Protein 7BGM (pdb70)

B-factor: mean 38.58, std 16.05, range [17.21, 112.98]

Nearest PDB structures (foldseek):
  7bgm-assembly1_A  TM=1.005E+00  e=3.576E-43  Medicago truncatula
  7bgm-assembly1_B  TM=9.982E-01  e=1.957E-40  Medicago truncatula
  7bgn-assembly2_C  TM=9.958E-01  e=5.261E-37  Medicago truncatula
  7bgn-assembly1_A  TM=9.911E-01  e=5.593E-37  Medicago truncatula
  7bgn-assembly3_F  TM=9.614E-01  e=1.976E-37  Medicago truncatula

Solvent-accessible surface area: 19714 Å² total; per-residue (Å²): 145,86,56,37,54,70,4,5,101,46,9,122,54,53,150,167,31,10,4,5,0,0,0,5,7,11,0,12,0,33,5,2,16,19,14,24,0,35,93,108,0,2,30,40,0,17,93,51,123,70,0,1,1,55,21,110,112,203,78,51,54,88,27,16,4,112,134,58,106,30,39,0,49,5,74,18,1,3,1,6,32,67,68,29,0,0,1,0,7,0,34,26,85,22,57,2,6,149,76,49,26,90,7,11,1,30,18,8,1,46,46,81,72,135,168,131,162,90,136,43,104,100,51,17,58,10,10,10,28,39,8,32,36,38,2,64,108,68,96,85,82,127,191,89,126,4,27,120,0,11,134,65,58,122,54,0,0,63,37,4,80,86,12,2,51,49,1,0,52,0,25,67,97,126,44,93,78,72,79,0,9,33,14,4,0,29,6,13,15,12,0,7,0,0,4,19,45,29,107,7,96,10,35,67,2,1,59,34,10,56,107,114,198,147,76,46,37,56,65,4,3,102,46,8,110,54,56,153,171,30,8,4,6,0,0,0,4,7,11,0,10,0,33,7,2,11,18,12,24,0,34,92,106,0,2,31,40,0,14,84,54,150,70,0,2,1,51,18,114,111,199,82,47,53,81,29,15,4,116,134,55,108,32,38,0,50,8,75,26,0,5,1,6,34,67,69,23,0,0,2,0,7,0,40,31,85,21,61,1,5,146,76,49,27,97,8,11,1,30,19,8,1,19,53,79,45,124,185,128,181,96,147,54,109,94,54,16,65,10,12,9,28,40,18,30,34,58,2,63,100,89,90,115,145,56,126,19,56,120,0,13,128,58,66,143,47,0,1,64,56,2,81,84,19,2,49,55,0,0,46,0,16,57,94,128,56,92,77,70,95,0,8,30,13,5,0,25,6,14,38,13,0,6,0,0,4,19,45,26,101,7,92,9,33,66,2,2,57,35,4,60,98,107,89,129

Radius of gyration: 22.26 Å; Cα contacts (8 Å, |Δi|>4): 802; chains: 2; bounding box: 60×46×52 Å

InterPro domains:
  IPR002496 Phosphoribosyl-AMP cyclohydrolase domain [PF01502] (78-151)
  IPR008179 Phosphoribosyl-ATP pyrophosphohydrolase [TIGR03188] (173-260)
  IPR008179 Phosphoribosyl-ATP pyrophosphohydrolase [cd11534] (173-260)
  IPR021130 Phosphoribosyl-ATP pyrophosphohydrolase-like [PF01503] (174-263)
  IPR038019 Phosphoribosyl-AMP cyclohydrolase domain superfamily [G3DSA:3.10.20.810] (45-142)
  IPR038019 Phosphoribosyl-AMP cyclohydrolase domain superfamily [SSF141734] (53-155)

Organism: Medicago truncatula (NCBI:txid3880)

Structure (mmCIF, N/CA/C/O backbone):
data_7BGM
#
_entry.id   7BGM
#
_cell.length_a   172.422
_cell.length_b   69.477
_cell.length_c   52.130
_cell.angle_alpha   90.000
_cell.angle_beta   94.696
_cell.angle_gamma   90.000
#
_symmetry.space_group_name_H-M   'C 1 2 1'
#
loop_
_entity.id
_entity.type
_entity.pdbx_description
1 polymer 'Phosphoribosyl-AMP cyclohydrolase'
2 non-polymer 'ZINC ION'
3 water water
#
loop_
_atom_site.group_PDB
_atom_site.id
_atom_site.type_symbol
_atom_site.label_atom_id
_atom_site.label_alt_id
_atom_site.label_comp_id
_atom_site.label_asym_id
_atom_site.label_entity_id
_atom_site.label_seq_id
_atom_site.pdbx_PDB_ins_code
_atom_site.Cartn_x
_atom_site.Cartn_y
_atom_site.Cartn_z
_atom_site.occupancy
_atom_site.B_iso_or_equiv
_atom_site.auth_seq_id
_atom_site.auth_comp_id
_atom_site.auth_asym_id
_atom_site.auth_atom_id
_atom_site.pdbx_PDB_model_num
ATOM 1 N N . SER A 1 1 ? 53.85221 49.32307 -12.37367 1.000 71.47523 46 SER A N 1
ATOM 2 C CA . SER A 1 1 ? 53.41247 48.20710 -11.54106 1.000 68.57487 46 SER A CA 1
ATOM 3 C C . SER A 1 1 ? 51.89546 48.07160 -11.59248 1.000 65.09814 46 SER A C 1
ATOM 4 O O . SER A 1 1 ? 51.19510 49.01083 -11.97578 1.000 68.45862 46 SER A O 1
ATOM 7 N N . ASN A 1 2 ? 51.39050 46.90266 -11.20112 1.000 54.56437 47 ASN A N 1
ATOM 8 C CA . ASN A 1 2 ? 49.98030 46.58684 -11.32945 1.000 46.88349 47 ASN A CA 1
ATOM 9 C C . ASN A 1 2 ? 49.27118 46.73258 -9.98387 1.000 42.90849 47 ASN A C 1
ATOM 10 O O . ASN A 1 2 ? 49.87244 47.03875 -8.95196 1.000 38.79248 47 ASN A O 1
ATOM 15 N N . ALA A 1 3 ? 47.96341 46.48428 -9.99361 1.000 39.92232 48 ALA A N 1
ATOM 16 C CA . ALA A 1 3 ? 47.15687 46.80129 -8.82324 1.000 39.73186 48 ALA A CA 1
ATOM 17 C C . ALA A 1 3 ? 47.43593 45.83415 -7.67477 1.000 37.49108 48 ALA A C 1
ATOM 18 O O . ALA A 1 3 ? 47.47464 46.24013 -6.50250 1.000 34.24829 48 ALA A O 1
ATOM 20 N N . VAL A 1 4 ? 47.65154 44.55441 -7.97965 1.000 35.61470 49 VAL A N 1
ATOM 21 C CA . VAL A 1 4 ? 47.90435 43.59891 -6.90768 1.000 34.13608 49 VAL A CA 1
ATOM 22 C C . VAL A 1 4 ? 49.23693 43.90601 -6.22635 1.000 34.95634 49 VAL A C 1
ATOM 23 O O . VAL A 1 4 ? 49.31762 43.95819 -4.99260 1.000 33.19337 49 VAL A O 1
ATOM 27 N N . ASP A 1 5 ? 50.29567 44.12263 -7.02108 1.000 36.40280 50 ASP A N 1
ATOM 28 C CA . ASP A 1 5 ? 51.59129 44.49296 -6.45286 1.000 41.22573 50 ASP A CA 1
ATOM 29 C C . ASP A 1 5 ? 51.47330 45.72639 -5.55955 1.000 37.86400 50 ASP A C 1
ATOM 30 O O . ASP A 1 5 ? 52.03979 45.76574 -4.45580 1.000 37.32527 50 ASP A O 1
ATOM 35 N N . SER A 1 6 ? 50.71818 46.73276 -6.00665 1.000 34.63281 51 SER A N 1
ATOM 36 C CA . SER A 1 6 ? 50.56729 47.95083 -5.21890 1.000 34.41312 51 SER A CA 1
ATOM 37 C C . SER A 1 6 ? 49.84297 47.66011 -3.90427 1.000 36.97163 51 SER A C 1
ATOM 38 O O . SER A 1 6 ? 50.21080 48.18876 -2.84338 1.000 36.87806 51 SER A O 1
ATOM 41 N N . LEU A 1 7 ? 48.84026 46.78828 -3.94540 1.000 32.14893 52 LEU A N 1
ATOM 42 C CA . LEU A 1 7 ? 48.13954 46.41799 -2.72985 1.000 34.61759 52 LEU A CA 1
ATOM 43 C C . LEU A 1 7 ? 49.06695 45.66627 -1.78427 1.000 32.63007 52 LEU A C 1
ATOM 44 O O . LEU A 1 7 ? 49.08666 45.91658 -0.56821 1.000 33.56780 52 LEU A O 1
ATOM 49 N N . LEU A 1 8 ? 49.81807 44.70443 -2.31711 1.000 31.28694 53 LEU A N 1
ATOM 50 C CA . LEU A 1 8 ? 50.70157 43.92592 -1.45172 1.000 32.47278 53 LEU A CA 1
ATOM 51 C C . LEU A 1 8 ? 51.77160 44.79901 -0.80387 1.000 34.02971 53 LEU A C 1
ATOM 52 O O . LEU A 1 8 ? 52.18700 44.52867 0.32398 1.000 34.06802 53 LEU A O 1
ATOM 57 N N . ASP A 1 9 ? 52.20940 45.86319 -1.47898 1.000 33.17667 54 ASP A N 1
ATOM 58 C CA . ASP A 1 9 ? 53.19125 46.75805 -0.86521 1.000 33.26970 54 ASP A CA 1
ATOM 59 C C . ASP A 1 9 ? 52.63403 47.46908 0.36431 1.000 33.45626 54 ASP A C 1
ATOM 60 O O . ASP A 1 9 ? 53.41113 47.97199 1.19183 1.000 34.67696 54 ASP A O 1
ATOM 65 N N . SER A 1 10 ? 51.31750 47.54146 0.49778 1.000 30.60320 55 SER A N 1
ATOM 66 C CA . SER A 1 10 ? 50.69401 48.26523 1.60121 1.000 29.59445 55 SER A CA 1
ATOM 67 C C . SER A 1 10 ? 50.37412 47.37813 2.79070 1.000 26.52662 55 SER A C 1
ATOM 68 O O . SER A 1 10 ? 49.87049 47.89167 3.81092 1.000 27.32168 55 SER A O 1
ATOM 71 N N . VAL A 1 11 ? 50.63097 46.04888 2.68468 1.000 26.42868 56 VAL A N 1
ATOM 72 C CA . VAL A 1 11 ? 50.40166 45.13340 3.78980 1.000 24.92888 56 VAL A CA 1
ATOM 73 C C . VAL A 1 11 ? 51.57893 45.23756 4.74964 1.000 26.67082 56 VAL A C 1
ATOM 74 O O . VAL A 1 11 ? 52.72854 45.41851 4.31923 1.000 30.93363 56 VAL A O 1
ATOM 78 N N . LYS A 1 12 ? 51.29014 45.17810 6.05373 1.000 25.14981 57 LYS A N 1
ATOM 79 C CA . LYS A 1 12 ? 52.31007 45.27448 7.09763 1.000 26.54852 57 LYS A CA 1
ATOM 80 C C . LYS A 1 12 ? 52.81067 43.86865 7.41303 1.000 25.04178 57 LYS A C 1
ATOM 81 O O . LYS A 1 12 ? 52.40429 43.23017 8.39520 1.000 29.00656 57 LYS A O 1
ATOM 87 N N . TRP A 1 13 ? 53.70750 43.38851 6.54141 1.000 27.60239 58 TRP A N 1
ATOM 88 C CA . TRP A 1 13 ? 54.32187 42.07436 6.70897 1.000 29.72123 58 TRP A CA 1
ATOM 89 C C . TRP A 1 13 ? 55.22067 42.09341 7.94662 1.000 30.08999 58 TRP A C 1
ATOM 90 O O . TRP A 1 13 ? 55.82016 43.12317 8.27511 1.000 33.10381 58 TRP A O 1
ATOM 101 N N . ASP A 1 14 ? 55.30837 40.95128 8.63542 1.000 29.71526 59 ASP A N 1
ATOM 102 C CA . ASP A 1 14 ? 56.19347 40.83224 9.79193 1.000 31.46356 59 ASP A CA 1
ATOM 103 C C . ASP A 1 14 ? 57.62537 40.58428 9.30221 1.000 38.50757 59 ASP A C 1
ATOM 104 O O . ASP A 1 14 ? 57.91198 40.62674 8.10300 1.000 37.99648 59 ASP A O 1
ATOM 109 N N . ASN A 1 15 ? 58.55760 40.31652 10.21697 1.000 43.34814 60 ASN A N 1
ATOM 110 C CA . ASN A 1 15 ? 59.94847 40.23318 9.77109 1.000 47.18567 60 ASN A CA 1
ATOM 111 C C . ASN A 1 15 ? 60.30070 38.87894 9.15247 1.000 46.59641 60 ASN A C 1
ATOM 112 O O . ASN A 1 15 ? 61.47790 38.63986 8.86016 1.000 49.82777 60 ASN A O 1
ATOM 117 N N . LYS A 1 16 ? 59.31482 38.00319 8.95073 1.000 42.61481 61 LYS A N 1
ATOM 118 C CA . LYS A 1 16 ? 59.45383 36.81986 8.11246 1.000 42.54838 61 LYS A CA 1
ATOM 119 C C . LYS A 1 16 ? 58.66121 36.94655 6.81945 1.000 40.64220 61 LYS A C 1
ATOM 120 O O . LYS A 1 16 ? 58.52483 35.96058 6.08092 1.000 39.22262 61 LYS A O 1
ATOM 126 N N . GLY A 1 17 ? 58.13376 38.14067 6.53092 1.000 34.93284 62 GLY A N 1
ATOM 127 C CA . GLY A 1 17 ? 57.34150 38.35082 5.34018 1.000 32.49629 62 GLY A CA 1
ATOM 128 C C . GLY A 1 17 ? 55.92514 37.82420 5.41661 1.000 29.92427 62 GLY A C 1
ATOM 129 O O . GLY A 1 17 ? 55.31279 37.61448 4.36797 1.000 32.29169 62 GLY A O 1
ATOM 130 N N . LEU A 1 18 ? 55.36759 37.63155 6.62256 1.000 27.91926 63 LEU A N 1
ATOM 131 C CA . LEU A 1 18 ? 54.05588 36.99888 6.78979 1.000 24.74480 63 LEU A CA 1
ATOM 132 C C . LEU A 1 18 ? 53.03521 37.95846 7.39196 1.000 25.63737 63 LEU A C 1
ATOM 133 O O . LEU A 1 18 ? 53.37414 38.90925 8.11336 1.000 27.70812 63 LEU A O 1
ATOM 138 N N . ALA A 1 19 ? 51.77351 37.71398 7.04913 1.000 23.86988 64 ALA A N 1
ATOM 139 C CA . ALA A 1 19 ? 50.62564 38.27520 7.74696 1.000 24.96747 64 ALA A CA 1
ATOM 140 C C . ALA A 1 19 ? 49.72085 37.12708 8.20604 1.000 25.73459 64 ALA A C 1
ATOM 141 O O . ALA A 1 19 ? 49.76369 36.02647 7.66000 1.000 24.29064 64 ALA A O 1
ATOM 143 N N . VAL A 1 20 ? 48.88185 37.38420 9.20400 1.000 23.54546 65 VAL A N 1
ATOM 144 C CA . VAL A 1 20 ? 47.90697 36.38161 9.65369 1.000 24.39991 65 VAL A CA 1
ATOM 145 C C . VAL A 1 20 ? 46.77621 36.34427 8.63703 1.000 21.56669 65 VAL A C 1
ATOM 146 O O . VAL A 1 20 ? 46.30980 37.39893 8.19579 1.000 24.80996 65 VAL A O 1
ATOM 150 N N . ALA A 1 21 ? 46.36277 35.14569 8.23318 1.000 19.20049 66 ALA A N 1
ATOM 151 C CA . ALA A 1 21 ? 45.21786 34.99525 7.33543 1.000 18.81748 66 ALA A CA 1
ATOM 152 C C . ALA A 1 21 ? 44.16450 34.10668 7.97240 1.000 19.35133 66 ALA A C 1
ATOM 153 O O . ALA A 1 21 ? 44.43737 32.95165 8.32933 1.000 20.93458 66 ALA A O 1
ATOM 155 N N . ILE A 1 22 ? 42.93350 34.61840 8.01344 1.000 20.03376 67 ILE A N 1
ATOM 156 C CA . ILE A 1 22 ? 41.82598 33.94416 8.67811 1.000 20.21673 67 ILE A CA 1
ATOM 157 C C . ILE A 1 22 ? 40.78272 33.62565 7.63543 1.000 21.76148 67 ILE A C 1
ATOM 158 O O . ILE A 1 22 ? 40.34385 34.52946 6.90907 1.000 21.73514 67 ILE A O 1
ATOM 163 N N . ALA A 1 23 ? 40.42156 32.33587 7.50800 1.000 18.61477 68 ALA A N 1
ATOM 164 C CA . ALA A 1 23 ? 39.33411 31.97656 6.60570 1.000 18.80516 68 ALA A CA 1
ATOM 165 C C . ALA A 1 23 ? 38.01711 31.94385 7.36287 1.000 19.22540 68 ALA A C 1
ATOM 166 O O . ALA A 1 23 ? 37.91031 31.29209 8.42380 1.000 21.86987 68 ALA A O 1
ATOM 168 N N . GLN A 1 24 ? 36.99110 32.57964 6.77617 1.000 19.15136 69 GLN A N 1
ATOM 169 C CA . GLN A 1 24 ? 35.70587 32.75012 7.44823 1.000 20.52920 69 GLN A CA 1
ATOM 170 C C . GLN A 1 24 ? 34.58995 32.41167 6.46758 1.000 20.30489 69 GLN A C 1
ATOM 171 O O . GLN A 1 24 ? 34.63510 32.82713 5.30086 1.000 21.44552 69 GLN A O 1
ATOM 177 N N . ASN A 1 25 ? 33.59654 31.65252 6.93717 1.000 20.12008 70 ASN A N 1
ATOM 178 C CA . ASN A 1 25 ? 32.45147 31.25161 6.10699 1.000 20.38063 70 ASN A CA 1
ATOM 179 C C . ASN A 1 25 ? 31.62847 32.49158 5.73440 1.000 20.45847 70 ASN A C 1
ATOM 180 O O . ASN A 1 25 ? 31.12767 33.19809 6.61676 1.000 21.97970 70 ASN A O 1
ATOM 185 N N . VAL A 1 26 ? 31.52555 32.76896 4.42675 1.000 21.36194 71 VAL A N 1
ATOM 186 C CA . VAL A 1 26 ? 30.82393 33.95514 3.91084 1.000 20.46360 71 VAL A CA 1
ATOM 187 C C . VAL A 1 26 ? 29.33647 33.95240 4.26505 1.000 22.43801 71 VAL A C 1
ATOM 188 O O . VAL A 1 26 ? 28.71047 35.02596 4.39760 1.000 20.68523 71 VAL A O 1
ATOM 192 N N . ASP A 1 27 ? 28.73806 32.75967 4.40659 1.000 21.80762 72 ASP A N 1
ATOM 193 C CA . ASP A 1 27 ? 27.30163 32.69918 4.66906 1.000 20.97762 72 ASP A CA 1
ATOM 194 C C . ASP A 1 27 ? 26.98375 32.73443 6.15861 1.000 21.80676 72 ASP A C 1
ATOM 195 O O . ASP A 1 27 ? 25.94393 33.27426 6.54761 1.000 24.93318 72 ASP A O 1
ATOM 200 N N . THR A 1 28 ? 27.84962 32.18493 7.02590 1.000 22.17511 73 THR A N 1
ATOM 201 C CA . THR A 1 28 ? 27.47614 32.05086 8.43588 1.000 21.42801 73 THR A CA 1
ATOM 202 C C . THR A 1 28 ? 28.33543 32.84231 9.39160 1.000 21.06392 73 THR A C 1
ATOM 203 O O . THR A 1 28 ? 27.87495 33.11903 10.51837 1.000 22.41894 73 THR A O 1
ATOM 207 N N . GLY A 1 29 ? 29.58169 33.14495 9.01654 1.000 20.76720 74 GLY A N 1
ATOM 208 C CA . GLY A 1 29 ? 30.51591 33.80166 9.92721 1.000 21.70642 74 GLY A CA 1
ATOM 209 C C . GLY A 1 29 ? 31.39071 32.85968 10.74271 1.000 20.79348 74 GLY A C 1
ATOM 210 O O . GLY A 1 29 ? 32.28476 33.34041 11.41726 1.000 20.39522 74 GLY A O 1
ATOM 211 N N . ALA A 1 30 ? 31.21187 31.53903 10.65356 1.000 20.64953 75 ALA A N 1
ATOM 212 C CA . ALA A 1 30 ? 32.10751 30.62799 11.35483 1.000 21.38317 75 ALA A CA 1
ATOM 213 C C . ALA A 1 30 ? 33.53775 30.82270 10.88574 1.000 20.40424 75 ALA A C 1
ATOM 214 O O . ALA A 1 30 ? 33.80649 30.93491 9.67621 1.000 20.82271 75 ALA A O 1
ATOM 216 N N . ILE A 1 31 ? 34.46873 30.85826 11.84391 1.000 17.84088 76 ILE A N 1
ATOM 217 C CA . ILE A 1 31 ? 35.87891 30.87253 11.48509 1.000 19.46574 76 ILE A CA 1
ATOM 218 C C . ILE A 1 31 ? 36.28604 29.44553 11.12816 1.000 19.04787 76 ILE A C 1
ATOM 219 O O . ILE A 1 31 ? 36.13798 28.51994 11.94311 1.000 21.74042 76 ILE A O 1
ATOM 224 N N . LEU A 1 32 ? 36.76440 29.26178 9.89348 1.000 17.93696 77 LEU A N 1
ATOM 225 C CA . LEU A 1 32 ? 37.09885 27.94144 9.38540 1.000 19.85754 77 LEU A CA 1
ATOM 226 C C . LEU A 1 32 ? 38.47770 27.50460 9.84735 1.000 20.92931 77 LEU A C 1
ATOM 227 O O . LEU A 1 32 ? 38.66982 26.33313 10.23804 1.000 21.99709 77 LEU A O 1
ATOM 232 N N . MET A 1 33 ? 39.45766 28.40355 9.71560 1.000 18.88473 78 MET A N 1
ATOM 233 C CA . MET A 1 33 ? 40.85951 28.06648 10.03084 1.000 18.78390 78 MET A CA 1
ATOM 234 C C . MET A 1 33 ? 41.63501 29.37665 10.03457 1.000 20.51981 78 MET A C 1
ATOM 235 O O . MET A 1 33 ? 41.18413 30.38899 9.48201 1.000 21.19847 78 MET A O 1
ATOM 240 N N . GLN A 1 34 ? 42.83721 29.33294 10.61332 1.000 20.69998 79 GLN A N 1
ATOM 241 C CA . GLN A 1 34 ? 43.70429 30.49092 10.57907 1.000 19.64185 79 GLN A CA 1
ATOM 242 C C . GLN A 1 34 ? 45.11458 30.00039 10.30036 1.000 22.68209 79 GLN A C 1
ATOM 243 O O . GLN A 1 34 ? 45.53963 28.97635 10.86204 1.000 24.94682 79 GLN A O 1
ATOM 249 N N . GLY A 1 35 ? 45.77952 30.67942 9.34746 1.000 23.37344 80 GLY A N 1
ATOM 250 C CA . GLY A 1 35 ? 47.16761 30.42557 9.06339 1.000 23.60062 80 GLY A CA 1
ATOM 251 C C . GLY A 1 35 ? 47.94188 31.69458 8.81001 1.000 23.57646 80 GLY A C 1
ATOM 252 O O . GLY A 1 35 ? 47.61830 32.74458 9.36842 1.000 24.15205 80 GLY A O 1
ATOM 253 N N . PHE A 1 36 ? 48.96780 31.61157 7.97206 1.000 25.34099 81 PHE A N 1
ATOM 254 C CA . PHE A 1 36 ? 49.80409 32.74995 7.63232 1.000 20.76875 81 PHE A CA 1
ATOM 255 C C . PHE A 1 36 ? 49.86824 32.84589 6.11267 1.000 20.67477 81 PHE A C 1
ATOM 256 O O . PHE A 1 36 ? 49.63119 31.86253 5.39257 1.000 25.44549 81 PHE A O 1
ATOM 264 N N . ALA A 1 37 ? 50.13596 34.04330 5.61097 1.000 23.83125 82 ALA A N 1
ATOM 265 C CA . ALA A 1 37 ? 50.23990 34.24566 4.18359 1.000 24.31551 82 ALA A CA 1
ATOM 266 C C . ALA A 1 37 ? 51.42173 35.16351 3.91161 1.000 25.23750 82 ALA A C 1
ATOM 267 O O . ALA A 1 37 ? 51.65096 36.10739 4.67217 1.000 27.22606 82 ALA A O 1
ATOM 269 N N . ASN A 1 38 ? 52.18773 34.87598 2.85393 1.000 25.87068 83 ASN A N 1
ATOM 270 C CA . ASN A 1 38 ? 53.17134 35.81954 2.35612 1.000 28.94917 83 ASN A CA 1
ATOM 271 C C . ASN A 1 38 ? 52.61149 36.51358 1.10781 1.000 29.06402 83 ASN A C 1
ATOM 272 O O . ASN A 1 38 ? 51.43319 36.34579 0.74830 1.000 28.99650 83 ASN A O 1
ATOM 277 N N . ARG A 1 39 ? 53.45028 37.31035 0.43722 1.000 30.06185 84 ARG A N 1
ATOM 278 C CA . ARG A 1 39 ? 52.97424 38.04221 -0.73335 1.000 34.27119 84 ARG A CA 1
ATOM 279 C C . ARG A 1 39 ? 52.37026 37.08285 -1.74923 1.000 32.26319 84 ARG A C 1
ATOM 280 O O . ARG A 1 39 ? 51.23700 37.27187 -2.22405 1.000 31.03438 84 ARG A O 1
ATOM 288 N N . GLU A 1 40 ? 53.12253 36.03690 -2.08364 1.000 29.94882 85 GLU A N 1
ATOM 289 C CA . GLU A 1 40 ? 52.65932 35.08991 -3.08687 1.000 30.16059 85 GLU A CA 1
ATOM 290 C C . GLU A 1 40 ? 51.35355 34.41398 -2.67860 1.000 27.94691 85 GLU A C 1
ATOM 291 O O . GLU A 1 40 ? 50.47725 34.22223 -3.52428 1.000 30.21660 85 GLU A O 1
ATOM 297 N N . ALA A 1 41 ? 51.19114 34.05801 -1.40035 1.000 26.33324 86 ALA A N 1
ATOM 298 C CA . ALA A 1 41 ? 49.94659 33.40126 -0.98175 1.000 27.91074 86 ALA A CA 1
ATOM 299 C C . ALA A 1 41 ? 48.74322 34.31602 -1.17235 1.000 26.88750 86 ALA A C 1
ATOM 300 O O . ALA A 1 41 ? 47.66259 33.85095 -1.58088 1.000 26.14479 86 ALA A O 1
ATOM 302 N N . VAL A 1 42 ? 48.88507 35.61385 -0.85393 1.000 25.30382 87 VAL A N 1
ATOM 303 C CA . VAL A 1 42 ? 47.75167 36.51387 -1.01856 1.000 26.63741 87 VAL A CA 1
ATOM 304 C C . VAL A 1 42 ? 47.46786 36.72180 -2.49842 1.000 27.67510 87 VAL A C 1
ATOM 305 O O . VAL A 1 42 ? 46.30534 36.69219 -2.93901 1.000 27.43596 87 VAL A O 1
ATOM 309 N N . ALA A 1 43 ? 48.51323 36.92753 -3.29387 1.000 27.06967 88 ALA A N 1
ATOM 310 C CA . ALA A 1 43 ? 48.31108 37.10943 -4.73704 1.000 26.12097 88 ALA A CA 1
ATOM 311 C C . ALA A 1 43 ? 47.64662 35.87990 -5.36536 1.000 28.01386 88 ALA A C 1
ATOM 312 O O . ALA A 1 43 ? 46.76645 36.00393 -6.22862 1.000 29.34085 88 ALA A O 1
ATOM 314 N N . THR A 1 44 ? 48.02872 34.68428 -4.91376 1.000 27.72468 89 THR A N 1
ATOM 315 C CA . THR A 1 44 ? 47.45135 33.46046 -5.47000 1.000 28.37177 89 THR A CA 1
ATOM 316 C C . THR A 1 44 ? 46.00114 33.283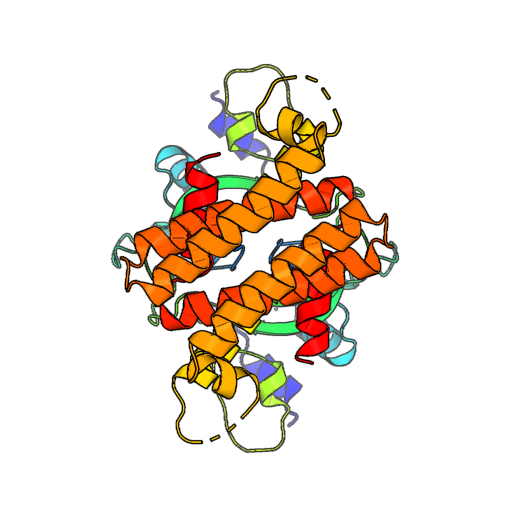79 -5.01475 1.000 27.53553 89 THR A C 1
ATOM 317 O O . THR A 1 44 ? 45.15951 32.81081 -5.79276 1.000 29.23904 89 THR A O 1
ATOM 321 N N . THR A 1 45 ? 45.67915 33.68466 -3.76698 1.000 27.02390 90 THR A N 1
ATOM 322 C CA . THR A 1 45 ? 44.28870 33.62790 -3.31547 1.000 25.18132 90 THR A CA 1
ATOM 323 C C . THR A 1 45 ? 43.42340 34.55803 -4.15103 1.000 25.29289 90 THR A C 1
ATOM 324 O O . THR A 1 45 ? 42.31139 34.20466 -4.54469 1.000 27.64995 90 THR A O 1
ATOM 328 N N . ILE A 1 46 ? 43.93977 35.73608 -4.46000 1.000 26.52617 91 ILE A N 1
ATOM 329 C CA . ILE A 1 46 ? 43.21107 36.70006 -5.27943 1.000 27.41305 91 ILE A CA 1
ATOM 330 C C . ILE A 1 46 ? 43.01342 36.17487 -6.70715 1.000 31.45683 91 ILE A C 1
ATOM 331 O O . ILE A 1 46 ? 41.89890 36.22471 -7.26099 1.000 33.40429 91 ILE A O 1
ATOM 336 N N . SER A 1 47 ? 44.08500 35.67114 -7.32919 1.000 31.54942 92 SER A N 1
ATOM 337 C CA . SER A 1 47 ? 43.99807 35.25180 -8.73014 1.000 33.45777 92 SER A CA 1
ATOM 338 C C . SER A 1 47 ? 43.20892 33.94878 -8.89577 1.000 33.59829 92 SER A C 1
ATOM 339 O O . SER A 1 47 ? 42.44728 33.80535 -9.86049 1.000 36.67815 92 SER A O 1
ATOM 342 N N . SER A 1 48 ? 43.36859 32.99009 -7.97901 1.000 31.47093 93 SER A N 1
ATOM 343 C CA . SER A 1 48 ? 42.70096 31.69386 -8.10612 1.000 30.74981 93 SER A CA 1
ATOM 344 C C . SER A 1 48 ? 41.34587 31.65326 -7.41646 1.000 29.91057 93 SER A C 1
ATOM 345 O O . SER A 1 48 ? 40.57076 30.71612 -7.66831 1.000 32.54245 93 SER A O 1
ATOM 348 N N . ARG A 1 49 ? 41.06953 32.62415 -6.54533 1.000 29.05820 94 ARG A N 1
ATOM 349 C CA . ARG A 1 49 ? 39.88021 32.63908 -5.68908 1.000 27.68760 94 ARG A CA 1
ATOM 350 C C . ARG A 1 49 ? 39.76763 31.37230 -4.84815 1.000 27.89832 94 ARG A C 1
ATOM 351 O O . ARG A 1 49 ? 38.66431 30.93293 -4.52293 1.000 31.06558 94 ARG A O 1
ATOM 359 N N . LYS A 1 50 ? 40.90698 30.77832 -4.47134 1.000 28.54953 95 LYS A N 1
ATOM 360 C CA . LYS A 1 50 ? 40.96398 29.66299 -3.53180 1.000 27.28838 95 LYS A CA 1
ATOM 361 C C . LYS A 1 50 ? 41.90507 30.04420 -2.39922 1.000 27.28855 95 LYS A C 1
ATOM 362 O O . LYS A 1 50 ? 43.01304 30.52968 -2.66364 1.000 29.30090 95 LYS A O 1
ATOM 368 N N . ALA A 1 51 ? 41.45944 29.85466 -1.14987 1.000 25.06990 96 ALA A N 1
ATOM 369 C CA . ALA A 1 51 ? 42.26105 30.26263 0.00973 1.000 23.16047 96 ALA A CA 1
ATOM 370 C C . ALA A 1 51 ? 43.62633 29.58229 -0.00967 1.000 22.67100 96 ALA A C 1
ATOM 371 O O . ALA A 1 51 ? 43.71543 28.34835 0.02818 1.000 23.48160 96 ALA A O 1
ATOM 373 N N . THR A 1 52 ? 44.69221 30.39101 -0.01092 1.000 22.64569 97 THR A N 1
ATOM 374 C CA . THR A 1 52 ? 46.06449 29.91868 -0.13856 1.000 25.45051 97 THR A CA 1
ATOM 375 C C . THR A 1 52 ? 46.90375 30.52395 0.97539 1.000 25.54234 97 THR A C 1
ATOM 376 O O . THR A 1 52 ? 46.74468 31.70698 1.31903 1.000 24.21271 97 THR A O 1
ATOM 380 N N . PHE A 1 53 ? 47.80963 29.70789 1.52317 1.000 24.53090 98 PHE A N 1
ATOM 381 C CA . PHE A 1 53 ? 48.55146 30.02303 2.73849 1.000 23.71750 98 PHE A CA 1
ATOM 382 C C . PHE A 1 53 ? 50.01800 29.71995 2.51069 1.000 25.97916 98 PHE A C 1
ATOM 383 O O . PHE A 1 53 ? 50.40223 29.08206 1.52312 1.000 29.00843 98 PHE A O 1
ATOM 391 N N . TYR A 1 54 ? 50.83954 30.16730 3.44914 1.000 26.33126 99 TYR A N 1
ATOM 392 C CA . TYR A 1 54 ? 52.24237 29.75419 3.52657 1.000 28.01908 99 TYR A CA 1
ATOM 393 C C . TYR A 1 54 ? 52.44646 28.92205 4.78375 1.000 32.02432 99 TYR A C 1
ATOM 394 O O . TYR A 1 54 ? 52.14578 29.38640 5.88619 1.000 33.34485 99 TYR A O 1
ATOM 403 N N . SER A 1 55 ? 52.98253 27.71647 4.63106 1.000 35.96129 100 SER A N 1
ATOM 404 C CA . SER A 1 55 ? 53.26209 26.85874 5.78481 1.000 40.50645 100 SER A CA 1
ATOM 405 C C . SER A 1 55 ? 54.62588 27.21502 6.37186 1.000 43.26255 100 SER A C 1
ATOM 406 O O . SER A 1 55 ? 55.64730 27.11320 5.68701 1.000 41.93023 100 SER A O 1
ATOM 409 N N . ARG A 1 56 ? 54.64062 27.63693 7.63993 1.000 43.81037 101 ARG A N 1
ATOM 410 C CA . ARG A 1 56 ? 55.91479 27.93038 8.29005 1.000 50.11238 101 ARG A CA 1
ATOM 411 C C . ARG A 1 56 ? 56.75982 26.67250 8.44441 1.000 54.73107 101 ARG A C 1
ATOM 412 O O . ARG A 1 56 ? 57.98010 26.71163 8.24225 1.000 57.43185 101 ARG A O 1
ATOM 420 N N . SER A 1 57 ? 56.13616 25.54199 8.78670 1.000 54.89780 102 SER A N 1
ATOM 421 C CA . SER A 1 57 ? 56.92220 24.32934 9.02956 1.000 59.93363 102 SER A CA 1
ATOM 422 C C . SER A 1 57 ? 57.48814 23.75890 7.73626 1.000 61.78300 102 SER A C 1
ATOM 423 O O . SER A 1 57 ? 58.60268 23.22353 7.72603 1.000 63.93016 102 SER A O 1
ATOM 426 N N . ARG A 1 58 ? 56.74153 23.84912 6.64140 1.000 61.45581 103 ARG A N 1
ATOM 427 C CA . ARG A 1 58 ? 57.18039 23.30103 5.36625 1.000 61.67218 103 ARG A CA 1
ATOM 428 C C . ARG A 1 58 ? 57.84801 24.33577 4.47191 1.000 58.81902 103 ARG A C 1
ATOM 429 O O . ARG A 1 58 ? 58.35622 23.97527 3.40533 1.000 59.30067 103 ARG A O 1
ATOM 437 N N . SER A 1 59 ? 57.88696 25.59696 4.89955 1.000 54.84195 104 SER A N 1
ATOM 438 C CA . SER A 1 59 ? 58.41348 26.70419 4.10239 1.000 54.09578 104 SER A CA 1
ATOM 439 C C . SER A 1 59 ? 57.88228 26.66766 2.67048 1.000 48.25219 104 SER A C 1
ATOM 440 O O . SER A 1 59 ? 58.63714 26.75512 1.70372 1.000 47.77527 104 SER A O 1
ATOM 443 N N . SER A 1 60 ? 56.56248 26.54167 2.53239 1.000 43.70026 105 SER A N 1
ATOM 444 C CA . SER A 1 60 ? 55.98921 26.33598 1.21014 1.000 42.35441 105 SER A CA 1
ATOM 445 C C . SER A 1 60 ? 54.55654 26.86070 1.14375 1.000 37.96842 105 SER A C 1
ATOM 446 O O . SER A 1 60 ? 53.84760 26.91347 2.14786 1.000 38.14936 105 SER A O 1
ATOM 449 N N . LEU A 1 61 ? 54.15447 27.27243 -0.05341 1.000 36.19827 106 LEU A N 1
ATOM 450 C CA . LEU A 1 61 ? 52.76590 27.63338 -0.30495 1.000 33.50184 106 LEU A CA 1
ATOM 451 C C . LEU A 1 61 ? 51.90244 26.38005 -0.30501 1.000 31.39743 106 LEU A C 1
ATOM 452 O O . LEU A 1 61 ? 52.34108 25.30605 -0.71724 1.000 35.28808 106 LEU A O 1
ATOM 457 N N . TRP A 1 62 ? 50.66068 26.52194 0.14775 1.000 28.66930 107 TRP A N 1
ATOM 458 C CA . TRP A 1 62 ? 49.69531 25.44043 -0.00136 1.000 26.23419 107 TRP A CA 1
ATOM 459 C C . TRP A 1 62 ? 48.29767 26.01672 -0.05908 1.000 27.16692 107 TRP A C 1
ATOM 460 O O . TRP A 1 62 ? 47.99467 27.03755 0.55871 1.000 28.93030 107 TRP A O 1
ATOM 471 N N . THR A 1 63 ? 47.46114 25.35167 -0.83001 1.000 27.15263 108 THR A N 1
ATOM 472 C CA . THR A 1 63 ? 46.08460 25.77192 -1.03462 1.000 28.33185 108 THR A CA 1
ATOM 473 C C . THR A 1 63 ? 45.20387 24.80146 -0.26934 1.000 28.43445 108 THR A C 1
ATOM 474 O O . THR A 1 63 ? 45.32352 23.57724 -0.44586 1.000 28.89911 108 THR A O 1
ATOM 478 N N . LYS A 1 64 ? 44.35628 25.33706 0.60046 1.000 25.83676 109 LYS A N 1
ATOM 479 C CA . LYS A 1 64 ? 43.44544 24.49341 1.34874 1.000 25.68777 109 LYS A CA 1
ATOM 480 C C . LYS A 1 64 ? 42.56679 23.71721 0.37703 1.000 24.86339 109 LYS A C 1
ATOM 481 O O . LYS A 1 64 ? 41.94916 24.30845 -0.51754 1.000 27.81160 109 LYS A O 1
ATOM 487 N N . GLY A 1 65 ? 42.56123 22.37918 0.50279 1.000 25.71848 110 GLY A N 1
ATOM 488 C CA . GLY A 1 65 ? 41.82325 21.52762 -0.41617 1.000 27.02723 110 GLY A CA 1
ATOM 489 C C . GLY A 1 65 ? 42.64436 20.93484 -1.54945 1.000 27.39305 110 GLY A C 1
ATOM 490 O O . GLY A 1 65 ? 42.11714 20.08613 -2.31953 1.000 26.56152 110 GLY A O 1
ATOM 491 N N . GLU A 1 66 ? 43.93204 21.30822 -1.68301 1.000 27.32523 111 GLU A N 1
ATOM 492 C CA . GLU A 1 66 ? 44.67644 20.75047 -2.80982 1.000 28.89152 111 GLU A CA 1
ATOM 493 C C . GLU A 1 66 ? 44.75454 19.22435 -2.75753 1.000 28.91961 111 GLU A C 1
ATOM 494 O O . GLU A 1 66 ? 44.83307 18.59445 -3.81189 1.000 31.37364 111 GLU A O 1
ATOM 500 N N . THR A 1 67 ? 44.71623 18.61796 -1.56760 1.000 29.05962 112 THR A N 1
ATOM 501 C CA . THR A 1 67 ? 44.60378 17.16358 -1.40923 1.000 32.20120 112 THR A CA 1
ATOM 502 C C . THR A 1 67 ? 43.21306 16.71209 -1.00268 1.000 29.29545 112 THR A C 1
ATOM 503 O O . THR A 1 67 ? 42.72694 15.68116 -1.48685 1.000 30.27415 112 THR A O 1
ATOM 507 N N . SER A 1 68 ? 42.58580 17.42262 -0.07433 1.000 29.63292 113 SER A N 1
ATOM 508 C CA . SER A 1 68 ? 41.31790 16.97041 0.47422 1.000 27.77507 113 SER A CA 1
ATOM 509 C C . SER A 1 68 ? 40.14465 17.27837 -0.42048 1.000 25.62187 113 SER A C 1
ATOM 510 O O . SER A 1 68 ? 39.06586 16.70315 -0.21123 1.000 28.65401 113 SER A O 1
ATOM 513 N N . ASN A 1 69 ? 40.31809 18.19591 -1.37641 1.000 26.49090 114 ASN A N 1
ATOM 514 C CA . ASN A 1 69 ? 39.26791 18.68584 -2.27823 1.000 27.92863 114 ASN A CA 1
ATOM 515 C C . ASN A 1 69 ? 38.30652 19.63563 -1.57854 1.000 25.72911 114 ASN A C 1
ATOM 516 O O . ASN A 1 69 ? 37.34727 20.11941 -2.22238 1.000 28.58442 114 ASN A O 1
ATOM 521 N N . ASN A 1 70 ? 38.54843 19.97714 -0.30419 1.000 26.93716 115 ASN A N 1
ATOM 522 C CA . ASN A 1 70 ? 37.67235 20.88948 0.43155 1.000 27.91722 115 ASN A CA 1
ATOM 523 C C . ASN A 1 70 ? 38.19721 22.32169 0.31606 1.000 28.09638 115 ASN A C 1
ATOM 524 O O . ASN A 1 70 ? 38.63851 22.94069 1.29031 1.000 27.84939 115 ASN A O 1
ATOM 529 N N . PHE A 1 71 ? 38.12412 22.84568 -0.91441 1.000 26.87642 116 PHE A N 1
ATOM 530 C CA . PHE A 1 71 ? 38.58598 24.20268 -1.17844 1.000 23.03009 116 PHE A CA 1
ATOM 531 C C . PHE A 1 71 ? 37.71903 25.23318 -0.46642 1.000 23.73323 116 PHE A C 1
ATOM 532 O O . PHE A 1 71 ? 36.52708 25.02372 -0.20339 1.000 25.39800 116 PHE A O 1
ATOM 540 N N . ILE A 1 72 ? 38.31291 26.37523 -0.17880 1.000 23.44288 117 ILE A N 1
ATOM 541 C CA . ILE A 1 72 ? 37.54367 27.53266 0.29907 1.000 24.60820 117 ILE A CA 1
ATOM 542 C C . ILE A 1 72 ? 37.50709 28.53774 -0.83301 1.000 25.83427 117 ILE A C 1
ATOM 543 O O . ILE A 1 72 ? 38.52606 29.16439 -1.16675 1.000 24.10831 117 ILE A O 1
ATOM 548 N N . ASN A 1 73 ? 36.31065 28.71895 -1.40972 1.000 24.54465 118 ASN A N 1
ATOM 549 C CA . ASN A 1 73 ? 36.11804 29.56368 -2.57281 1.000 24.77404 118 ASN A CA 1
ATOM 550 C C . ASN A 1 73 ? 35.92914 30.99655 -2.10674 1.000 23.58991 118 ASN A C 1
ATOM 551 O O . ASN A 1 73 ? 34.93787 31.30987 -1.43229 1.000 26.46181 118 ASN A O 1
ATOM 556 N N . VAL A 1 74 ? 36.87580 31.85591 -2.45055 1.000 24.13344 119 VAL A N 1
ATOM 557 C CA . VAL A 1 74 ? 36.97630 33.17103 -1.84124 1.000 24.97181 119 VAL A CA 1
ATOM 558 C C . VAL A 1 74 ? 36.05339 34.17479 -2.53879 1.000 25.40193 119 VAL A C 1
ATOM 559 O O . VAL A 1 74 ? 36.15211 34.39943 -3.75098 1.000 27.88239 119 VAL A O 1
ATOM 563 N N . HIS A 1 75 ? 35.18068 34.80824 -1.74327 1.000 24.36427 120 HIS A N 1
ATOM 564 C CA . HIS A 1 75 ? 34.25327 35.84422 -2.20276 1.000 25.47453 120 HIS A CA 1
ATOM 565 C C . HIS A 1 75 ? 34.78465 37.26348 -2.00267 1.000 25.69334 120 HIS A C 1
ATOM 566 O O . HIS A 1 75 ? 34.44079 38.17436 -2.77088 1.000 25.63420 120 HIS A O 1
ATOM 573 N N . ASP A 1 76 ? 35.59711 37.48429 -0.97393 1.000 25.17689 121 ASP A N 1
ATOM 574 C CA . ASP A 1 76 ? 36.17098 38.79841 -0.73061 1.000 25.49095 121 ASP A CA 1
ATOM 575 C C . ASP A 1 76 ? 37.36018 38.60207 0.18547 1.000 23.13911 121 ASP A C 1
ATOM 576 O O . ASP A 1 76 ? 37.47826 37.56312 0.84979 1.000 24.32552 121 ASP A O 1
ATOM 581 N N . VAL A 1 77 ? 38.21789 39.62697 0.23056 1.000 22.84093 122 VAL A N 1
ATOM 582 C CA . VAL A 1 77 ? 39.41819 39.66438 1.07266 1.000 24.37800 122 VAL A CA 1
ATOM 583 C C . VAL A 1 77 ? 39.43123 41.00699 1.78511 1.000 23.77381 122 VAL A C 1
ATOM 584 O O . VAL A 1 77 ? 39.24231 42.05851 1.13954 1.000 22.50210 122 VAL A O 1
ATOM 588 N N . PHE A 1 78 ? 39.61292 40.97593 3.10876 1.000 21.70260 123 PHE A N 1
ATOM 589 C CA . PHE A 1 78 ? 39.70062 42.18373 3.91881 1.000 20.88698 123 PHE A CA 1
ATOM 590 C C . PHE A 1 78 ? 41.01893 42.25371 4.69928 1.000 20.93654 123 PHE A C 1
ATOM 591 O O . PHE A 1 78 ? 41.48991 41.24206 5.24801 1.000 23.86610 123 PHE A O 1
ATOM 599 N N . LEU A 1 79 ? 41.57069 43.46787 4.81738 1.000 21.69783 124 LEU A N 1
ATOM 600 C CA . LEU A 1 79 ? 42.65831 43.77042 5.73992 1.000 22.10794 124 LEU A CA 1
ATOM 601 C C . LEU A 1 79 ? 42.08813 44.41915 7.00181 1.000 22.41837 124 LEU A C 1
ATOM 602 O O . LEU A 1 79 ? 41.06724 45.12207 6.93430 1.000 22.19601 124 LEU A O 1
ATOM 607 N N . ASP A 1 80 ? 42.77113 44.23094 8.14283 1.000 20.92158 125 ASP A N 1
ATOM 608 C CA . ASP A 1 80 ? 42.40352 44.96299 9.35858 1.000 20.18095 125 ASP A CA 1
ATOM 609 C C . ASP A 1 80 ? 42.99212 46.38238 9.33520 1.000 21.09114 125 ASP A C 1
ATOM 610 O O . ASP A 1 80 ? 43.68322 46.80602 8.39476 1.000 22.89185 125 ASP A O 1
ATOM 615 N N . CYS A 1 81 ? 42.67061 47.14059 10.37913 1.000 23.50892 126 CYS A N 1
ATOM 616 C CA . CYS A 1 81 ? 42.96644 48.57873 10.39609 1.000 23.41825 126 CYS A CA 1
ATOM 617 C C . CYS A 1 81 ? 44.46438 48.87960 10.23411 1.000 24.09265 126 CYS A C 1
ATOM 618 O O . CYS A 1 81 ? 44.84237 49.86701 9.58145 1.000 28.62461 126 CYS A O 1
ATOM 621 N N . ASP A 1 82 ? 45.32942 48.07026 10.82469 1.000 24.14357 127 ASP A N 1
ATOM 622 C CA . ASP A 1 82 ? 46.76703 48.30604 10.71617 1.000 25.71952 127 ASP A CA 1
ATOM 623 C C . ASP A 1 82 ? 47.43741 47.35391 9.71599 1.000 24.36982 127 ASP A C 1
ATOM 624 O O . ASP A 1 82 ? 48.68114 47.29721 9.64482 1.000 27.24411 127 ASP A O 1
ATOM 629 N N . ARG A 1 83 ? 46.62808 46.64185 8.92357 1.000 24.10593 128 ARG A N 1
ATOM 630 C CA . ARG A 1 83 ? 47.02351 45.94633 7.68660 1.000 22.07867 128 ARG A CA 1
ATOM 631 C C . ARG A 1 83 ? 47.97990 44.77678 7.93763 1.000 22.84654 128 ARG A C 1
ATOM 632 O O . ARG A 1 83 ? 48.75807 44.41630 7.05582 1.000 25.63393 128 ARG A O 1
ATOM 640 N N . ASP A 1 84 ? 47.94061 44.15666 9.11002 1.000 20.88701 129 ASP A N 1
ATOM 641 C CA . ASP A 1 84 ? 48.74446 42.94770 9.33988 1.000 24.81020 129 ASP A CA 1
ATOM 642 C C . ASP A 1 84 ? 47.91458 41.67542 9.50779 1.000 23.44084 129 ASP A C 1
ATOM 643 O O . ASP A 1 84 ? 48.46047 40.63093 9.88211 1.000 25.82515 129 ASP A O 1
ATOM 648 N N . SER A 1 85 ? 46.60861 41.73992 9.24611 1.000 22.99370 130 SER A N 1
ATOM 649 C CA . SER A 1 85 ? 45.67367 40.64375 9.43082 1.000 23.37297 130 SER A CA 1
ATOM 650 C C . SER A 1 85 ? 44.70153 40.64735 8.25668 1.000 20.06303 130 SER A C 1
ATOM 651 O O . SER A 1 85 ? 44.24581 41.71243 7.83135 1.000 21.27485 130 SER A O 1
ATOM 654 N N . ILE A 1 86 ? 44.44542 39.47414 7.69078 1.000 19.58541 131 ILE A N 1
ATOM 655 C CA . ILE A 1 86 ? 43.66049 39.31285 6.47353 1.000 20.73228 131 ILE A CA 1
ATOM 656 C C . ILE A 1 86 ? 42.52904 38.35794 6.75596 1.000 21.39969 131 ILE A C 1
ATOM 657 O O . ILE A 1 86 ? 42.76788 37.29693 7.34047 1.000 24.29553 131 ILE A O 1
ATOM 662 N N . ILE A 1 87 ? 41.30283 38.70040 6.30630 1.000 19.65481 132 ILE A N 1
ATOM 663 C CA . ILE A 1 87 ? 40.21543 37.73041 6.24117 1.000 22.87594 132 ILE A CA 1
ATOM 664 C C . ILE A 1 87 ? 40.04167 37.29262 4.80555 1.000 20.56014 132 ILE A C 1
ATOM 665 O O . ILE A 1 87 ? 39.87390 38.12393 3.88852 1.000 20.33554 132 ILE A O 1
ATOM 670 N N . TYR A 1 88 ? 40.06013 35.96181 4.60477 1.000 17.76803 133 TYR A N 1
ATOM 671 C CA . TYR A 1 88 ? 39.58826 35.33361 3.37737 1.000 21.19611 133 TYR A CA 1
ATOM 672 C C . TYR A 1 88 ? 38.13187 34.95360 3.60522 1.000 21.38810 133 TYR A C 1
ATOM 673 O O . TYR A 1 88 ? 37.84093 33.98554 4.32493 1.000 21.83425 133 TYR A O 1
ATOM 682 N N . LEU A 1 89 ? 37.21097 35.70380 3.01971 1.000 20.54733 134 LEU A N 1
ATOM 683 C CA . LEU A 1 89 ? 35.78456 35.45522 3.22911 1.000 21.14933 134 LEU A CA 1
ATOM 684 C C . LEU A 1 89 ? 35.28204 34.57120 2.09444 1.000 21.50894 134 LEU A C 1
ATOM 685 O O . LEU A 1 89 ? 35.32948 34.97322 0.93293 1.000 23.58717 134 LEU A O 1
ATOM 690 N N . GLY A 1 90 ? 34.84628 33.34628 2.42071 1.000 20.81761 135 GLY A N 1
ATOM 691 C CA . GLY A 1 90 ? 34.61044 32.38566 1.35890 1.000 23.02557 135 GLY A CA 1
ATOM 692 C C . GLY A 1 90 ? 33.68259 31.25236 1.73371 1.000 24.34841 135 GLY A C 1
ATOM 693 O O . GLY A 1 90 ? 33.23407 31.13480 2.87068 1.000 22.61840 135 GLY A O 1
ATOM 694 N N . LYS A 1 91 ? 33.40900 30.39803 0.74254 1.000 25.06157 136 LYS A N 1
ATOM 695 C CA . LYS A 1 91 ? 32.46465 29.30599 0.86951 1.000 22.74242 136 LYS A CA 1
ATOM 696 C C . LYS A 1 91 ? 33.22994 27.99153 0.82370 1.000 20.89214 136 LYS A C 1
ATOM 697 O O . LYS A 1 91 ? 33.83546 27.67957 -0.21593 1.000 24.05017 136 LYS A O 1
ATOM 703 N N . PRO A 1 92 ? 33.20882 27.17441 1.87713 1.000 22.85463 137 PRO A N 1
ATOM 704 C CA . PRO A 1 92 ? 33.95656 25.90754 1.83521 1.000 23.84754 137 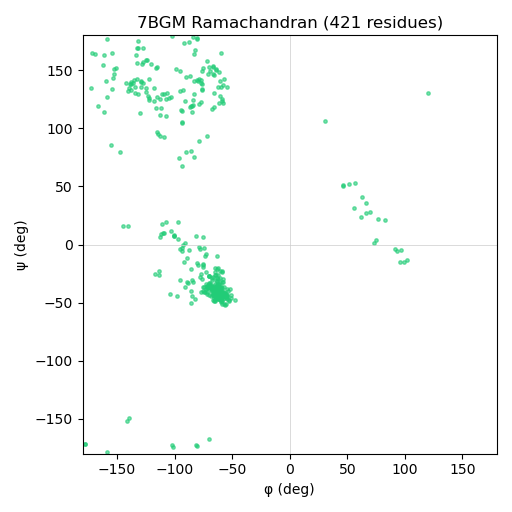PRO A CA 1
ATOM 705 C C . PRO A 1 92 ? 33.20178 24.85135 1.05404 1.000 24.88356 137 PRO A C 1
ATOM 706 O O . PRO A 1 92 ? 31.97171 24.78576 1.11012 1.000 28.36495 137 PRO A O 1
ATOM 710 N N . ASP A 1 93 ? 33.95608 24.03717 0.30766 1.000 28.02736 138 ASP A N 1
ATOM 711 C CA . ASP A 1 93 ? 33.40714 22.86976 -0.39348 1.000 27.24741 138 ASP A CA 1
ATOM 71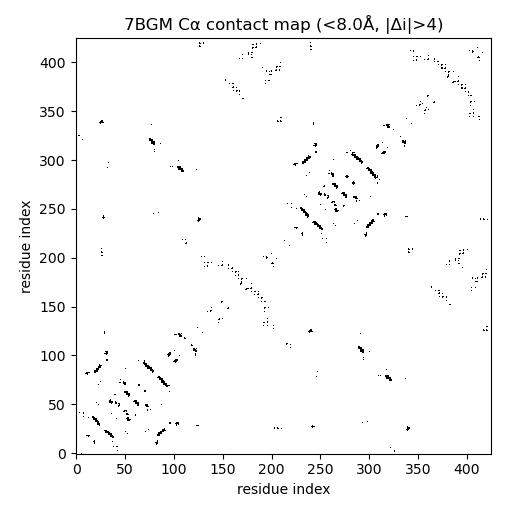2 C C . ASP A 1 93 ? 33.09645 21.69016 0.52956 1.000 26.13191 138 ASP A C 1
ATOM 713 O O . ASP A 1 93 ? 32.41432 20.73354 0.11205 1.000 28.80030 138 ASP A O 1
ATOM 718 N N . GLY A 1 94 ? 33.65632 21.67952 1.72811 1.000 25.87716 139 GLY A N 1
ATOM 719 C CA . GLY A 1 94 ? 33.48158 20.58977 2.66633 1.000 24.51706 139 GLY A CA 1
ATOM 720 C C . GLY A 1 94 ? 34.21150 20.93908 3.95214 1.000 26.82966 139 GLY A C 1
ATOM 721 O O . GLY A 1 94 ? 34.66457 22.07029 4.13591 1.000 29.65907 139 GLY A O 1
ATOM 722 N N . PRO A 1 95 ? 34.30794 19.98980 4.88066 1.000 28.37927 140 PRO A N 1
ATOM 723 C CA . PRO A 1 95 ? 34.92390 20.29248 6.17939 1.000 27.87952 140 PRO A CA 1
ATOM 724 C C . PRO A 1 95 ? 36.35462 20.79942 6.03696 1.000 27.36313 140 PRO A C 1
ATOM 725 O O . PRO A 1 95 ? 37.15480 20.28035 5.25481 1.000 29.51702 140 PRO A O 1
ATOM 729 N N . THR A 1 96 ? 36.68232 21.83529 6.81641 1.000 26.01121 141 THR A N 1
ATOM 730 C CA . THR A 1 96 ? 37.95690 22.48878 6.60072 1.000 26.97850 141 THR A CA 1
ATOM 731 C C . THR A 1 96 ? 39.09555 21.78536 7.32778 1.000 27.97542 141 THR A C 1
ATOM 732 O O . THR A 1 96 ? 40.24095 21.82164 6.86083 1.000 29.69939 141 THR A O 1
ATOM 736 N N . CYS A 1 97 ? 38.82128 21.15074 8.46537 1.000 25.52108 142 CYS A N 1
ATOM 737 C CA . CYS A 1 97 ? 39.91152 20.61059 9.28353 1.000 24.96724 142 CYS A CA 1
ATOM 738 C C . CYS A 1 97 ? 40.33559 19.23203 8.76559 1.000 30.58673 142 CYS A C 1
ATOM 739 O O . CYS A 1 97 ? 39.50906 18.41846 8.33711 1.000 30.52866 142 CYS A O 1
ATOM 742 N N . HIS A 1 98 ? 41.65244 18.99223 8.77387 1.000 32.97461 143 HIS A N 1
ATOM 743 C CA . HIS A 1 98 ? 42.18790 17.68886 8.39600 1.000 34.13722 143 HIS A CA 1
ATOM 744 C C . HIS A 1 98 ? 41.64635 16.56865 9.27411 1.000 34.07228 143 HIS A C 1
ATOM 745 O O . HIS A 1 98 ? 41.66996 15.40101 8.86067 1.000 35.03644 143 HIS A O 1
ATOM 752 N N . THR A 1 99 ? 41.19230 16.89155 10.48474 1.000 32.93038 144 THR A N 1
ATOM 753 C CA . THR A 1 99 ? 40.60580 15.88211 11.35918 1.000 33.42037 144 THR A CA 1
ATOM 754 C C . THR A 1 99 ? 39.21708 15.45763 10.90505 1.000 30.75885 144 THR A C 1
ATOM 755 O O . THR A 1 99 ? 38.66812 14.49760 11.45506 1.000 33.95792 144 THR A O 1
ATOM 759 N N . GLY A 1 100 ? 38.61918 16.16168 9.94259 1.000 32.72518 145 GLY A N 1
ATOM 760 C CA . GLY A 1 100 ? 37.24801 15.91839 9.53428 1.000 29.44469 145 GLY A CA 1
ATOM 761 C C . GLY A 1 100 ? 36.23060 16.86698 10.13579 1.000 28.96142 145 GLY A C 1
ATOM 762 O O . GLY A 1 100 ? 35.09189 16.93227 9.63571 1.000 27.47960 145 GLY A O 1
ATOM 763 N N . ALA A 1 101 ? 36.60934 17.61482 11.18123 1.000 26.30581 146 ALA A N 1
ATOM 764 C CA . ALA A 1 101 ? 35.72097 18.59647 11.78375 1.000 25.39341 146 ALA A CA 1
ATOM 765 C C . ALA A 1 101 ? 35.40121 19.70762 10.78708 1.000 25.13058 146 ALA A C 1
ATOM 766 O O . ALA A 1 101 ? 36.19890 20.04153 9.91739 1.000 25.25693 146 ALA A O 1
ATOM 768 N N . GLU A 1 102 ? 34.22237 20.30663 10.93796 1.000 24.18648 147 GLU A N 1
ATOM 769 C CA . GLU A 1 102 ? 33.76672 21.30252 9.97571 1.000 25.22391 147 GLU A CA 1
ATOM 770 C C . GLU A 1 102 ? 34.67817 22.52620 9.95459 1.000 23.93514 147 GLU A C 1
ATOM 771 O O . GLU A 1 102 ? 34.92115 23.12379 8.88744 1.000 22.98385 147 GLU A O 1
ATOM 777 N N . THR A 1 103 ? 35.19238 22.90211 11.12219 1.000 23.31043 148 THR A N 1
ATOM 778 C CA . THR A 1 103 ? 36.18520 23.95373 11.28073 1.000 21.81670 148 THR A CA 1
ATOM 779 C C . THR A 1 103 ? 37.28707 23.41898 12.15700 1.000 19.36143 148 THR A C 1
ATOM 780 O O . THR A 1 103 ? 37.14974 22.36851 12.82148 1.000 20.89165 148 THR A O 1
ATOM 784 N N . CYS A 1 104 ? 38.36147 24.18261 12.19891 1.000 21.63151 149 CYS A N 1
ATOM 785 C CA . CYS A 1 104 ? 39.47665 23.77353 13.04283 1.000 21.17408 149 CYS A CA 1
ATOM 786 C C . CYS A 1 104 ? 39.25829 24.08213 14.53595 1.000 20.38795 149 CYS A C 1
ATOM 787 O O . CYS A 1 104 ? 40.10625 23.71140 15.35855 1.000 21.42344 149 CYS A O 1
ATOM 790 N N . TYR A 1 105 ? 38.15351 24.69379 14.92275 1.000 21.83033 150 TYR A N 1
ATOM 791 C CA . TYR A 1 105 ? 37.95435 25.20734 16.28554 1.000 19.53746 150 TYR A CA 1
ATOM 792 C C . TYR A 1 105 ? 36.84724 24.43431 16.96712 1.000 21.96294 150 TYR A C 1
ATOM 793 O O . TYR A 1 105 ? 35.66394 24.71685 16.77891 1.000 21.90738 150 TYR A O 1
ATOM 802 N N . TYR A 1 106 ? 37.25103 23.40571 17.72355 1.000 22.91541 151 TYR A N 1
ATOM 803 C CA . TYR A 1 106 ? 36.34130 22.50963 18.42330 1.000 22.25177 151 TYR A CA 1
ATOM 804 C C . TYR A 1 106 ? 36.87076 22.13231 19.81214 1.000 21.88936 151 TYR A C 1
ATOM 805 O O . TYR A 1 106 ? 36.40199 21.14303 20.40605 1.000 25.36380 151 TYR A O 1
ATOM 814 N N . THR A 1 107 ? 37.85397 22.86788 20.34205 1.000 19.86381 152 THR A N 1
ATOM 815 C CA . THR A 1 107 ? 38.46311 22.53161 21.62489 1.000 22.22770 152 THR A CA 1
ATOM 816 C C . THR A 1 107 ? 38.10526 23.62232 22.63220 1.000 25.52027 152 THR A C 1
ATOM 817 O O . THR A 1 107 ? 38.76660 24.67221 22.69339 1.000 24.02567 152 THR A O 1
ATOM 821 N N . PRO A 1 108 ? 37.03237 23.45152 23.40687 1.000 26.97242 153 PRO A N 1
ATOM 822 C CA . PRO A 1 108 ? 36.59576 24.52488 24.32086 1.000 26.87111 153 PRO A CA 1
ATOM 823 C C . PRO A 1 108 ? 37.39752 24.45688 25.60504 1.000 29.56358 153 PRO A C 1
ATOM 824 O O . PRO A 1 108 ? 37.51228 23.40006 26.21798 1.000 33.55592 153 PRO A O 1
ATOM 828 N N . VAL A 1 109 ? 37.95538 25.59822 25.99652 1.000 29.64208 154 VAL A N 1
ATOM 829 C CA . VAL A 1 109 ? 38.84289 25.66039 27.14560 1.000 37.81349 154 VAL A CA 1
ATOM 830 C C . VAL A 1 109 ? 38.06209 25.62049 28.44991 1.000 46.27930 154 VAL A C 1
ATOM 831 O O . VAL A 1 109 ? 38.47421 24.96072 29.41407 1.000 48.48300 154 VAL A O 1
ATOM 835 N N . PHE A 1 110 ? 36.93023 26.32299 28.51185 1.000 48.07465 155 PHE A N 1
ATOM 836 C CA . PHE A 1 110 ? 36.20368 26.42625 29.77421 1.000 56.27802 155 PHE A CA 1
ATOM 837 C C . PHE A 1 110 ? 35.72356 25.06983 30.28254 1.000 63.12053 155 PHE A C 1
ATOM 838 O O . PHE A 1 110 ? 35.46145 24.92968 31.48231 1.000 62.04909 155 PHE A O 1
ATOM 846 N N . ASP A 1 111 ? 35.62686 24.06701 29.40044 1.000 69.73795 156 ASP A N 1
ATOM 847 C CA . ASP A 1 111 ? 35.17656 22.73887 29.81001 1.000 74.83688 156 ASP A CA 1
ATOM 848 C C . ASP A 1 111 ? 36.15355 22.08760 30.78121 1.000 71.28541 156 ASP A C 1
ATOM 849 O O . ASP A 1 111 ? 35.73638 21.43442 31.74659 1.000 66.85551 156 ASP A O 1
ATOM 854 N N . LEU A 1 112 ? 37.45841 22.25127 30.54240 1.000 70.98434 157 LEU A N 1
ATOM 855 C CA . LEU A 1 112 ? 38.46818 21.59242 31.36566 1.000 71.57637 157 LEU A CA 1
ATOM 856 C C . LEU A 1 112 ? 38.45016 22.04748 32.82736 1.000 73.02868 157 LEU A C 1
ATOM 857 O O . LEU A 1 112 ? 39.12392 21.42384 33.65894 1.000 70.55871 157 LEU A O 1
ATOM 862 N N . LEU A 1 113 ? 37.69393 23.09340 33.16953 1.000 74.35492 158 LEU A N 1
ATOM 863 C CA . LEU A 1 113 ? 37.60551 23.57872 34.54217 1.000 74.74985 158 LEU A CA 1
ATOM 864 C C . LEU A 1 113 ? 36.38255 23.04094 35.29847 1.000 76.54522 158 LEU A C 1
ATOM 865 O O . LEU A 1 113 ? 36.16640 23.42498 36.45378 1.000 73.28380 158 LEU A O 1
ATOM 870 N N . LYS A 1 114 ? 35.59931 22.14795 34.69139 1.000 80.41555 159 LYS A N 1
ATOM 871 C CA . LYS A 1 114 ? 34.42966 21.55854 35.34089 1.000 82.30183 159 LYS A CA 1
ATOM 872 C C . LYS A 1 114 ? 34.87369 20.60139 36.45115 1.000 77.90390 159 LYS A C 1
ATOM 873 O O . LYS A 1 114 ? 36.03609 20.56992 36.86341 1.000 75.37186 159 LYS A O 1
ATOM 879 N N . GLU A 1 115 ? 33.94269 19.79047 36.95102 1.000 74.32053 160 GLU A N 1
ATOM 880 C CA . GLU A 1 115 ? 34.26479 18.91983 38.06940 1.000 74.89788 160 GLU A CA 1
ATOM 881 C C . GLU A 1 115 ? 34.25535 17.43447 37.74167 1.000 64.63667 160 GLU A C 1
ATOM 882 O O . GLU A 1 115 ? 34.91086 16.67005 38.45551 1.000 65.09320 160 GLU A O 1
ATOM 888 N N . GLU A 1 116 ? 33.55064 17.00048 36.69640 1.000 53.91987 161 GLU A N 1
ATOM 889 C CA . GLU A 1 116 ? 33.61700 15.59932 36.28825 1.000 45.66467 161 GLU A CA 1
ATOM 890 C C . GLU A 1 116 ? 34.88369 15.34760 35.48015 1.000 38.47297 161 GLU A C 1
ATOM 891 O O . GLU A 1 116 ? 35.29948 16.18497 34.66647 1.000 37.50602 161 GLU A O 1
ATOM 897 N N . GLU A 1 117 ? 35.50275 14.18135 35.71339 1.000 33.78532 162 GLU A N 1
ATOM 898 C CA . GLU A 1 117 ? 36.57194 13.71294 34.84538 1.000 29.60169 162 GLU A CA 1
ATOM 899 C C . GLU A 1 117 ? 35.95279 13.27457 33.52636 1.000 32.03467 162 GLU A C 1
ATOM 900 O O . GLU A 1 117 ? 35.49406 12.13111 33.38805 1.000 31.14277 162 GLU A O 1
ATOM 906 N N . VAL A 1 118 ? 35.92247 14.19286 32.56299 1.000 27.84714 163 VAL A N 1
ATOM 907 C CA . VAL A 1 118 ? 35.37981 13.93022 31.23974 1.000 27.01160 163 VAL A CA 1
ATOM 908 C C . VAL A 1 118 ? 35.90730 15.02555 30.32896 1.000 27.95794 163 VAL A C 1
ATOM 909 O O . VAL A 1 118 ? 36.26351 16.11786 30.79094 1.000 31.24926 163 VAL A O 1
ATOM 913 N N . GLU A 1 119 ? 35.99040 14.73413 29.03627 1.000 27.74489 164 GLU A N 1
ATOM 914 C CA . GLU A 1 119 ? 36.28625 15.75780 28.03918 1.000 27.31574 164 GLU A CA 1
ATOM 915 C C . GLU A 1 119 ? 35.28837 15.60460 26.90197 1.000 30.24787 164 GLU A C 1
ATOM 916 O O . GLU A 1 119 ? 34.69868 14.53272 26.71120 1.000 32.93475 164 GLU A O 1
ATOM 922 N N . GLY A 1 120 ? 35.07287 16.69174 26.15870 1.000 31.45714 165 GLY A N 1
ATOM 923 C CA . GLY A 1 120 ? 34.17020 16.63266 25.03432 1.000 31.56373 165 GLY A CA 1
ATOM 924 C C . GLY A 1 120 ? 34.40378 17.77974 24.07703 1.000 31.71960 165 GLY A C 1
ATOM 925 O O . GLY A 1 120 ? 34.16806 18.95001 24.40992 1.000 35.65528 165 GLY A O 1
ATOM 926 N N . ASN A 1 121 ? 34.85632 17.46485 22.87017 1.000 28.24895 166 ASN A N 1
ATOM 927 C CA . ASN A 1 121 ? 35.04641 18.50384 21.87577 1.000 27.10300 166 ASN A CA 1
ATOM 928 C C . ASN A 1 121 ? 33.69725 18.94255 21.29991 1.000 26.90797 166 ASN A C 1
ATOM 929 O O . ASN A 1 121 ? 32.71734 18.19570 21.28481 1.000 29.75837 166 ASN A O 1
ATOM 934 N N . LYS A 1 122 ? 33.64235 20.18497 20.86616 1.000 25.07300 167 LYS A N 1
ATOM 935 C CA . LYS A 1 122 ? 32.42994 20.70174 20.23843 1.000 26.28460 167 LYS A CA 1
ATOM 936 C C . LYS A 1 122 ? 32.81782 21.91547 19.41736 1.000 24.47229 167 LYS A C 1
ATOM 937 O O . LYS A 1 122 ? 33.63915 22.72132 19.85677 1.000 23.89039 167 LYS A O 1
ATOM 943 N N . LEU A 1 123 ? 32.20612 22.06459 18.23895 1.000 24.25666 168 LEU A N 1
ATOM 944 C CA . LEU A 1 123 ? 32.50492 23.21923 17.39690 1.000 22.40752 168 LEU A CA 1
ATOM 945 C C . LEU A 1 123 ? 32.15795 24.51644 18.11758 1.000 23.92818 168 LEU A C 1
ATOM 946 O O . LEU A 1 123 ? 31.13183 24.62441 18.80930 1.000 25.35306 168 LEU A O 1
ATOM 951 N N . ALA A 1 124 ? 33.01567 25.51341 17.94354 1.000 21.95733 169 ALA A N 1
ATOM 952 C CA . ALA A 1 124 ? 32.62894 26.88497 18.27515 1.000 21.79762 169 ALA A CA 1
ATOM 953 C C . ALA A 1 124 ? 31.43598 27.31504 17.43235 1.000 20.22661 169 ALA A C 1
ATOM 954 O O . ALA A 1 124 ? 31.45959 27.18977 16.20307 1.000 23.32203 169 ALA A O 1
ATOM 956 N N . LEU A 1 125 ? 30.39013 27.80431 18.10623 1.000 20.44027 170 LEU A N 1
ATOM 957 C CA . LEU A 1 125 ? 29.15693 28.22367 17.44967 1.000 20.03961 170 LEU A CA 1
ATOM 958 C C . LEU A 1 125 ? 28.69064 29.55966 18.00594 1.000 21.96903 170 LEU A C 1
ATOM 959 O O . LEU A 1 125 ? 28.72886 29.77006 19.22380 1.000 23.95307 170 LEU A O 1
ATOM 964 N N . THR A 1 126 ? 28.17414 30.42322 17.13216 1.000 23.07419 171 THR A N 1
ATOM 965 C CA . THR A 1 126 ? 27.58634 31.68100 17.58970 1.000 22.64959 171 THR A CA 1
ATOM 966 C C . THR A 1 126 ? 26.08899 31.44559 17.81187 1.000 23.40377 171 THR A C 1
ATOM 967 O O . THR A 1 126 ? 25.57556 30.36349 17.53023 1.000 24.21401 171 THR A O 1
ATOM 971 N N . SER A 1 127 ? 25.39974 32.44908 18.36187 1.000 22.54652 172 SER A N 1
ATOM 972 C CA . SER A 1 127 ? 24.05625 32.22082 18.92442 1.000 24.91637 172 SER A CA 1
ATOM 973 C C . SER A 1 127 ? 23.08879 31.49398 17.98335 1.000 25.59777 172 SER A C 1
ATOM 974 O O . SER A 1 127 ? 22.34314 30.59794 18.41930 1.000 25.33032 172 SER A O 1
ATOM 977 N N . LEU A 1 128 ? 23.02054 31.90744 16.71250 1.000 24.31119 173 LEU A N 1
ATOM 978 C CA . LEU A 1 128 ? 22.03791 31.30506 15.81373 1.000 22.54413 173 LEU A CA 1
ATOM 979 C C . LEU A 1 128 ? 22.34243 29.83138 15.57433 1.000 24.39655 173 LEU A C 1
ATOM 980 O O . LEU A 1 128 ? 21.43338 28.99676 15.55845 1.000 25.96122 173 LEU A O 1
ATOM 985 N N . TYR A 1 129 ? 23.62155 29.49054 15.39226 1.000 23.71407 174 TYR A N 1
ATOM 986 C CA . TYR A 1 129 ? 24.04868 28.12344 15.09439 1.000 24.40110 174 TYR A CA 1
ATOM 987 C C . TYR A 1 129 ? 24.04703 27.25396 16.35301 1.000 23.79970 174 TYR A C 1
ATOM 988 O O . TYR A 1 129 ? 23.81479 26.02975 16.26167 1.000 24.87971 174 TYR A O 1
ATOM 997 N N . ALA A 1 130 ? 24.23993 27.88638 17.52294 1.000 24.53041 175 ALA A N 1
ATOM 998 C CA . ALA A 1 130 ? 24.10248 27.19377 18.79842 1.000 23.99902 175 ALA A CA 1
ATOM 999 C C . ALA A 1 130 ? 22.66406 26.73613 18.99802 1.000 27.00519 175 ALA A C 1
ATOM 1000 O O . ALA A 1 130 ? 22.40726 25.59451 19.40759 1.000 29.00408 175 ALA A O 1
ATOM 1002 N N . LEU A 1 131 ? 21.71529 27.60171 18.68204 1.000 25.56403 176 LEU A N 1
ATOM 1003 C CA . LEU A 1 131 ? 20.32192 27.19168 18.75233 1.000 26.93358 176 LEU A CA 1
ATOM 1004 C C . LEU A 1 131 ? 20.02970 26.06692 17.76223 1.000 28.50751 176 LEU A C 1
ATOM 1005 O O . LEU A 1 131 ? 19.31909 25.10794 18.08985 1.000 29.76278 176 LEU A O 1
ATOM 1010 N N . GLU A 1 132 ? 20.54756 26.18270 16.53641 1.000 28.00518 177 GLU A N 1
ATOM 1011 C CA . GLU A 1 132 ? 20.37664 25.10800 15.56729 1.000 26.54929 177 GLU A CA 1
ATOM 1012 C C . GLU A 1 132 ? 20.91214 23.79190 16.11821 1.000 28.08492 177 GLU A C 1
ATOM 1013 O O . GLU A 1 132 ? 20.26355 22.74292 15.99961 1.000 31.18345 177 GLU A O 1
ATOM 1019 N N . SER A 1 133 ? 22.08046 23.83401 16.75976 1.000 26.97649 178 SER A N 1
ATOM 1020 C CA . SER A 1 133 ? 22.66123 22.60779 17.29845 1.000 28.38298 178 SER A CA 1
ATOM 1021 C C . SER A 1 133 ? 21.80712 22.01935 18.41909 1.000 30.67320 178 SER A C 1
ATOM 1022 O O . SER A 1 133 ? 21.59403 20.79733 18.48116 1.000 32.71625 178 SER A O 1
ATOM 1025 N N . THR A 1 134 ? 21.30398 22.86923 19.31276 1.000 31.13097 179 THR A N 1
ATOM 1026 C CA . THR A 1 134 ? 20.44560 22.39764 20.39601 1.000 34.64691 179 THR A CA 1
ATOM 1027 C C . THR A 1 134 ? 19.21018 21.68845 19.85600 1.000 35.03108 179 THR A C 1
ATOM 1028 O O . THR A 1 134 ? 18.84568 20.60936 20.33139 1.000 37.48578 179 THR A O 1
ATOM 1032 N N . ILE A 1 135 ? 18.56458 22.27322 18.84621 1.000 34.29353 180 ILE A N 1
ATOM 1033 C CA . ILE A 1 135 ? 17.37072 21.65320 18.27392 1.000 35.96310 180 ILE A CA 1
ATOM 1034 C C . ILE A 1 135 ? 17.70118 20.29115 17.67061 1.000 37.38528 180 ILE A C 1
ATOM 1035 O O . ILE A 1 135 ? 16.95386 19.31860 17.84104 1.000 38.48579 180 ILE A O 1
ATOM 1040 N N . SER A 1 136 ? 18.81422 20.21219 16.93935 1.000 37.22604 181 SER A N 1
ATOM 1041 C CA . SER A 1 136 ? 19.24350 18.95783 16.33083 1.000 41.35017 181 SER A CA 1
ATOM 1042 C C . SER A 1 136 ? 19.47759 17.89027 17.39621 1.000 42.20159 181 SER A C 1
ATOM 1043 O O . SER A 1 136 ? 19.03298 16.73669 17.25118 1.000 44.56708 181 SER A O 1
ATOM 1046 N N . GLN A 1 137 ? 20.12336 18.27006 18.50160 1.000 41.20715 182 GLN A N 1
ATOM 1047 C CA . GLN A 1 137 ? 20.31413 17.32737 19.59733 1.000 43.52514 182 GLN A CA 1
ATOM 1048 C C . GLN A 1 137 ? 18.98537 16.84938 20.16776 1.000 46.55844 182 GLN A C 1
ATOM 1049 O O . GLN A 1 137 ? 18.84321 15.66860 20.49051 1.000 48.36694 182 GLN A O 1
ATOM 1055 N N . ARG A 1 138 ? 18.00421 17.74897 20.31027 1.000 46.26229 183 ARG A N 1
ATOM 1056 C CA . ARG A 1 138 ? 16.68441 17.32182 20.78087 1.000 48.85811 183 ARG A CA 1
ATOM 1057 C C . ARG A 1 138 ? 16.03552 16.35507 19.79636 1.000 51.41200 183 ARG A C 1
ATOM 1058 O O . ARG A 1 138 ? 15.38229 15.38188 20.20242 1.000 51.44993 183 ARG A O 1
ATOM 1066 N N . LYS A 1 139 ? 16.19051 16.61798 18.49572 1.000 50.50363 184 LYS A N 1
ATOM 1067 C CA . LYS A 1 139 ? 15.60548 15.74705 17.47893 1.000 52.30452 184 LYS A CA 1
ATOM 1068 C C . LYS A 1 139 ? 16.20418 14.34857 17.54946 1.000 53.98956 184 LYS A C 1
ATOM 1069 O O . LYS A 1 139 ? 15.50712 13.34586 17.34396 1.000 53.20797 184 LYS A O 1
ATOM 1075 N N . ALA A 1 140 ? 17.49256 14.26125 17.86557 1.000 55.42882 185 ALA A N 1
ATOM 1076 C CA . ALA A 1 140 ? 18.17792 12.97900 17.83909 1.000 60.33675 185 ALA A CA 1
ATOM 1077 C C . ALA A 1 140 ? 17.84217 12.12175 19.04921 1.000 66.31086 185 ALA A C 1
ATOM 1078 O O . ALA A 1 140 ? 17.93507 10.88983 18.97273 1.000 65.52332 185 ALA A O 1
ATOM 1080 N N . GLU A 1 141 ? 17.44966 12.72915 20.16519 1.000 71.38111 186 GLU A N 1
ATOM 1081 C CA . GLU A 1 141 ? 17.26661 11.93038 21.36751 1.000 78.17298 186 GLU A CA 1
ATOM 1082 C C . GLU A 1 141 ? 15.87744 11.28416 21.38446 1.000 82.09004 186 GLU A C 1
ATOM 1083 O O . GLU A 1 141 ? 15.05900 11.45869 20.47413 1.000 80.81942 186 GLU A O 1
ATOM 1089 N N . VAL A 1 142 ? 15.61761 10.50606 22.43351 1.000 86.18749 187 VAL A N 1
ATOM 1090 C CA . VAL A 1 142 ? 14.43049 9.66125 22.51880 1.000 89.79479 187 VAL A CA 1
ATOM 1091 C C . VAL A 1 142 ? 13.84527 9.75777 23.92392 1.000 91.48955 187 VAL A C 1
ATOM 1092 O O . VAL A 1 142 ? 14.58512 9.74390 24.91401 1.000 92.82893 187 VAL A O 1
ATOM 1096 N N . VAL A 1 143 ? 12.51230 9.84157 23.99877 1.000 91.05444 188 VAL A N 1
ATOM 1097 C CA . VAL A 1 143 ? 11.73290 10.04358 25.23657 1.000 90.39735 188 VAL A CA 1
ATOM 1098 C C . VAL A 1 143 ? 12.46649 10.85870 26.30451 1.000 91.77527 188 VAL A C 1
ATOM 1099 O O . VAL A 1 143 ? 12.65217 12.07156 26.16586 1.000 92.19974 188 VAL A O 1
ATOM 1103 N N . SER A 1 150 ? 10.15344 17.78538 27.29361 1.000 65.82362 195 SER A N 1
ATOM 1104 C CA . SER A 1 150 ? 10.97202 18.89333 26.76390 1.000 66.67705 195 SER A CA 1
ATOM 1105 C C . SER A 1 150 ? 10.19396 19.73391 25.75547 1.000 67.22632 195 SER A C 1
ATOM 1106 O O . SER A 1 150 ? 9.60675 19.18852 24.82800 1.000 68.42526 195 SER A O 1
ATOM 1109 N N . TRP A 1 151 ? 10.20753 21.06123 25.91414 1.000 66.29270 196 TRP A N 1
ATOM 1110 C CA . TRP A 1 151 ? 9.32567 21.89323 25.09931 1.000 68.32212 196 TRP A CA 1
ATOM 1111 C C . TRP A 1 151 ? 9.71201 21.86792 23.62324 1.000 65.45916 196 TRP A C 1
ATOM 1112 O O . TRP A 1 151 ? 8.83695 21.84948 22.74786 1.000 64.91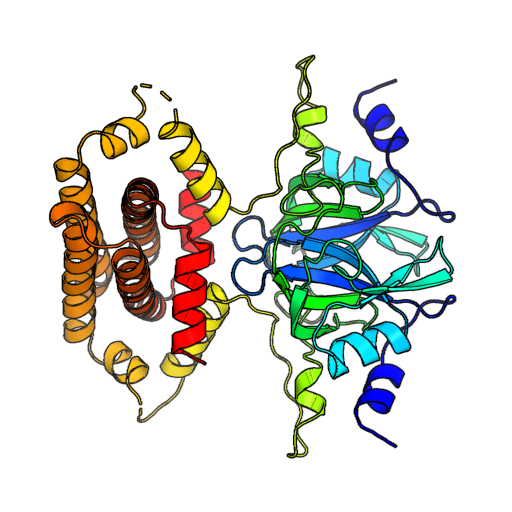070 196 TRP A O 1
ATOM 1123 N N . THR A 1 152 ? 11.00929 21.90681 23.31965 1.000 61.22158 197 THR A N 1
ATOM 1124 C CA . THR A 1 152 ? 11.42635 21.77867 21.92776 1.000 56.62813 197 THR A CA 1
ATOM 1125 C C . THR A 1 152 ? 11.08746 20.38889 21.39006 1.000 57.12470 197 THR A C 1
ATOM 1126 O O . THR A 1 152 ? 10.61113 20.24609 20.25619 1.000 55.73634 197 THR A O 1
ATOM 1130 N N . LYS A 1 153 ? 11.28679 19.35291 22.20594 1.000 57.90258 198 LYS A N 1
ATOM 1131 C CA . LYS A 1 153 ? 10.96221 18.00656 21.75911 1.000 58.23351 198 LYS A CA 1
ATOM 1132 C C . LYS A 1 153 ? 9.47017 17.86075 21.46825 1.000 61.04506 198 LYS A C 1
ATOM 1133 O O . LYS A 1 153 ? 9.09077 17.13571 20.54187 1.000 59.58845 198 LYS A O 1
ATOM 1139 N N . ARG A 1 154 ? 8.61490 18.55417 22.23370 1.000 64.65994 199 ARG A N 1
ATOM 1140 C CA . ARG A 1 154 ? 7.17321 18.50362 21.99036 1.000 67.15075 199 ARG A CA 1
ATOM 1141 C C . ARG A 1 154 ? 6.82804 18.99765 20.58872 1.000 62.53540 199 ARG A C 1
ATOM 1142 O O . ARG A 1 154 ? 5.96266 18.42391 19.91624 1.000 61.94653 199 ARG A O 1
ATOM 1150 N N . LEU A 1 155 ? 7.49518 20.06235 20.13215 1.000 58.59116 200 LEU A N 1
ATOM 1151 C CA . LEU A 1 155 ? 7.20560 20.61997 18.81239 1.000 53.64082 200 LEU A CA 1
ATOM 1152 C C . LEU A 1 155 ? 7.73328 19.72879 17.69740 1.000 51.91914 200 LEU A C 1
ATOM 1153 O O . LEU A 1 155 ? 7.11177 19.62888 16.63265 1.000 52.57093 200 LEU A O 1
ATOM 1158 N N . LEU A 1 156 ? 8.86485 19.06717 17.92785 1.000 48.59141 201 LEU A N 1
ATOM 1159 C CA . LEU A 1 156 ? 9.41103 18.15430 16.93516 1.000 47.62064 201 LEU A CA 1
ATOM 1160 C C . LEU A 1 156 ? 8.50697 16.96239 16.70154 1.000 48.69432 201 LEU A C 1
ATOM 1161 O O . LEU A 1 156 ? 8.58298 16.34751 15.63259 1.000 48.34293 201 LEU A O 1
ATOM 1166 N N . LEU A 1 157 ? 7.66173 16.62761 17.67859 1.000 50.02131 202 LEU A N 1
ATOM 1167 C CA . LEU A 1 157 ? 6.78307 15.46604 17.61334 1.000 53.66476 202 LEU A CA 1
ATOM 1168 C C . LEU A 1 157 ? 5.32216 15.83829 17.40199 1.000 56.26280 202 LEU A C 1
ATOM 1169 O O . LEU A 1 157 ? 4.43982 15.02061 17.67237 1.000 58.34992 202 LEU A O 1
ATOM 1174 N N . ASN A 1 158 ? 5.03683 17.04627 16.92517 1.000 53.30450 203 ASN A N 1
ATOM 1175 C CA . ASN A 1 158 ? 3.64100 17.41801 16.67640 1.000 51.68224 203 ASN A CA 1
ATOM 1176 C C . ASN A 1 158 ? 3.64543 18.52064 15.61481 1.000 50.64051 203 ASN A C 1
ATOM 1177 O O . ASN A 1 158 ? 3.61741 19.70808 15.93978 1.000 50.65188 203 ASN A O 1
ATOM 1182 N N . ASP A 1 159 ? 3.66706 18.09495 14.34513 1.000 52.04641 204 ASP A N 1
ATOM 1183 C CA . ASP A 1 159 ? 3.67975 19.00832 13.20090 1.000 56.71004 204 ASP A CA 1
ATOM 1184 C C . ASP A 1 159 ? 2.56813 20.05047 13.26913 1.000 55.62375 204 ASP A C 1
ATOM 1185 O O . ASP A 1 159 ? 2.75636 21.20591 12.85906 1.000 51.35996 204 ASP A O 1
ATOM 1190 N N . LYS A 1 160 ? 1.38496 19.65049 13.74091 1.000 57.52441 205 LYS A N 1
ATOM 1191 C CA . LYS A 1 160 ? 0.23776 20.55353 13.67408 1.000 57.87837 205 LYS A CA 1
ATOM 1192 C C . LYS A 1 160 ? 0.32471 21.64335 14.73289 1.000 54.23118 205 LYS A C 1
ATOM 1193 O O . LYS A 1 160 ? 0.00387 22.80452 14.45941 1.000 53.43906 205 LYS A O 1
ATOM 1199 N N . LEU A 1 161 ? 0.76291 21.29030 15.94234 1.000 52.21068 206 LEU A N 1
ATOM 1200 C CA . LEU A 1 161 ? 1.07810 22.31326 16.93026 1.000 50.79189 206 LEU A CA 1
ATOM 1201 C C . LEU A 1 161 ? 2.15135 23.25453 16.40271 1.000 48.00176 206 LEU A C 1
ATOM 1202 O O . LEU A 1 161 ? 2.03509 24.47698 16.54658 1.000 47.27721 206 LEU A O 1
ATOM 1207 N N . LEU A 1 162 ? 3.18753 22.70262 15.75408 1.000 43.19768 207 LEU A N 1
ATOM 1208 C CA . LEU A 1 162 ? 4.30728 23.52855 15.29990 1.000 41.06082 207 LEU A CA 1
ATOM 1209 C C . LEU A 1 162 ? 3.87315 24.52940 14.23694 1.000 42.71149 207 LEU A C 1
ATOM 1210 O O . LEU A 1 162 ? 4.22631 25.71399 14.30709 1.000 44.36052 207 LEU A O 1
ATOM 1215 N N . CYS A 1 163 ? 3.13574 24.06641 13.22439 1.000 42.72337 208 CYS A N 1
ATOM 1216 C CA . CYS A 1 163 ? 2.71149 24.97224 12.15724 1.000 41.14067 208 CYS A CA 1
ATOM 1217 C C . CYS A 1 163 ? 1.72731 25.99563 12.68380 1.000 39.23836 208 CYS A C 1
ATOM 1218 O O . CYS A 1 163 ? 1.75662 27.16168 12.27392 1.000 40.95920 208 CYS A O 1
ATOM 1221 N N . SER A 1 164 ? 0.85753 25.57242 13.60222 1.000 40.74602 209 SER A N 1
ATOM 1222 C CA . SER A 1 164 ? -0.00786 26.50612 14.30606 1.000 44.18322 209 SER A CA 1
ATOM 1223 C C . SER A 1 164 ? 0.79133 27.63924 14.94100 1.000 43.69360 209 SER A C 1
ATOM 1224 O O . SER A 1 164 ? 0.43954 28.81814 14.80150 1.000 41.88363 209 SER A O 1
ATOM 1227 N N . LYS A 1 165 ? 1.87597 27.29260 15.64558 1.000 43.84944 210 LYS A N 1
ATOM 1228 C CA . LYS A 1 165 ? 2.69529 28.30268 16.31130 1.000 44.15491 210 LYS A CA 1
ATOM 1229 C C . LYS A 1 165 ? 3.39613 29.21787 15.30942 1.000 42.18026 210 LYS A C 1
ATOM 1230 O O . LYS A 1 165 ? 3.50958 30.42291 15.54377 1.000 43.87876 210 LYS A O 1
ATOM 1236 N N . ILE A 1 166 ? 3.90165 28.66537 14.20201 1.000 38.12158 211 ILE A N 1
ATOM 1237 C CA . ILE A 1 166 ? 4.61768 29.49103 13.22765 1.000 35.62225 211 ILE A CA 1
ATOM 1238 C C . ILE A 1 166 ? 3.68007 30.53845 12.64612 1.000 36.66456 211 ILE A C 1
ATOM 1239 O O . ILE A 1 166 ? 4.01770 31.72328 12.56759 1.000 36.65303 211 ILE A O 1
ATOM 1244 N N . ARG A 1 167 ? 2.47657 30.11285 12.24179 1.000 37.51178 212 ARG A N 1
ATOM 1245 C CA . ARG A 1 167 ? 1.48946 31.06073 11.74531 1.000 37.73471 212 ARG A CA 1
ATOM 1246 C C . ARG A 1 167 ? 1.12166 32.08834 12.81771 1.000 43.42992 212 ARG A C 1
ATOM 1247 O O . ARG A 1 167 ? 1.04575 33.29556 12.53825 1.000 43.54841 212 ARG A O 1
ATOM 1255 N N . GLU A 1 168 ? 0.90037 31.62325 14.05401 1.000 43.62040 213 GLU A N 1
ATOM 1256 C CA . GLU A 1 168 ? 0.55983 32.51746 15.15687 1.000 46.09707 213 GLU A CA 1
ATOM 1257 C C . GLU A 1 168 ? 1.65593 33.54346 15.40865 1.000 46.54286 213 GLU A C 1
ATOM 1258 O O . GLU A 1 168 ? 1.37107 34.73192 15.61935 1.000 46.05043 213 GLU A O 1
ATOM 1264 N N . GLU A 1 169 ? 2.91653 33.09228 15.40815 1.000 42.92458 214 GLU A N 1
ATOM 1265 C CA . GLU A 1 169 ? 4.02973 33.98131 15.72708 1.000 41.68606 214 GLU A CA 1
ATOM 1266 C C . GLU A 1 169 ? 4.26972 34.99658 14.61601 1.000 39.23702 214 GLU A C 1
ATOM 1267 O O . GLU A 1 169 ? 4.65083 36.14663 14.88557 1.000 38.29365 214 GLU A O 1
ATOM 1273 N N . ALA A 1 170 ? 4.10724 34.57273 13.35887 1.000 37.31861 215 ALA A N 1
ATOM 1274 C CA . ALA A 1 170 ? 4.27085 35.49872 12.24662 1.000 37.55453 215 ALA A CA 1
ATOM 1275 C C . ALA A 1 170 ? 3.26163 36.63225 12.34854 1.000 39.02357 215 ALA A C 1
ATOM 1276 O O . ALA A 1 170 ? 3.58314 37.79865 12.08299 1.000 40.18422 215 ALA A O 1
ATOM 1278 N N . ASN A 1 171 ? 2.03106 36.30466 12.74220 1.000 40.17895 216 ASN A N 1
ATOM 1279 C CA . ASN A 1 171 ? 1.02610 37.33881 12.95291 1.000 43.87287 216 ASN A CA 1
ATOM 1280 C C . ASN A 1 171 ? 1.39416 38.25318 14.11983 1.000 43.47102 216 ASN A C 1
ATOM 1281 O O . ASN A 1 171 ? 1.15562 39.46733 14.05476 1.000 42.21991 216 ASN A O 1
ATOM 1286 N N . GLU A 1 172 ? 1.92923 37.68260 15.21201 1.000 45.09296 217 GLU A N 1
ATOM 1287 C CA . GLU A 1 172 ? 2.39868 38.49738 16.33859 1.000 47.79479 217 GLU A CA 1
ATOM 1288 C C . GLU A 1 172 ? 3.46268 39.49210 15.89442 1.000 43.42681 217 GLU A C 1
ATOM 1289 O O . GLU A 1 172 ? 3.45722 40.65576 16.31612 1.000 43.43216 217 GLU A O 1
ATOM 1295 N N . LEU A 1 173 ? 4.40930 39.03862 15.07378 1.000 39.64614 218 LEU A N 1
ATOM 1296 C CA . LEU A 1 173 ? 5.44638 39.93543 14.57868 1.000 39.00235 218 LEU A CA 1
ATOM 1297 C C . LEU A 1 173 ? 4.84297 41.06938 13.76430 1.000 37.83844 218 LEU A C 1
ATOM 1298 O O . LEU A 1 173 ? 5.22458 42.24052 13.92510 1.000 38.39047 218 LEU A O 1
ATOM 1303 N N . CYS A 1 174 ? 3.88216 40.74124 12.89567 1.000 35.32488 219 CYS A N 1
ATOM 1304 C CA . CYS A 1 174 ? 3.21469 41.78131 12.11489 1.000 34.29454 219 CYS A CA 1
ATOM 1305 C C . CYS A 1 174 ? 2.48977 42.77285 13.01936 1.000 39.67189 219 CYS A C 1
ATOM 1306 O O . CYS A 1 174 ? 2.49840 43.98319 12.74944 1.000 39.98410 219 CYS A O 1
ATOM 1309 N N . GLU A 1 175 ? 1.84308 42.27322 14.09226 1.000 42.94045 220 GLU A N 1
ATOM 1310 C CA . GLU A 1 175 ? 1.11509 43.15140 15.00983 1.000 45.20703 220 GLU A CA 1
ATOM 1311 C C . GLU A 1 175 ? 2.03083 44.20359 15.62215 1.000 43.07500 220 GLU A C 1
ATOM 1312 O O . GLU A 1 175 ? 1.57533 45.31584 15.90625 1.000 45.17313 220 GLU A O 1
ATOM 1318 N N . THR A 1 176 ? 3.31925 43.87898 15.84682 1.000 44.37187 221 THR A N 1
ATOM 1319 C CA . THR A 1 176 ? 4.20805 44.85821 16.48027 1.000 43.45981 221 THR A CA 1
ATOM 1320 C C . THR A 1 176 ? 4.41172 46.08187 15.59360 1.000 44.00652 221 THR A C 1
ATOM 1321 O O . THR A 1 176 ? 4.69892 47.17657 16.10074 1.000 44.28779 221 THR A O 1
ATOM 1325 N N . LEU A 1 177 ? 4.26235 45.91792 14.27796 1.000 42.54279 222 LEU A N 1
ATOM 1326 C CA . LEU A 1 177 ? 4.29469 47.01625 13.31979 1.000 42.58528 222 LEU A CA 1
ATOM 1327 C C . LEU A 1 177 ? 2.92116 47.65421 13.16945 1.000 42.87586 222 LEU A C 1
ATOM 1328 O O . LEU A 1 177 ? 2.78511 48.87513 13.26532 1.000 43.87620 222 LEU A O 1
ATOM 1333 N N . GLU A 1 178 ? 1.90131 46.82774 12.94165 1.000 41.66219 223 GLU A N 1
ATOM 1334 C CA . GLU A 1 178 ? 0.55731 47.35320 12.69656 1.000 44.27379 223 GLU A CA 1
ATOM 1335 C C . GLU A 1 178 ? 0.02246 48.12906 13.90159 1.000 48.14764 223 GLU A C 1
ATOM 1336 O O . GLU A 1 178 ? -0.68715 49.12719 13.73482 1.000 50.54470 223 GLU A O 1
ATOM 1342 N N . ASN A 1 179 ? 0.34659 47.69413 15.11964 1.000 49.97185 224 ASN A N 1
ATOM 1343 C CA . ASN A 1 179 ? -0.13969 48.32610 16.33835 1.000 54.07146 224 ASN A CA 1
ATOM 1344 C C . ASN A 1 179 ? 0.89862 49.23964 16.98014 1.000 51.93273 224 ASN A C 1
ATOM 1345 O O . ASN A 1 179 ? 0.67719 49.73301 18.09022 1.000 54.13745 224 ASN A O 1
ATOM 1350 N N . ASN A 1 180 ? 2.02457 49.46982 16.30954 1.000 50.03926 225 ASN A N 1
ATOM 1351 C CA . ASN A 1 180 ? 3.02882 50.43077 16.77315 1.000 54.29376 225 ASN A CA 1
ATOM 1352 C C . ASN A 1 180 ? 3.50994 50.09869 18.18960 1.000 53.63545 225 ASN A C 1
ATOM 1353 O O . ASN A 1 180 ? 3.49316 50.93732 19.09162 1.000 53.59136 225 ASN A O 1
ATOM 1358 N N . GLU A 1 181 ? 3.94407 48.85144 18.38112 1.000 52.23076 226 GLU A N 1
ATOM 1359 C CA . GLU A 1 181 ? 4.49593 48.41664 19.65793 1.000 53.65796 226 GLU A CA 1
ATOM 1360 C C . GLU A 1 181 ? 5.96745 48.82191 19.77141 1.000 51.53390 226 GLU A C 1
ATOM 1361 O O . GLU A 1 181 ? 6.60410 49.21522 18.79153 1.000 49.93633 226 GLU A O 1
ATOM 1367 N N . ASP A 1 182 ? 6.51465 48.70977 20.98464 1.000 50.12124 227 ASP A N 1
ATOM 1368 C CA . ASP A 1 182 ? 7.91719 49.05055 21.19871 1.000 52.38169 227 ASP A CA 1
ATOM 1369 C C . ASP A 1 182 ? 8.82884 48.07097 20.46172 1.000 49.17487 227 ASP A C 1
ATOM 1370 O O . ASP A 1 182 ? 8.47653 46.91277 20.21325 1.000 48.36407 227 ASP A O 1
ATOM 1375 N N . LYS A 1 183 ? 10.02266 48.54681 20.10596 1.000 49.34786 228 LYS A N 1
ATOM 1376 C CA . LYS A 1 183 ? 10.93986 47.69038 19.36458 1.000 46.34150 228 LYS A CA 1
ATOM 1377 C C . LYS A 1 183 ? 11.36535 46.47795 20.18677 1.000 46.11335 228 LYS A C 1
ATOM 1378 O O . LYS A 1 183 ? 11.69844 45.43553 19.61250 1.000 44.59420 228 LYS A O 1
ATOM 1384 N N . SER A 1 184 ? 11.33930 46.57984 21.52168 1.000 45.12716 229 SER A N 1
ATOM 1385 C CA . SER A 1 184 ? 11.61935 45.40825 22.34603 1.000 45.36007 229 SER A CA 1
ATOM 1386 C C . SER A 1 184 ? 10.61663 44.29730 22.05463 1.000 47.28663 229 SER A C 1
ATOM 1387 O O . SER A 1 184 ? 10.96717 43.10827 22.05046 1.000 48.46710 229 SER A O 1
ATOM 1390 N N . ARG A 1 185 ? 9.36424 44.67001 21.78354 1.000 45.73090 230 ARG A N 1
ATOM 1391 C CA . ARG A 1 185 ? 8.36204 43.68045 21.40612 1.000 46.03777 230 ARG A CA 1
ATOM 1392 C C . ARG A 1 185 ? 8.68312 43.06006 20.05497 1.000 42.23438 230 ARG A C 1
ATOM 1393 O O . ARG A 1 185 ? 8.58043 41.83801 19.88570 1.000 42.85999 230 ARG A O 1
ATOM 1401 N N . THR A 1 186 ? 9.07796 43.88851 19.08558 1.000 40.14743 231 THR A N 1
ATOM 1402 C CA . THR A 1 186 ? 9.43910 43.37753 17.76438 1.000 38.12547 231 THR A CA 1
ATOM 1403 C C . THR A 1 186 ? 10.58939 42.37399 17.85328 1.000 36.78640 231 THR A C 1
ATOM 1404 O O . THR A 1 186 ? 10.54804 41.30552 17.22972 1.000 37.87425 231 THR A O 1
ATOM 1408 N N . ALA A 1 187 ? 11.63044 42.69813 18.62535 1.000 36.56974 232 ALA A N 1
ATOM 1409 C CA . ALA A 1 187 ? 12.74922 41.76426 18.76099 1.000 35.82400 232 ALA A CA 1
ATOM 1410 C C . ALA A 1 187 ? 12.29490 40.46168 19.40625 1.000 36.98141 232 ALA A C 1
ATOM 1411 O O . ALA A 1 187 ? 12.70422 39.36652 18.99911 1.000 36.30759 232 ALA A O 1
ATOM 1413 N N . SER A 1 188 ? 11.46355 40.56732 20.43404 1.000 36.72573 233 SER A N 1
ATOM 1414 C CA . SER A 1 188 ? 10.99763 39.37972 21.12278 1.000 40.27925 233 SER A CA 1
ATOM 1415 C C . SER A 1 188 ? 10.14065 38.51060 20.20792 1.000 40.04365 233 SER A C 1
ATOM 1416 O O . SER A 1 188 ? 10.26212 37.27959 20.21747 1.000 40.78840 233 SER A O 1
ATOM 1419 N N . GLU A 1 189 ? 9.27556 39.13066 19.40406 1.000 37.74381 234 GLU A N 1
ATOM 1420 C CA . GLU A 1 189 ? 8.44330 38.34304 18.49233 1.000 37.87258 234 GLU A CA 1
ATOM 1421 C C . GLU A 1 189 ? 9.26448 37.74685 17.35259 1.000 34.58338 234 GLU A C 1
ATOM 1422 O O . GLU A 1 189 ? 8.98998 36.62284 16.90683 1.000 37.15741 234 GLU A O 1
ATOM 1428 N N . MET A 1 190 ? 10.26347 38.48066 16.85006 1.000 32.77639 235 MET A N 1
ATOM 1429 C CA . MET A 1 190 ? 11.15038 37.89580 15.84256 1.000 33.47272 235 MET A CA 1
ATOM 1430 C C . MET A 1 190 ? 11.88549 36.68560 16.39460 1.000 34.40707 235 MET A C 1
ATOM 1431 O O . MET A 1 190 ? 12.11451 35.70586 15.67083 1.000 34.90616 235 MET A O 1
ATOM 1436 N N . ALA A 1 191 ? 12.27150 36.72960 17.66991 1.000 33.81287 236 ALA A N 1
ATOM 1437 C CA . ALA A 1 191 ? 12.92516 35.56397 18.25224 1.000 33.15648 236 ALA A CA 1
ATOM 1438 C C . ALA A 1 191 ? 11.96758 34.37887 18.31989 1.000 34.09563 236 ALA A C 1
ATOM 1439 O O . ALA A 1 191 ? 12.38231 33.23393 18.09086 1.000 33.64953 236 ALA A O 1
ATOM 1441 N N . ASP A 1 192 ? 10.67633 34.64058 18.58137 1.000 34.16004 237 ASP A N 1
ATOM 1442 C CA . ASP A 1 192 ? 9.66460 33.57986 18.57214 1.000 36.94355 237 ASP A CA 1
ATOM 1443 C C . ASP A 1 192 ? 9.51461 32.98257 17.17972 1.000 35.63317 237 ASP A C 1
ATOM 1444 O O . ASP A 1 192 ? 9.41790 31.75707 17.01921 1.000 36.68404 237 ASP A O 1
ATOM 1449 N N . VAL A 1 193 ? 9.44999 33.84354 16.16073 1.000 35.03856 238 VAL A N 1
ATOM 1450 C CA . VAL A 1 193 ? 9.34705 33.36934 14.78238 1.000 33.84331 238 VAL A CA 1
ATOM 1451 C C . VAL A 1 193 ? 10.55102 32.50796 14.43973 1.000 34.17564 238 VAL A C 1
ATOM 1452 O O . VAL A 1 193 ? 10.41352 31.39835 13.91122 1.000 34.91452 238 VAL A O 1
ATOM 1456 N N . LEU A 1 194 ? 11.75125 33.01537 14.72707 1.000 33.87669 239 LEU A N 1
ATOM 1457 C CA . LEU A 1 194 ? 12.96675 32.28826 14.37655 1.000 32.96469 239 LEU A CA 1
ATOM 1458 C C . LEU A 1 194 ? 12.99508 30.92089 15.03738 1.000 32.35536 239 LEU A C 1
ATOM 1459 O O . LEU A 1 194 ? 13.28608 29.90974 14.38547 1.000 33.16897 239 LEU A O 1
ATOM 1464 N N . TYR A 1 195 ? 12.72698 30.87174 16.34339 1.000 30.20540 240 TYR A N 1
ATOM 1465 C CA . TYR A 1 195 ? 12.81248 29.60242 17.05526 1.000 34.17677 240 TYR A CA 1
ATOM 1466 C C . TYR A 1 195 ? 11.87297 28.56622 16.44034 1.000 35.93798 240 TYR A C 1
ATOM 1467 O O . TYR A 1 195 ? 12.29398 27.45401 16.10233 1.000 36.54559 240 TYR A O 1
ATOM 1476 N N . HIS A 1 196 ? 10.59826 28.92145 16.25927 1.000 33.77918 241 HIS A N 1
ATOM 1477 C CA . HIS A 1 196 ? 9.64833 27.94042 15.73739 1.000 34.60313 241 HIS A CA 1
ATOM 1478 C C . HIS A 1 196 ? 9.96692 27.57340 14.29022 1.000 32.64000 241 HIS A C 1
ATOM 1479 O O . HIS A 1 196 ? 9.88319 26.39578 13.90619 1.000 32.29205 241 HIS A O 1
ATOM 1486 N N . ALA A 1 197 ? 10.37576 28.55333 13.47935 1.000 32.56100 242 ALA A N 1
ATOM 1487 C CA . ALA A 1 197 ? 10.77158 28.22292 12.12070 1.000 32.10142 242 ALA A CA 1
ATOM 1488 C C . ALA A 1 197 ? 11.94860 27.25582 12.13124 1.000 33.70369 242 ALA A C 1
ATOM 1489 O O . ALA A 1 197 ? 11.98700 26.31145 11.33879 1.000 35.26563 242 ALA A O 1
ATOM 1491 N N . MET A 1 198 ? 12.92619 27.47741 13.02247 1.000 32.64789 243 MET A N 1
ATOM 1492 C CA . MET A 1 198 ? 14.08183 26.58998 13.03408 1.000 30.89362 243 MET A CA 1
ATOM 1493 C C . MET A 1 198 ? 13.72322 25.16958 13.46106 1.000 31.87107 243 MET A C 1
ATOM 1494 O O . MET A 1 198 ? 14.41588 24.22083 13.06704 1.000 32.59456 243 MET A O 1
ATOM 1499 N N . VAL A 1 199 ? 12.67339 24.99377 14.26896 1.000 32.43484 244 VAL A N 1
ATOM 1500 C CA . VAL A 1 199 ? 12.21697 23.63292 14.56296 1.000 34.59388 244 VAL A CA 1
ATOM 1501 C C . VAL A 1 199 ? 11.69719 22.96024 13.29643 1.000 33.88743 244 VAL A C 1
ATOM 1502 O O . VAL A 1 199 ? 11.98373 21.77837 13.04003 1.000 34.45728 244 VAL A O 1
ATOM 1506 N N . LEU A 1 200 ? 10.94415 23.70152 12.47502 1.000 35.58015 245 LEU A N 1
ATOM 1507 C CA . LEU A 1 200 ? 10.50597 23.16403 11.18573 1.000 34.66352 245 LEU A CA 1
ATOM 1508 C C . LEU A 1 200 ? 11.69431 22.85762 10.27788 1.000 34.18021 245 LEU A C 1
ATOM 1509 O O . LEU A 1 200 ? 11.71648 21.81637 9.60897 1.000 33.88204 245 LEU A O 1
ATOM 1514 N N . LEU A 1 201 ? 12.70096 23.74885 10.23436 1.000 33.45315 246 LEU A N 1
ATOM 1515 C CA . LEU A 1 201 ? 13.88697 23.44060 9.43267 1.000 33.31828 246 LEU A CA 1
ATOM 1516 C C . LEU A 1 201 ? 14.51766 22.12434 9.86559 1.000 34.26214 246 LEU A C 1
ATOM 1517 O O . LEU A 1 201 ? 14.94807 21.32232 9.01975 1.000 35.25313 246 LEU A O 1
ATOM 1522 N N . ALA A 1 202 ? 14.57988 21.87887 11.17969 1.000 30.74127 247 ALA A N 1
ATOM 1523 C CA . ALA A 1 202 ? 15.15199 20.62326 11.66201 1.000 30.78818 247 ALA A CA 1
ATOM 1524 C C . ALA A 1 202 ? 14.36254 19.41786 11.16028 1.000 33.85401 247 ALA A C 1
ATOM 1525 O O . ALA A 1 202 ? 14.94804 18.40262 10.74852 1.000 37.07691 247 ALA A O 1
ATOM 1527 N N . LEU A 1 203 ? 13.03176 19.50861 11.18860 1.000 34.14050 248 LEU A N 1
ATOM 1528 C CA . LEU A 1 203 ? 12.20797 18.40622 10.69202 1.000 36.73983 248 LEU A CA 1
ATOM 1529 C C . LEU A 1 203 ? 12.41345 18.16172 9.19393 1.000 38.58966 248 LEU A C 1
ATOM 1530 O O . LEU A 1 203 ? 12.31786 17.00808 8.73721 1.000 39.85960 248 LEU A O 1
ATOM 1535 N N . LYS A 1 204 ? 12.72712 19.20987 8.42332 1.000 36.56752 249 LYS A N 1
ATOM 1536 C CA . LYS A 1 204 ? 12.93464 19.10594 6.97845 1.000 37.36676 249 LYS A CA 1
ATOM 1537 C C . LYS A 1 204 ? 14.39229 18.87734 6.58379 1.000 38.43531 249 LYS A C 1
ATOM 1538 O O . LYS A 1 204 ? 14.68533 18.77651 5.38369 1.000 37.54967 249 LYS A O 1
ATOM 1544 N N . ASP A 1 205 ? 15.30403 18.80624 7.55485 1.000 38.77534 250 ASP A N 1
ATOM 1545 C CA . ASP A 1 205 ? 16.71908 18.54396 7.29351 1.000 41.24384 250 ASP A CA 1
ATOM 1546 C C . ASP A 1 205 ? 17.35202 19.70787 6.52499 1.000 38.11761 250 ASP A C 1
ATOM 1547 O O . ASP A 1 205 ? 18.19747 19.50744 5.64857 1.000 37.83264 250 ASP A O 1
ATOM 1552 N N . VAL A 1 206 ? 16.92025 20.93021 6.83848 1.000 32.85219 251 VAL A N 1
ATOM 1553 C CA . VAL A 1 206 ? 17.44882 22.15256 6.22458 1.000 31.65599 251 VAL A CA 1
ATOM 1554 C C . VAL A 1 206 ? 18.32621 22.87552 7.23483 1.000 31.08993 251 VAL A C 1
ATOM 1555 O O . VAL A 1 206 ? 17.91561 23.09756 8.37888 1.000 32.94276 251 VAL A O 1
ATOM 1559 N N . LYS A 1 207 ? 19.53274 23.24025 6.80376 1.000 30.16634 252 LYS A N 1
ATOM 1560 C CA . LYS A 1 207 ? 20.45417 24.03384 7.61040 1.000 29.16384 252 LYS A CA 1
ATOM 1561 C C . LYS A 1 207 ? 20.25635 25.53443 7.37256 1.000 30.04230 252 LYS A C 1
ATOM 1562 O O . LYS A 1 207 ? 19.99632 25.98022 6.25247 1.000 29.76993 252 LYS A O 1
ATOM 1568 N N . VAL A 1 208 ? 20.41577 26.32046 8.44200 1.000 29.63343 253 VAL A N 1
ATOM 1569 C CA . VAL A 1 208 ? 20.38785 27.78274 8.32448 1.000 27.81526 253 VAL A CA 1
ATOM 1570 C C . VAL A 1 208 ? 21.34594 28.26055 7.23150 1.000 26.76500 253 VAL A C 1
ATOM 1571 O O . VAL A 1 208 ? 21.02620 29.16596 6.45060 1.000 27.23677 253 VAL A O 1
ATOM 1575 N N . GLU A 1 209 ? 22.55393 27.68336 7.18845 1.000 25.21946 254 GLU A N 1
ATOM 1576 C CA . GLU A 1 209 ? 23.53461 28.04372 6.15385 1.000 24.71827 254 GLU A CA 1
ATOM 1577 C C . GLU A 1 209 ? 22.95848 27.90205 4.73826 1.000 25.92704 254 GLU A C 1
ATOM 1578 O O . GLU A 1 209 ? 23.25052 28.72698 3.85467 1.000 26.20725 254 GLU A O 1
ATOM 1584 N N . GLU A 1 210 ? 22.13712 26.86210 4.50262 1.000 28.11988 255 GLU A N 1
ATOM 1585 C CA . GLU A 1 210 ? 21.52256 26.67494 3.17903 1.000 29.25991 255 GLU A CA 1
ATOM 1586 C C . GLU A 1 210 ? 20.53157 27.78425 2.87633 1.000 25.60550 255 GLU A C 1
ATOM 1587 O O . GLU A 1 210 ? 20.42369 28.23671 1.72898 1.000 28.10815 255 GLU A O 1
ATOM 1593 N N . VAL A 1 211 ? 19.81163 28.24195 3.89862 1.000 26.88592 256 VAL A N 1
ATOM 1594 C CA . VAL A 1 211 ? 18.87583 29.34902 3.72283 1.000 26.90975 256 VAL A CA 1
ATOM 1595 C C . VAL A 1 211 ? 19.63858 30.62356 3.38101 1.000 27.15591 256 VAL A C 1
ATOM 1596 O O . VAL A 1 211 ? 19.27104 31.36536 2.46123 1.000 28.95166 256 VAL A O 1
ATOM 1600 N N . LEU A 1 212 ? 20.75054 30.87613 4.08573 1.000 26.93911 257 LEU A N 1
ATOM 1601 C CA . LEU A 1 212 ? 21.49922 32.10146 3.83120 1.000 27.25496 257 LEU A CA 1
ATOM 1602 C C . LEU A 1 212 ? 22.19223 32.06626 2.46761 1.000 27.07532 257 LEU A C 1
ATOM 1603 O O . LEU A 1 212 ? 22.34824 33.11031 1.82702 1.000 31.53497 257 LEU A O 1
ATOM 1608 N N . GLN A 1 213 ? 22.63539 30.89090 2.01640 1.000 25.67256 258 GLN A N 1
ATOM 1609 C CA . GLN A 1 213 ? 23.09926 30.77021 0.64627 1.000 25.08660 258 GLN A CA 1
ATOM 1610 C C . GLN A 1 213 ? 22.00026 31.18393 -0.33461 1.000 28.31919 258 GLN A C 1
ATOM 1611 O O . GLN A 1 213 ? 22.27167 31.90665 -1.30073 1.000 30.02781 258 GLN A O 1
ATOM 1617 N N . VAL A 1 214 ? 20.74870 30.74156 -0.10979 1.000 28.55119 259 VAL A N 1
ATOM 1618 C CA . VAL A 1 214 ? 19.66301 31.12874 -1.01422 1.000 29.64808 259 VAL A CA 1
ATOM 1619 C C . VAL A 1 214 ? 19.55833 32.64501 -1.08326 1.000 30.15152 259 VAL A C 1
ATOM 1620 O O . VAL A 1 214 ? 19.47553 33.22829 -2.17377 1.000 33.31196 259 VAL A O 1
ATOM 1624 N N . LEU A 1 215 ? 19.59297 33.30856 0.07814 1.000 32.91436 260 LEU A N 1
ATOM 1625 C CA . LEU A 1 215 ? 19.46576 34.77080 0.11074 1.000 33.95011 260 LEU A CA 1
ATOM 1626 C C . LEU A 1 215 ? 20.63583 35.46336 -0.58873 1.000 34.01166 260 LEU A C 1
ATOM 1627 O O . LEU A 1 215 ? 20.44397 36.42677 -1.34060 1.000 35.00579 260 LEU A O 1
ATOM 1632 N N . ARG A 1 216 ? 21.86589 35.03166 -0.30497 1.000 30.19471 261 ARG A N 1
ATOM 1633 C CA . ARG A 1 216 ? 23.01170 35.60041 -1.00822 1.000 32.56271 261 ARG A CA 1
ATOM 1634 C C . ARG A 1 216 ? 22.83734 35.50046 -2.51338 1.000 34.69238 261 ARG A C 1
ATOM 1635 O O . ARG A 1 216 ? 23.09052 36.46711 -3.24271 1.000 35.99428 261 ARG A O 1
ATOM 1643 N N . GLN A 1 217 ? 22.37775 34.34190 -2.99642 1.000 34.18987 262 GLN A N 1
ATOM 1644 C CA . GLN A 1 217 ? 22.31306 34.13718 -4.43246 1.000 36.56870 262 GLN A CA 1
ATOM 1645 C C . GLN A 1 217 ? 21.22845 34.99092 -5.06746 1.000 41.23546 262 GLN A C 1
ATOM 1646 O O . GLN A 1 217 ? 21.35809 35.37164 -6.23565 1.000 44.50853 262 GLN A O 1
ATOM 1652 N N . ARG A 1 218 ? 20.18070 35.33924 -4.31631 1.000 42.18574 263 ARG A N 1
ATOM 1653 C CA . ARG A 1 218 ? 19.19069 36.28233 -4.84428 1.000 46.87748 263 ARG A CA 1
ATOM 1654 C C . ARG A 1 218 ? 19.70296 37.72596 -4.90894 1.000 55.20143 263 ARG A C 1
ATOM 1655 O O . ARG A 1 218 ? 19.18599 38.51041 -5.71607 1.000 59.99692 263 ARG A O 1
ATOM 1663 N N . PHE A 1 219 ? 20.69807 38.07394 -4.08775 1.000 56.21964 264 PHE A N 1
ATOM 1664 C CA . PHE A 1 219 ? 21.18212 39.43976 -3.77217 1.000 56.69680 264 PHE A CA 1
ATOM 1665 C C . PHE A 1 219 ? 20.16158 40.22690 -2.94390 1.000 56.77222 264 PHE A C 1
ATOM 1666 O O . PHE A 1 219 ? 19.61685 39.73824 -1.94965 1.000 55.18419 264 PHE A O 1
ATOM 1674 N N . SER B 1 1 ? 48.85332 20.23520 39.41467 1.000 75.82259 46 SER B N 1
ATOM 1675 C CA . SER B 1 1 ? 49.02573 21.68868 39.43250 1.000 74.67516 46 SER B CA 1
ATOM 1676 C C . SER B 1 1 ? 47.68223 22.37286 39.60780 1.000 70.08019 46 SER B C 1
ATOM 1677 O O . SER B 1 1 ? 46.98212 22.15621 40.59710 1.000 73.93122 46 SER B O 1
ATOM 1680 N N . ASN B 1 2 ? 47.32937 23.20796 38.63742 1.000 58.82068 47 ASN B N 1
ATOM 1681 C CA . ASN B 1 2 ? 45.98596 23.73774 38.52219 1.000 50.90822 47 ASN B CA 1
ATOM 1682 C C . ASN B 1 2 ? 45.54340 23.60153 37.07434 1.000 43.89321 47 ASN B C 1
ATOM 1683 O O . ASN B 1 2 ? 46.35689 23.40438 36.16517 1.000 43.46571 47 ASN B O 1
ATOM 1688 N N . ALA B 1 3 ? 44.23392 23.70972 36.86967 1.000 40.45753 48 ALA B N 1
ATOM 1689 C CA . ALA B 1 3 ? 43.66800 23.37959 35.56945 1.000 39.37567 48 ALA B CA 1
ATOM 1690 C C . ALA B 1 3 ? 44.08988 24.38453 34.49875 1.000 37.44225 48 ALA B C 1
ATOM 1691 O O . ALA B 1 3 ? 44.36817 23.99679 33.35139 1.000 36.65583 48 ALA B O 1
ATOM 1693 N N . VAL B 1 4 ? 44.15744 25.67984 34.84212 1.000 34.64308 49 VAL B N 1
ATOM 1694 C CA . VAL B 1 4 ? 44.49595 26.66850 33.82509 1.000 34.33930 49 VAL B CA 1
ATOM 1695 C C . VAL B 1 4 ? 45.94452 26.49525 33.38977 1.000 34.86828 49 VAL B C 1
ATOM 1696 O O . VAL B 1 4 ? 46.24428 26.47602 32.19320 1.000 37.18074 49 VAL B O 1
ATOM 1700 N N . ASP B 1 5 ? 46.85764 26.29664 34.35266 1.000 35.83171 50 ASP B N 1
ATOM 1701 C CA . ASP B 1 5 ? 48.25889 26.10648 33.99256 1.000 37.58929 50 ASP B CA 1
ATOM 1702 C C . ASP B 1 5 ? 48.44075 24.84361 33.15971 1.000 36.87227 50 ASP B C 1
ATOM 1703 O O . ASP B 1 5 ? 49.24076 24.82079 32.21479 1.000 36.21613 50 ASP B O 1
ATOM 1708 N N . SER B 1 6 ? 47.67887 23.79401 33.47561 1.000 33.31751 51 SER B N 1
ATOM 1709 C CA . SER B 1 6 ? 47.76579 22.55366 32.71109 1.000 32.08164 51 SER B CA 1
ATOM 1710 C C . SER B 1 6 ? 47.29238 22.75638 31.27825 1.000 30.86671 51 SER B C 1
ATOM 1711 O O . SER B 1 6 ? 47.89573 22.23300 30.33166 1.000 32.56005 51 SER B O 1
ATOM 1714 N N . LEU B 1 7 ? 46.19737 23.48536 31.09379 1.000 29.57759 52 LEU B N 1
ATOM 1715 C CA . LEU B 1 7 ? 45.76294 23.78417 29.74030 1.000 31.57857 52 LEU B CA 1
ATOM 1716 C C . LEU B 1 7 ? 46.78977 24.64593 29.02034 1.000 29.97556 52 LEU B C 1
ATOM 1717 O O . LEU B 1 7 ? 47.16414 24.36347 27.87117 1.000 29.54853 52 LEU B O 1
ATOM 1722 N N . LEU B 1 8 ? 47.27982 25.69570 29.69294 1.000 30.44470 53 LEU B N 1
ATOM 1723 C CA . LEU B 1 8 ? 48.25647 26.56772 29.05316 1.000 29.72200 53 LEU B CA 1
ATOM 1724 C C . LEU B 1 8 ? 49.52283 25.81390 28.65535 1.000 30.25574 53 LEU B C 1
ATOM 1725 O O . LEU B 1 8 ? 50.13968 26.15101 27.62972 1.000 33.28556 53 LEU B O 1
ATOM 1730 N N . ASP B 1 9 ? 49.91009 24.78804 29.42781 1.000 30.21659 54 ASP B N 1
ATOM 1731 C CA . ASP B 1 9 ? 51.04387 23.93492 29.06546 1.000 31.75968 54 ASP B CA 1
ATOM 1732 C C . ASP B 1 9 ? 50.82245 23.22405 27.72948 1.000 33.13783 54 ASP B C 1
ATOM 1733 O O . ASP B 1 9 ? 51.79634 22.77519 27.10900 1.000 33.70587 54 ASP B O 1
ATOM 1738 N N . SER B 1 10 ? 49.55924 23.06042 27.30055 1.000 30.32285 55 SER B N 1
ATOM 1739 C CA . SER B 1 10 ? 49.24380 22.30019 26.09511 1.000 27.43790 55 SER B CA 1
ATOM 1740 C C . SER B 1 10 ? 49.13145 23.18264 24.86100 1.000 25.54851 55 SER B C 1
ATOM 1741 O O . SER B 1 10 ? 48.92638 22.66316 23.75360 1.000 28.78213 55 SER B O 1
ATOM 1744 N N . VAL B 1 11 ? 49.22042 24.50199 25.02413 1.000 27.58405 56 VAL B N 1
ATOM 1745 C CA . VAL B 1 11 ? 49.18293 25.41374 23.88446 1.000 27.73476 56 VAL B CA 1
ATOM 1746 C C . VAL B 1 11 ? 50.53144 25.38693 23.17820 1.000 29.75028 56 VAL B C 1
ATOM 1747 O O . VAL B 1 11 ? 51.60929 25.37346 23.81965 1.000 32.21977 56 VAL B O 1
ATOM 1751 N N . LYS B 1 12 ? 50.47815 25.37861 21.84458 1.000 29.61432 57 LYS B N 1
ATOM 1752 C CA . LYS B 1 12 ? 51.67571 25.41020 21.00892 1.000 30.83734 57 LYS B CA 1
ATOM 1753 C C . LYS B 1 12 ? 52.10023 26.86779 20.81673 1.000 31.70492 57 LYS B C 1
ATOM 1754 O O . LYS B 1 12 ? 51.81905 27.50776 19.80440 1.000 34.38998 57 LYS B O 1
ATOM 1760 N N . TRP B 1 13 ? 52.78821 27.39672 21.82421 1.000 30.26118 58 TRP B N 1
ATOM 1761 C CA . TRP B 1 13 ? 53.32824 28.74424 21.73114 1.000 27.56410 58 TRP B CA 1
ATOM 1762 C C . TRP B 1 13 ? 54.46089 28.80308 20.70886 1.000 32.32382 58 TRP B C 1
ATOM 1763 O O . TRP B 1 13 ? 55.20790 27.83888 20.52139 1.000 32.11888 58 TRP B O 1
ATOM 1774 N N . ASP B 1 14 ? 54.61376 29.96989 20.06520 1.000 32.12034 59 ASP B N 1
ATOM 1775 C CA . ASP B 1 14 ? 55.70019 30.12432 19.11081 1.000 32.66076 59 ASP B CA 1
ATOM 1776 C C . ASP B 1 14 ? 56.98166 30.45040 19.88554 1.000 32.84909 59 ASP B C 1
ATOM 1777 O O . ASP B 1 14 ? 57.00664 30.43556 21.12051 1.000 33.74982 59 ASP B O 1
ATOM 1782 N N . ASN B 1 15 ? 58.06436 30.77259 19.17286 1.000 38.08361 60 ASN B N 1
ATOM 1783 C CA . ASN B 1 15 ? 59.35197 30.90685 19.85177 1.000 41.00404 60 ASN B CA 1
ATOM 1784 C C . ASN B 1 15 ? 59.49768 32.22385 20.60418 1.000 40.27276 60 ASN B C 1
ATOM 1785 O O . ASN B 1 15 ? 60.52595 32.41713 21.27726 1.000 41.10310 60 ASN B O 1
ATOM 1790 N N . LYS B 1 16 ? 58.50561 33.11804 20.50141 1.000 40.77682 61 LYS B N 1
ATOM 1791 C CA . LYS B 1 16 ? 58.36279 34.28532 21.36416 1.000 42.32879 61 LYS B CA 1
ATOM 1792 C C . LYS B 1 16 ? 57.32091 34.06892 22.45721 1.000 40.06087 61 LYS B C 1
ATOM 1793 O O . LYS B 1 16 ? 56.98755 35.01609 23.18363 1.000 42.81886 61 LYS B O 1
ATOM 1799 N N . GLY B 1 17 ? 56.79180 32.84827 22.59416 1.000 32.57696 62 GLY B N 1
ATOM 1800 C CA . GLY B 1 17 ? 55.83086 32.61480 23.63889 1.000 30.16915 62 GLY B CA 1
ATOM 1801 C C . GLY B 1 17 ? 54.41801 33.03353 23.28192 1.000 27.89997 62 GLY B C 1
ATOM 1802 O O . GLY B 1 17 ? 53.61010 33.25778 24.18180 1.000 28.38284 62 GLY B O 1
ATOM 1803 N N . LEU B 1 18 ? 54.08966 33.14959 22.00234 1.000 24.98736 63 LEU B N 1
ATOM 1804 C CA . LEU B 1 18 ? 52.80592 33.72946 21.60119 1.000 23.90001 63 LEU B CA 1
ATOM 1805 C C . LEU B 1 18 ? 51.97113 32.75136 20.79179 1.000 23.78198 63 LEU B C 1
ATOM 1806 O O . LEU B 1 18 ? 52.49267 31.88133 20.09031 1.000 27.95129 63 LEU B O 1
ATOM 1811 N N . ALA B 1 19 ? 50.65423 32.97640 20.84208 1.000 23.02967 64 ALA B N 1
ATOM 1812 C CA . ALA B 1 19 ? 49.65956 32.34738 19.98072 1.000 24.03524 64 ALA B CA 1
ATOM 1813 C C . ALA B 1 19 ? 48.81060 33.45923 19.36005 1.000 22.93307 64 ALA B C 1
ATOM 1814 O O . ALA B 1 19 ? 48.73448 34.57089 19.90785 1.000 24.07556 64 ALA B O 1
ATOM 1816 N N . VAL B 1 20 ? 48.17034 33.17054 18.21358 1.000 21.89331 65 VAL B N 1
ATOM 1817 C CA . VAL B 1 20 ? 47.24265 34.12481 17.58833 1.000 22.69916 65 VAL B CA 1
ATOM 1818 C C . VAL B 1 20 ? 45.94269 34.08787 18.38217 1.000 21.16908 65 VAL B C 1
ATOM 1819 O O . VAL B 1 20 ? 45.47418 32.99952 18.75471 1.000 22.20171 65 VAL B O 1
ATOM 1823 N N . ALA B 1 21 ? 45.39694 35.26377 18.71967 1.000 20.38032 66 ALA B N 1
ATOM 1824 C CA . ALA B 1 21 ? 44.09292 35.34316 19.38620 1.000 19.50778 66 ALA B CA 1
ATOM 1825 C C . ALA B 1 21 ? 43.13624 36.19118 18.56687 1.000 20.12840 66 ALA B C 1
ATOM 1826 O O . ALA B 1 21 ? 43.39516 37.37448 18.29438 1.000 23.00417 66 ALA B O 1
ATOM 1828 N N . ILE B 1 22 ? 41.98565 35.62626 18.27131 1.000 20.10383 67 ILE B N 1
ATOM 1829 C CA . ILE B 1 22 ? 40.95200 36.27245 17.45902 1.000 20.65922 67 ILE B CA 1
ATOM 1830 C C . ILE B 1 22 ? 39.71770 36.49407 18.32462 1.000 20.90709 67 ILE B C 1
ATOM 1831 O O . ILE B 1 22 ? 39.19165 35.54232 18.92242 1.000 21.35860 67 ILE B O 1
ATOM 1836 N N . ALA B 1 23 ? 39.21967 37.72528 18.36196 1.000 18.14967 68 ALA B N 1
ATOM 1837 C CA . ALA B 1 23 ? 37.98450 38.00874 19.06879 1.000 18.01043 68 ALA B CA 1
ATOM 1838 C C . ALA B 1 23 ? 36.82918 37.96058 18.08327 1.000 18.34032 68 ALA B C 1
ATOM 1839 O O . ALA B 1 23 ? 36.90370 38.55768 17.00289 1.000 20.89659 68 ALA B O 1
ATOM 1841 N N . GLN B 1 24 ? 35.76309 37.25061 18.44501 1.000 20.53361 69 GLN B N 1
ATOM 1842 C CA . GLN B 1 24 ? 34.61857 37.10788 17.54954 1.000 19.19181 69 GLN B CA 1
ATOM 1843 C C . GLN B 1 24 ? 33.33666 37.37247 18.31316 1.000 20.37559 69 GLN B C 1
ATOM 1844 O O . GLN B 1 24 ? 33.20926 36.98142 19.47498 1.000 21.60578 69 GLN B O 1
ATOM 1850 N N . ASN B 1 25 ? 32.37880 38.02859 17.64675 1.000 21.91173 70 ASN B N 1
ATOM 1851 C CA . ASN B 1 25 ? 31.08434 38.36095 18.23987 1.000 20.79696 70 ASN B CA 1
ATOM 1852 C C . ASN B 1 25 ? 30.26268 37.08297 18.49494 1.000 21.96616 70 ASN B C 1
ATOM 1853 O O . ASN B 1 25 ? 29.93078 36.32769 17.56264 1.000 23.52921 70 ASN B O 1
ATOM 1858 N N . VAL B 1 26 ? 29.97532 36.82268 19.76852 1.000 19.94032 71 VAL B N 1
ATOM 1859 C CA . VAL B 1 26 ? 29.29753 35.57838 20.15144 1.000 21.39981 71 VAL B CA 1
ATOM 1860 C C . VAL B 1 26 ? 27.90896 35.49079 19.54393 1.000 21.23327 71 VAL B C 1
ATOM 1861 O O . VAL B 1 26 ? 27.40483 34.38795 19.29842 1.000 21.66647 71 VAL B O 1
ATOM 1865 N N . ASP B 1 27 ? 27.27004 36.63536 19.30452 1.000 22.82002 72 ASP B N 1
ATOM 1866 C CA . ASP B 1 27 ? 25.90413 36.60680 18.77578 1.000 23.09047 72 ASP B CA 1
ATOM 1867 C C . ASP B 1 27 ? 25.84466 36.56031 17.26344 1.000 21.21509 72 ASP B C 1
ATOM 1868 O O . ASP B 1 27 ? 24.89807 35.96377 16.71216 1.000 24.98524 72 ASP B O 1
ATOM 1873 N N . THR B 1 28 ? 26.78999 37.19098 16.55943 1.000 22.93828 73 THR B N 1
ATOM 1874 C CA . THR B 1 28 ? 26.69042 37.29870 15.09824 1.000 22.48096 73 THR B CA 1
ATOM 1875 C C . THR B 1 28 ? 27.74197 36.53815 14.31481 1.000 21.86626 73 THR B C 1
ATOM 1876 O O . THR B 1 28 ? 27.51910 36.25728 13.13569 1.000 23.49122 73 THR B O 1
ATOM 1880 N N . GLY B 1 29 ? 28.93930 36.29530 14.89028 1.000 18.63272 74 GLY B N 1
ATOM 1881 C CA . GLY B 1 29 ? 30.02842 35.74120 14.12766 1.000 20.07762 74 GLY B CA 1
ATOM 1882 C C . GLY B 1 29 ? 30.98386 36.76629 13.52507 1.000 20.50575 74 GLY B C 1
ATOM 1883 O O . GLY B 1 29 ? 32.00568 36.36165 12.95857 1.000 20.72802 74 GLY B O 1
ATOM 1884 N N . ALA B 1 30 ? 30.71107 38.07600 13.63402 1.000 20.66634 75 ALA B N 1
ATOM 1885 C CA . ALA B 1 30 ? 31.64201 39.04406 13.06529 1.000 20.10453 75 ALA B CA 1
ATOM 1886 C C . ALA B 1 30 ? 32.98450 38.92174 13.76896 1.000 18.82851 75 ALA B C 1
ATOM 1887 O O . ALA B 1 30 ? 33.04984 38.85459 15.00885 1.000 21.23875 75 ALA B O 1
ATOM 1889 N N . ILE B 1 31 ? 34.06745 38.92417 12.98555 1.000 17.77710 76 ILE B N 1
ATOM 1890 C CA . ILE B 1 31 ? 35.40775 38.96861 13.57390 1.000 18.07094 76 ILE B CA 1
ATOM 1891 C C . ILE B 1 31 ? 35.66555 40.41432 14.01366 1.000 19.93030 76 ILE B C 1
ATOM 1892 O O . ILE B 1 31 ? 35.59262 41.34840 13.18931 1.000 19.45631 76 ILE B O 1
ATOM 1897 N N . LEU B 1 32 ? 35.96194 40.60547 15.30088 1.000 18.39848 77 LEU B N 1
ATOM 1898 C CA . LEU B 1 32 ? 36.09620 41.94595 15.87209 1.000 17.21162 77 LEU B CA 1
ATOM 1899 C C . LEU B 1 32 ? 37.48994 42.51304 15.66730 1.000 19.55636 77 LEU B C 1
ATOM 1900 O O . LEU B 1 32 ? 37.64665 43.71244 15.33485 1.000 21.55195 77 LEU B O 1
ATOM 1905 N N . MET B 1 33 ? 38.48477 41.67706 15.91106 1.000 20.21644 78 MET B N 1
ATOM 1906 C CA . MET B 1 33 ? 39.89154 42.06895 15.92537 1.000 19.54070 78 MET B CA 1
ATOM 1907 C C . MET B 1 33 ? 40.72089 40.79996 16.03390 1.000 23.04993 78 MET B C 1
ATOM 1908 O O . MET B 1 33 ? 40.21505 39.72973 16.40322 1.000 21.97331 78 MET B O 1
ATOM 1913 N N . GLN B 1 34 ? 42.02161 40.93510 15.73688 1.000 20.88737 79 GLN B N 1
ATOM 1914 C CA . GLN B 1 34 ? 42.94899 39.81988 15.90721 1.000 18.94783 79 GLN B CA 1
ATOM 1915 C C . GLN B 1 34 ? 44.25339 40.36630 16.46608 1.000 20.87525 79 GLN B C 1
ATOM 1916 O O . GLN B 1 34 ? 44.75932 41.39940 15.98909 1.000 25.72988 79 GLN B O 1
ATOM 1922 N N . GLY B 1 35 ? 44.75899 39.70885 17.50929 1.000 21.21994 80 GLY B N 1
ATOM 1923 C CA . GLY B 1 35 ? 46.04732 40.07428 18.03797 1.000 23.45327 80 GLY B CA 1
ATOM 1924 C C . GLY B 1 35 ? 46.82096 38.85922 18.44780 1.000 22.02129 80 GLY B C 1
ATOM 1925 O O . GLY B 1 35 ? 46.65951 37.79207 17.82812 1.000 21.28501 80 GLY B O 1
ATOM 1926 N N . PHE B 1 36 ? 47.70660 39.00835 19.43438 1.000 23.11927 81 PHE B N 1
ATOM 1927 C CA . PHE B 1 36 ? 48.50347 37.89762 19.92309 1.000 23.72163 81 PHE B CA 1
ATOM 1928 C C . PHE B 1 36 ? 48.28878 37.76186 21.42340 1.000 20.58870 81 PHE B C 1
ATOM 1929 O O . PHE B 1 36 ? 47.79330 38.69046 22.07929 1.000 25.75936 81 PHE B O 1
ATOM 1937 N N . ALA B 1 37 ? 48.57894 36.56971 21.96704 1.000 21.34183 82 ALA B N 1
ATOM 1938 C CA . ALA B 1 37 ? 48.41459 36.33411 23.39107 1.000 23.17135 82 ALA B CA 1
ATOM 1939 C C . ALA B 1 37 ? 49.56094 35.43835 23.86754 1.000 26.89890 82 ALA B C 1
ATOM 1940 O O . ALA B 1 37 ? 49.97780 34.52537 23.14013 1.000 27.36660 82 ALA B O 1
ATOM 1942 N N . ASN B 1 38 ? 50.11412 35.75215 25.05762 1.000 26.14258 83 ASN B N 1
ATOM 1943 C CA . ASN B 1 38 ? 51.02522 34.85626 25.76438 1.000 28.26558 83 ASN B CA 1
ATOM 1944 C C . ASN B 1 38 ? 50.26812 34.14655 26.88927 1.000 30.01923 83 ASN B C 1
ATOM 1945 O O . ASN B 1 38 ? 49.04247 34.29750 27.01986 1.000 26.43325 83 ASN B O 1
ATOM 1950 N N . ARG B 1 39 ? 50.99706 33.36689 27.70995 1.000 28.70951 84 ARG B N 1
ATOM 1951 C CA . ARG B 1 39 ? 50.35383 32.61620 28.79725 1.000 29.81411 84 ARG B CA 1
ATOM 1952 C C . ARG B 1 39 ? 49.51665 33.54682 29.65878 1.000 29.93869 84 ARG B C 1
ATOM 1953 O O . ARG B 1 39 ? 48.33389 33.27470 29.93624 1.000 27.33474 84 ARG B O 1
ATOM 1961 N N . GLU B 1 40 ? 50.11127 34.67767 30.05447 1.000 29.58012 85 GLU B N 1
ATOM 1962 C CA . GLU B 1 40 ? 49.43292 35.57562 30.98161 1.000 27.70037 85 GLU B CA 1
ATOM 1963 C C . GLU B 1 40 ? 48.19286 36.18515 30.35031 1.000 27.38789 85 GLU B C 1
ATOM 1964 O O . GLU B 1 40 ? 47.16302 36.32774 31.01395 1.000 29.82485 85 GLU B O 1
ATOM 1970 N N . ALA B 1 41 ? 48.27564 36.56254 29.07845 1.000 23.94177 86 ALA B N 1
ATOM 1971 C CA . ALA B 1 41 ? 47.10845 37.13952 28.40306 1.000 25.34557 86 ALA B CA 1
ATOM 1972 C C . ALA B 1 41 ? 45.95988 36.14313 28.36160 1.000 24.58635 86 ALA B C 1
ATOM 1973 O O . ALA B 1 41 ? 44.79219 36.53235 28.49900 1.000 25.58563 86 ALA B O 1
ATOM 1975 N N . VAL B 1 42 ? 46.25637 34.85869 28.09096 1.000 24.57329 87 VAL B N 1
ATOM 1976 C CA . VAL B 1 42 ? 45.15665 33.90626 27.99569 1.000 22.81219 87 VAL B CA 1
ATOM 1977 C C . VAL B 1 42 ? 44.60816 33.65309 29.39560 1.000 24.26083 87 VAL B C 1
ATOM 1978 O O . VAL B 1 42 ? 43.39079 33.64265 29.60313 1.000 25.40881 87 VAL B O 1
ATOM 1982 N N . ALA B 1 43 ? 45.50107 33.50227 30.38899 1.000 24.62778 88 ALA B N 1
ATOM 1983 C CA . ALA B 1 43 ? 45.05012 33.29254 31.77036 1.000 26.38695 88 ALA B CA 1
ATOM 1984 C C . ALA B 1 43 ? 44.20323 34.46140 32.25997 1.000 29.00613 88 ALA B C 1
ATOM 1985 O O . ALA B 1 43 ? 43.18847 34.27090 32.95553 1.000 32.08371 88 ALA B O 1
ATOM 1987 N N . THR B 1 44 ? 44.56714 35.68023 31.85614 1.000 25.34594 89 THR B N 1
ATOM 1988 C CA . THR B 1 44 ? 43.83500 36.86111 32.30605 1.000 26.81768 89 THR B CA 1
ATOM 1989 C C . THR B 1 44 ? 42.49702 36.98210 31.59237 1.000 26.00632 89 THR B C 1
ATOM 1990 O O . THR B 1 44 ? 41.50838 37.40922 32.19986 1.000 28.98444 89 THR B O 1
ATOM 1994 N N . THR B 1 45 ? 42.45024 36.61915 30.30155 1.000 23.93767 90 THR B N 1
ATOM 1995 C CA . THR B 1 45 ? 41.15875 36.54972 29.60568 1.000 22.07217 90 THR B CA 1
ATOM 1996 C C . THR B 1 45 ? 40.22816 35.57074 30.31949 1.000 24.84838 90 THR B C 1
ATOM 1997 O O . THR B 1 45 ? 39.04572 35.86354 30.54314 1.000 28.73609 90 THR B O 1
ATOM 2001 N N . ILE B 1 46 ? 40.74515 34.40837 30.70150 1.000 26.19291 91 ILE B N 1
ATOM 2002 C CA . ILE B 1 46 ? 39.92171 33.41578 31.39045 1.000 27.29908 91 ILE B CA 1
ATOM 2003 C C . ILE B 1 46 ? 39.45843 33.93548 32.74828 1.000 28.11104 91 ILE B C 1
ATOM 2004 O O . ILE B 1 46 ? 38.27412 33.83162 33.09902 1.000 32.58109 91 ILE B O 1
ATOM 2009 N N . SER B 1 47 ? 40.38016 34.47616 33.55203 1.000 28.44927 92 SER B N 1
ATOM 2010 C CA . SER B 1 47 ? 39.99203 34.86209 34.90862 1.000 30.80222 92 SER B CA 1
ATOM 2011 C C . SER B 1 47 ? 39.12605 36.12543 34.91189 1.000 35.02690 92 SER B C 1
ATOM 2012 O O . SER B 1 47 ? 38.13652 36.19023 35.65269 1.000 36.39403 92 SER B O 1
ATOM 2015 N N . SER B 1 48 ? 39.46561 37.12857 34.07809 1.000 29.81721 93 SER B N 1
ATOM 2016 C CA . SER B 1 48 ? 38.74504 38.40490 34.06151 1.000 31.59087 93 SER B CA 1
ATOM 2017 C C . SER B 1 48 ? 37.52615 38.39967 33.16628 1.000 31.03657 93 SER B C 1
ATOM 2018 O O . SER B 1 48 ? 36.65533 39.27773 33.32452 1.000 30.43003 93 SER B O 1
ATOM 2021 N N . ARG B 1 49 ? 37.48117 37.48261 32.21114 1.000 27.58564 94 ARG B N 1
ATOM 2022 C CA . ARG B 1 49 ? 36.43189 37.43693 31.19045 1.000 28.52153 94 ARG B CA 1
ATOM 2023 C C . ARG B 1 49 ? 36.41867 38.68906 30.31674 1.000 27.04234 94 ARG B C 1
ATOM 2024 O O . ARG B 1 49 ? 35.39974 39.02083 29.68556 1.000 28.94587 94 ARG B O 1
ATOM 2032 N N . LYS B 1 50 ? 37.53962 39.39248 30.22745 1.000 25.94931 95 LYS B N 1
ATOM 2033 C CA . LYS B 1 50 ? 37.71602 40.47208 29.26222 1.000 25.72789 95 LYS B CA 1
ATOM 2034 C C . LYS B 1 50 ? 38.85576 40.08287 28.33069 1.000 24.54646 95 LYS B C 1
ATOM 2035 O O . LYS B 1 50 ? 39.92084 39.66200 28.80431 1.000 27.62597 95 LYS B O 1
ATOM 2041 N N . ALA B 1 51 ? 38.65865 40.28241 27.02791 1.000 23.47689 96 ALA B N 1
ATOM 2042 C CA . ALA B 1 51 ? 39.64619 39.88601 26.02090 1.000 21.10299 96 ALA B CA 1
ATOM 2043 C C . ALA B 1 51 ? 40.96356 40.63790 26.23177 1.000 23.24066 96 ALA B C 1
ATOM 2044 O O . ALA B 1 51 ? 41.00944 41.88086 26.21626 1.000 22.40603 96 ALA B O 1
ATOM 2046 N N . THR B 1 52 ? 42.02944 39.88224 26.43084 1.000 22.15556 97 THR B N 1
ATOM 2047 C CA . THR B 1 52 ? 43.31942 40.41230 26.83881 1.000 21.36396 97 THR B CA 1
ATOM 2048 C C . THR B 1 52 ? 44.37316 39.85768 25.89122 1.000 20.87481 97 THR B C 1
ATOM 2049 O O . THR B 1 52 ? 44.34450 38.66673 25.51354 1.000 22.02954 97 THR B O 1
ATOM 2053 N N . PHE B 1 53 ? 45.31822 40.72121 25.51826 1.000 24.92613 98 PHE B N 1
ATOM 2054 C CA . PHE B 1 53 ? 46.26648 40.43432 24.44925 1.000 22.08667 98 PHE B CA 1
ATOM 2055 C C . PHE B 1 53 ? 47.66564 40.75883 24.92711 1.000 23.67334 98 PHE B C 1
ATOM 2056 O O . PHE B 1 53 ? 47.85472 41.33445 26.00609 1.000 25.02749 98 PHE B O 1
ATOM 2064 N N . TYR B 1 54 ? 48.64077 40.44923 24.07076 1.000 25.25776 99 TYR B N 1
ATOM 2065 C CA . TYR B 1 54 ? 50.03061 40.87730 24.25013 1.000 27.06018 99 TYR B CA 1
ATOM 2066 C C . TYR B 1 54 ? 50.48064 41.68123 23.03372 1.000 28.86253 99 TYR B C 1
ATOM 2067 O O . TYR B 1 54 ? 50.40762 41.18195 21.90336 1.000 30.39533 99 TYR B O 1
ATOM 2076 N N . SER B 1 55 ? 50.96276 42.90958 23.26202 1.000 30.38478 100 SER B N 1
ATOM 2077 C CA . SER B 1 55 ? 51.45360 43.76839 22.18159 1.000 31.38521 100 SER B CA 1
ATOM 2078 C C . SER B 1 55 ? 52.92604 43.48840 21.89617 1.000 34.61910 100 SER B C 1
ATOM 2079 O O . SER B 1 55 ? 53.78867 43.71760 22.75863 1.000 35.14161 100 SER B O 1
ATOM 2082 N N . ARG B 1 56 ? 53.22499 43.04195 20.67171 1.000 35.74071 101 ARG B N 1
ATOM 2083 C CA . ARG B 1 56 ? 54.62253 42.79255 20.32986 1.000 41.06545 101 ARG B CA 1
ATOM 2084 C C . ARG B 1 56 ? 55.42172 44.09330 20.30526 1.000 43.83764 101 ARG B C 1
ATOM 2085 O O . ARG B 1 56 ? 56.57978 44.12292 20.73961 1.000 43.95452 101 ARG B O 1
ATOM 2093 N N . SER B 1 57 ? 54.82151 45.18480 19.81649 1.000 44.08573 102 SER B N 1
ATOM 2094 C CA . SER B 1 57 ? 55.55418 46.44920 19.73131 1.000 49.22982 102 SER B CA 1
ATOM 2095 C C . SER B 1 57 ? 55.77026 47.07040 21.10646 1.000 50.53064 102 SER B C 1
ATOM 2096 O O . SER B 1 57 ? 56.84786 47.61360 21.37862 1.000 52.62642 102 SER B O 1
ATOM 2099 N N . ARG B 1 58 ? 54.76526 47.01947 21.98195 1.000 47.77142 103 ARG B N 1
ATOM 2100 C CA . ARG B 1 58 ? 54.90415 47.58790 23.31734 1.000 48.53871 103 ARG B CA 1
ATOM 2101 C C . ARG B 1 58 ? 55.49436 46.61014 24.32271 1.000 45.99054 103 ARG B C 1
ATOM 2102 O O . ARG B 1 58 ? 55.75528 47.00677 25.46450 1.000 47.40544 103 ARG B O 1
ATOM 2110 N N . SER B 1 59 ? 55.71748 45.35695 23.92561 1.000 44.62509 104 SER B N 1
ATOM 2111 C CA . SER B 1 59 ? 56.15178 44.29713 24.84042 1.000 43.86336 104 SER B CA 1
ATOM 2112 C C . SER B 1 59 ? 55.32347 44.29806 26.11977 1.000 39.74879 104 SER B C 1
ATOM 2113 O O . SER B 1 59 ? 55.85085 44.29428 27.22942 1.000 43.14637 104 SER B O 1
ATOM 2116 N N . SER B 1 60 ? 54.00330 44.29285 25.96849 1.000 38.70311 105 SER B N 1
ATOM 2117 C CA . SER B 1 60 ? 53.16878 44.57192 27.12452 1.000 39.38619 105 SER B CA 1
ATOM 2118 C C . SER B 1 60 ? 51.81020 43.91138 26.96460 1.000 35.06911 105 SER B C 1
ATOM 2119 O O . SER B 1 60 ? 51.26444 43.86995 25.86155 1.000 35.40797 105 SER B O 1
ATOM 2122 N N . LEU B 1 61 ? 51.26536 43.41789 28.07400 1.000 32.03437 106 LEU B N 1
ATOM 2123 C CA . LEU B 1 61 ? 49.87121 42.99605 28.09454 1.000 30.82065 106 LEU B CA 1
ATOM 2124 C C . LEU B 1 61 ? 48.94995 44.18995 27.89873 1.000 27.74625 106 LEU B C 1
ATOM 2125 O O . LEU B 1 61 ? 49.18832 45.27664 28.44811 1.000 32.46196 106 LEU B O 1
ATOM 2130 N N . TRP B 1 62 ? 47.82406 43.95793 27.21729 1.000 24.32067 107 TRP B N 1
ATOM 2131 C CA . TRP B 1 62 ? 46.82666 45.01591 27.17077 1.000 28.73295 107 TRP B CA 1
ATOM 2132 C C . TRP B 1 62 ? 45.44859 44.40320 27.02187 1.000 26.68073 107 TRP B C 1
ATOM 2133 O O . TRP B 1 62 ? 45.28848 43.33527 26.44792 1.000 24.72167 107 TRP B O 1
ATOM 2144 N N . THR B 1 63 ? 44.45530 45.11041 27.52579 1.000 28.26248 108 THR B N 1
ATOM 2145 C CA . THR B 1 63 ? 43.07434 44.65005 27.47652 1.000 25.64903 108 THR B CA 1
ATOM 2146 C C . THR B 1 63 ? 42.32097 45.54603 26.51742 1.000 25.53590 108 THR B C 1
ATOM 2147 O O . THR B 1 63 ? 42.36884 46.77787 26.65216 1.000 23.91796 108 THR B O 1
ATOM 2151 N N . LYS B 1 64 ? 41.60652 44.94076 25.56453 1.000 25.18373 109 LYS B N 1
ATOM 2152 C CA . LYS B 1 64 ? 40.76957 45.74509 24.67082 1.000 23.29712 109 LYS B CA 1
ATOM 2153 C C . LYS B 1 64 ? 39.75747 46.51018 25.50135 1.000 22.96062 109 LYS B C 1
ATOM 2154 O O . LYS B 1 64 ? 39.02101 45.91704 26.29373 1.000 25.72639 109 LYS B O 1
ATOM 2160 N N . GLY B 1 65 ? 39.74604 47.85573 25.36450 1.000 25.12970 110 GLY B N 1
ATOM 2161 C CA . GLY B 1 65 ? 38.84691 48.63852 26.16703 1.000 26.35105 110 GLY B CA 1
ATOM 2162 C C . GLY B 1 65 ? 39.50099 49.32653 27.35595 1.000 27.23523 110 GLY B C 1
ATOM 2163 O O . GLY B 1 65 ? 38.86473 50.19797 27.98863 1.000 28.44486 110 GLY B O 1
ATOM 2164 N N . GLU B 1 66 ? 40.74381 48.95718 27.71451 1.000 24.81932 111 GLU B N 1
ATOM 2165 C CA . GLU B 1 66 ? 41.31466 49.59818 28.89487 1.000 23.98209 111 GLU B CA 1
ATOM 2166 C C . GLU B 1 66 ? 41.37844 51.12288 28.76227 1.000 27.54016 111 GLU B C 1
ATOM 2167 O O . GLU B 1 66 ? 41.20518 51.82944 29.76601 1.000 30.52582 111 GLU B O 1
ATOM 2173 N N . THR B 1 67 ? 41.57623 51.64852 27.55433 1.000 24.78079 112 THR B N 1
ATOM 2174 C CA . THR B 1 67 ? 41.48659 53.08716 27.26773 1.000 25.19851 112 THR B CA 1
ATOM 2175 C C . THR B 1 67 ? 40.14424 53.50712 26.69082 1.000 25.05538 112 THR B C 1
ATOM 2176 O O . THR B 1 67 ? 39.59350 54.55181 27.10142 1.000 26.92744 112 THR B O 1
ATOM 2180 N N . SER B 1 68 ? 39.60964 52.73870 25.72798 1.000 24.44232 113 SER B N 1
ATOM 2181 C CA . SER B 1 68 ? 38.42676 53.15767 24.99184 1.000 25.91630 113 SER B CA 1
ATOM 2182 C C . SER B 1 68 ? 37.13374 52.90242 25.73969 1.000 26.69527 113 SER B C 1
ATOM 2183 O O . SER B 1 68 ? 36.08388 53.40728 25.31023 1.000 29.08064 113 SER B O 1
ATOM 2186 N N . ASN B 1 69 ? 37.15731 52.06943 26.78145 1.000 25.89263 114 ASN B N 1
ATOM 2187 C CA . ASN B 1 69 ? 35.95799 51.58944 27.47411 1.000 27.79956 114 ASN B CA 1
ATOM 2188 C C . ASN B 1 69 ? 35.16114 50.55902 26.66220 1.000 27.39671 114 ASN B C 1
ATOM 2189 O O . ASN B 1 69 ? 34.12489 50.06885 27.15721 1.000 30.08986 114 ASN B O 1
ATOM 2194 N N . ASN B 1 70 ? 35.60850 50.17949 25.46391 1.000 25.16030 115 ASN B N 1
ATOM 2195 C CA . ASN B 1 70 ? 34.87418 49.19335 24.64817 1.000 23.94200 115 ASN B CA 1
ATOM 2196 C C . ASN B 1 70 ? 35.44569 47.78504 24.83571 1.000 25.84323 115 ASN B C 1
ATOM 2197 O O . ASN B 1 70 ? 36.07514 47.21511 23.95641 1.000 27.86964 115 ASN B O 1
ATOM 2202 N N . PHE B 1 71 ? 35.14583 47.20463 25.99797 1.000 25.88271 116 PHE B N 1
ATOM 2203 C CA . PHE B 1 71 ? 35.61414 45.86528 26.35301 1.000 23.61698 116 PHE B CA 1
ATOM 2204 C C . PHE B 1 71 ? 34.89393 44.79665 25.53598 1.000 25.31636 116 PHE B C 1
ATOM 2205 O O . PHE B 1 71 ? 33.78715 45.00907 25.03100 1.000 27.36422 116 PHE B O 1
ATOM 2213 N N . ILE B 1 72 ? 35.51796 43.62849 25.43441 1.000 23.32322 117 ILE B N 1
ATOM 2214 C CA . ILE B 1 72 ? 34.88318 42.44251 24.85620 1.000 24.51750 117 ILE B CA 1
ATOM 2215 C C . ILE B 1 72 ? 34.72196 41.44747 25.99116 1.000 24.02536 117 ILE B C 1
ATOM 2216 O O . ILE B 1 72 ? 35.71440 40.92928 26.52318 1.000 23.83513 117 ILE B O 1
ATOM 2221 N N . ASN B 1 73 ? 33.46609 41.20315 26.38245 1.000 23.36574 118 ASN B N 1
ATOM 2222 C CA . ASN B 1 73 ? 33.14709 40.31286 27.49624 1.000 24.09743 118 ASN B CA 1
ATOM 2223 C C . ASN B 1 73 ? 33.08662 38.89271 26.96695 1.000 24.26429 118 ASN B C 1
ATOM 2224 O O . ASN B 1 73 ? 32.27588 38.58737 26.08069 1.000 25.28547 118 ASN B O 1
ATOM 2229 N N . VAL B 1 74 ? 33.96094 38.03623 27.49058 1.000 23.84849 119 VAL B N 1
ATOM 2230 C CA . VAL B 1 74 ? 34.26357 36.76056 26.85254 1.000 24.76229 119 VAL B CA 1
ATOM 2231 C C . VAL B 1 74 ? 33.32265 35.68046 27.38351 1.000 25.24449 119 VAL B C 1
ATOM 2232 O O . VAL B 1 74 ? 33.23403 35.46005 28.59565 1.000 28.47219 119 VAL B O 1
ATOM 2236 N N . HIS B 1 75 ? 32.59362 35.02209 26.47478 1.000 25.58020 120 HIS B N 1
ATOM 2237 C CA . HIS B 1 75 ? 31.69496 33.92300 26.80451 1.000 26.64596 120 HIS B CA 1
ATOM 2238 C C . HIS B 1 75 ? 32.37559 32.57289 26.73445 1.000 25.77011 120 HIS B C 1
ATOM 2239 O O . HIS B 1 75 ? 32.05826 31.67762 27.52674 1.000 29.34101 120 HIS B O 1
ATOM 2246 N N . ASP B 1 76 ? 33.27827 32.38852 25.77642 1.000 26.11080 121 ASP B N 1
ATOM 2247 C CA . ASP B 1 76 ? 33.96557 31.11019 25.66527 1.000 26.93230 121 ASP B CA 1
ATOM 2248 C C . ASP B 1 76 ? 35.31113 31.30725 24.98181 1.000 24.39276 121 ASP B C 1
ATOM 2249 O O . ASP B 1 76 ? 35.54718 32.33688 24.34527 1.000 25.09111 121 ASP B O 1
ATOM 2254 N N . VAL B 1 77 ? 36.18423 30.29164 25.09718 1.000 24.89864 122 VAL B N 1
ATOM 2255 C CA . VAL B 1 77 ? 37.52191 30.31124 24.49972 1.000 22.55794 122 VAL B CA 1
ATOM 2256 C C . VAL B 1 77 ? 37.75554 28.96866 23.82591 1.000 23.34388 122 VAL B C 1
ATOM 2257 O O . VAL B 1 77 ? 37.53717 27.92252 24.44520 1.000 26.50734 122 VAL B O 1
ATOM 2261 N N . PHE B 1 78 ? 38.20889 28.99045 22.56676 1.000 19.35605 123 PHE B N 1
ATOM 2262 C CA . PHE B 1 78 ? 38.45346 27.76862 21.80057 1.000 19.24172 123 PHE B CA 1
ATOM 2263 C C . PHE B 1 78 ? 39.86402 27.79297 21.23065 1.000 22.26031 123 PHE B C 1
ATOM 2264 O O . PHE B 1 78 ? 40.31422 28.83921 20.71799 1.000 23.50235 123 PHE B O 1
ATOM 2272 N N . LEU B 1 79 ? 40.53731 26.63519 21.28177 1.000 22.97607 124 LEU B N 1
ATOM 2273 C CA . LEU B 1 79 ? 41.78941 26.40292 20.56626 1.000 21.10362 124 LEU B CA 1
ATOM 2274 C C . LEU B 1 79 ? 41.52005 25.73275 19.23152 1.000 20.64183 124 LEU B C 1
ATOM 2275 O O . LEU B 1 79 ? 40.55243 24.96668 19.08394 1.000 20.95064 124 LEU B O 1
ATOM 2280 N N . ASP B 1 80 ? 42.37885 26.00965 18.25440 1.000 20.61760 125 ASP B N 1
ATOM 2281 C CA . ASP B 1 80 ? 42.28825 25.27460 16.99191 1.000 21.75230 125 ASP B CA 1
ATOM 2282 C C . ASP B 1 80 ? 42.96621 23.90773 17.11374 1.000 22.38443 125 ASP B C 1
ATOM 2283 O O . ASP B 1 80 ? 43.53933 23.55447 18.15098 1.000 23.45519 125 ASP B O 1
ATOM 2288 N N . CYS B 1 81 ? 42.88407 23.11842 16.03050 1.000 23.81159 126 CYS B N 1
ATOM 2289 C CA . CYS B 1 81 ? 43.25484 21.69461 16.08684 1.000 22.18435 126 CYS B CA 1
ATOM 2290 C C . CYS B 1 81 ? 44.71466 21.47414 16.48589 1.000 23.44213 126 CYS B C 1
ATOM 2291 O O . CYS B 1 81 ? 45.02690 20.48455 17.16591 1.000 27.53710 126 CYS B O 1
ATOM 2294 N N . ASP B 1 82 ? 45.62930 22.34221 16.03745 1.000 23.70003 127 ASP B N 1
ATOM 2295 C CA . ASP B 1 82 ? 47.04115 22.19811 16.42718 1.000 27.00708 127 ASP B CA 1
ATOM 2296 C C . ASP B 1 82 ? 47.45012 23.14141 17.55280 1.000 25.70461 127 ASP B C 1
ATOM 2297 O O . ASP B 1 82 ? 48.64814 23.18808 17.91642 1.000 31.65557 127 ASP B O 1
ATOM 2302 N N . ARG B 1 83 ? 46.47411 23.83806 18.15321 1.000 25.33513 128 ARG B N 1
ATOM 2303 C CA . ARG B 1 83 ? 46.61088 24.52828 19.44578 1.000 24.21216 128 ARG B CA 1
ATOM 2304 C C . ARG B 1 83 ? 47.52570 25.75483 19.38566 1.000 26.03176 128 ARG B C 1
ATOM 2305 O O . ARG B 1 83 ? 48.11533 26.14182 20.40951 1.000 28.41049 128 ARG B O 1
ATOM 2313 N N . ASP B 1 84 ? 47.64304 26.40904 18.22761 1.000 22.92613 129 ASP B N 1
ATOM 2314 C CA . ASP B 1 84 ? 48.40404 27.66740 18.14344 1.000 23.59095 129 ASP B CA 1
ATOM 2315 C C . ASP B 1 84 ? 47.51913 28.87012 17.84146 1.000 24.09354 129 ASP B C 1
ATOM 2316 O O . ASP B 1 84 ? 48.03973 29.96825 17.60013 1.000 25.69228 129 ASP B O 1
ATOM 2321 N N . SER B 1 85 ? 46.18978 28.69032 17.82410 1.000 22.40897 130 SER B N 1
ATOM 2322 C CA . SER B 1 85 ? 45.25909 29.74962 17.45870 1.000 23.31597 130 SER B CA 1
ATOM 2323 C C . SER B 1 85 ? 44.08395 29.66966 18.42014 1.000 21.82346 130 SER B C 1
ATOM 2324 O O . SER B 1 85 ? 43.64314 28.56811 18.77025 1.000 23.28194 130 SER B O 1
ATO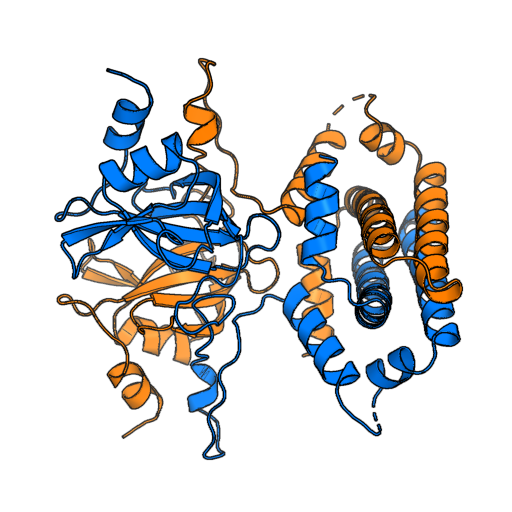M 2327 N N . ILE B 1 86 ? 43.62310 30.82034 18.88812 1.000 19.50707 131 ILE B N 1
ATOM 2328 C CA . ILE B 1 86 ? 42.62832 30.91797 19.95061 1.000 21.50874 131 ILE B CA 1
ATOM 2329 C C . ILE B 1 86 ? 41.52510 31.84349 19.47759 1.000 21.11935 131 ILE B C 1
ATOM 2330 O O . ILE B 1 86 ? 41.81090 32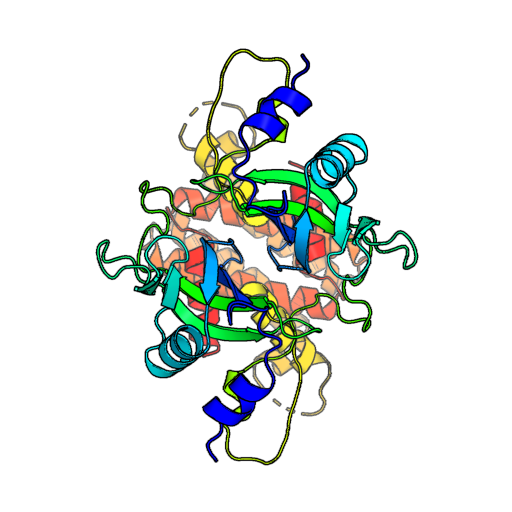.92203 18.93571 1.000 22.83883 131 ILE B O 1
ATOM 2335 N N . ILE B 1 87 ? 40.26544 31.44891 19.70595 1.000 20.72884 132 ILE B N 1
ATOM 2336 C CA . ILE B 1 87 ? 39.13676 32.36085 19.55237 1.000 18.90868 132 ILE B CA 1
ATOM 2337 C C . ILE B 1 87 ? 38.63791 32.78402 20.91597 1.000 18.57697 132 ILE B C 1
ATOM 2338 O O . ILE B 1 87 ? 38.36597 31.92950 21.77511 1.000 21.93315 132 ILE B O 1
ATOM 2343 N N . TYR B 1 88 ? 38.55371 34.09830 21.13084 1.000 17.98249 133 TYR B N 1
ATOM 2344 C CA . TYR B 1 88 ? 37.81624 34.68184 22.25234 1.000 19.81700 133 TYR B CA 1
ATOM 2345 C C . TYR B 1 88 ? 36.42156 34.99719 21.73170 1.000 21.36963 133 TYR B C 1
ATOM 2346 O O . TYR B 1 88 ? 36.24824 35.96141 20.98180 1.000 22.28032 133 TYR B O 1
ATOM 2355 N N . LEU B 1 89 ? 35.43552 34.20550 22.11202 1.000 19.94168 134 LEU B N 1
ATOM 2356 C CA . LEU B 1 89 ? 34.06174 34.40771 21.64762 1.000 20.02047 134 LEU B CA 1
ATOM 2357 C C . LEU B 1 89 ? 33.33807 35.26125 22.69204 1.000 18.63798 134 LEU B C 1
ATOM 2358 O O . LEU B 1 89 ? 33.19211 34.82931 23.85248 1.000 23.86919 134 LEU B O 1
ATOM 2363 N N . GLY B 1 90 ? 32.93748 36.49132 22.32459 1.000 19.75505 135 GLY B N 1
ATOM 2364 C CA . GLY B 1 90 ? 32.41706 37.38566 23.34503 1.000 24.89640 135 GLY B CA 1
ATOM 2365 C C . GLY B 1 90 ? 31.55208 38.50231 22.78950 1.000 23.08274 135 GLY B C 1
ATOM 2366 O O . GLY B 1 90 ? 31.30741 38.59310 21.58116 1.000 23.45732 135 GLY B O 1
ATOM 2367 N N . LYS B 1 91 ? 31.08695 39.36226 23.69212 1.000 23.36569 136 LYS B N 1
ATOM 2368 C CA . LYS B 1 91 ? 30.12874 40.40268 23.35235 1.000 23.42543 136 LYS B CA 1
ATOM 2369 C C . LYS B 1 91 ? 30.76775 41.77590 23.56236 1.000 26.90001 136 LYS B C 1
ATOM 2370 O O . LYS B 1 91 ? 31.15175 42.10159 24.70035 1.000 27.61938 136 LYS B O 1
ATOM 2376 N N . PRO B 1 92 ? 30.91937 42.59077 22.51145 1.000 25.38750 137 PRO B N 1
ATOM 2377 C CA . PRO B 1 92 ? 31.57482 43.90635 22.66153 1.000 26.03681 137 PRO B CA 1
ATOM 2378 C C . PRO B 1 92 ? 30.66419 44.94626 23.30381 1.000 27.89189 137 PRO B C 1
ATOM 2379 O O . PRO B 1 92 ? 29.45629 44.99945 23.01552 1.000 30.93322 137 PRO B O 1
ATOM 2383 N N . ASP B 1 93 ? 31.26587 45.78993 24.16730 1.000 27.69411 138 ASP B N 1
ATOM 2384 C CA . ASP B 1 93 ? 30.57174 46.92528 24.79922 1.000 30.01134 138 ASP B CA 1
ATOM 2385 C C . ASP B 1 93 ? 30.35386 48.09191 23.85725 1.000 32.25033 138 ASP B C 1
ATOM 2386 O O . ASP B 1 93 ? 29.53317 48.97186 24.15887 1.000 35.34870 138 ASP B O 1
ATOM 2391 N N . GLY B 1 94 ? 31.10364 48.15604 22.77685 1.000 29.67298 139 GLY B N 1
ATOM 2392 C CA . GLY B 1 94 ? 31.05039 49.26399 21.85002 1.000 28.90676 139 GLY B CA 1
ATOM 2393 C C . GLY B 1 94 ? 32.00939 48.94786 20.73275 1.000 28.95876 139 GLY B C 1
ATOM 2394 O O . GLY B 1 94 ? 32.51913 47.81707 20.66569 1.000 30.94847 139 GLY B O 1
ATOM 2395 N N . PRO B 1 95 ? 32.26203 49.90914 19.82997 1.000 28.61375 140 PRO B N 1
ATOM 2396 C CA . PRO B 1 95 ? 33.09740 49.63397 18.65097 1.000 26.34107 140 PRO B CA 1
ATOM 2397 C C . PRO B 1 95 ? 34.44584 49.07000 19.05891 1.000 26.70881 140 PRO B C 1
ATOM 2398 O O . PRO B 1 95 ? 35.09412 49.55943 20.00206 1.000 29.44979 140 PRO B O 1
ATOM 2402 N N . THR B 1 96 ? 34.87033 48.02187 18.35314 1.000 23.40866 141 THR B N 1
ATOM 2403 C CA . THR B 1 96 ? 36.09894 47.38268 18.79057 1.000 25.01648 141 THR B CA 1
ATOM 2404 C C . THR B 1 96 ? 37.32772 48.09212 18.24105 1.000 24.13823 141 THR B C 1
ATOM 2405 O O . THR B 1 96 ? 38.39597 48.07552 18.88139 1.000 25.98036 141 THR B O 1
ATOM 2409 N N . CYS B 1 97 ? 37.24591 48.67179 17.05080 1.000 24.66812 142 CYS B N 1
ATOM 2410 C CA . CYS B 1 97 ? 38.45185 49.25562 16.47787 1.000 25.94021 142 CYS B CA 1
ATOM 2411 C C . CYS B 1 97 ? 38.78171 50.60284 17.13276 1.000 28.73741 142 CYS B C 1
ATOM 2412 O O . CYS B 1 97 ? 37.89265 51.42698 17.38980 1.000 29.91605 142 CYS B O 1
ATOM 2415 N N . HIS B 1 98 ? 40.08251 50.82664 17.38991 1.000 30.85644 143 HIS B N 1
ATOM 2416 C CA . HIS B 1 98 ? 40.53824 52.10801 17.92321 1.000 33.56629 143 HIS B CA 1
ATOM 2417 C C . HIS B 1 98 ? 40.17282 53.27049 17.01141 1.000 32.69076 143 HIS B C 1
ATOM 2418 O O . HIS B 1 98 ? 40.11521 54.41897 17.48041 1.000 35.18164 143 HIS B O 1
ATOM 2425 N N . THR B 1 99 ? 39.96043 53.00277 15.71683 1.000 33.74277 144 THR B N 1
ATOM 2426 C CA . THR B 1 99 ? 39.53768 54.02789 14.76617 1.000 31.75746 144 THR B CA 1
ATOM 2427 C C . THR B 1 99 ? 38.08727 54.44068 14.94809 1.000 32.75003 144 THR B C 1
ATOM 2428 O O . THR B 1 99 ? 37.64656 55.38970 14.28757 1.000 34.49289 144 THR B O 1
ATOM 2432 N N . GLY B 1 100 ? 37.33271 53.74182 15.79235 1.000 31.65216 145 GLY B N 1
ATOM 2433 C CA . GLY B 1 100 ? 35.91100 53.95477 15.90356 1.000 29.64566 145 GLY B CA 1
ATOM 2434 C C . GLY B 1 100 ? 35.06032 53.01983 15.07533 1.000 28.02238 145 GLY B C 1
ATOM 2435 O O . GLY B 1 100 ? 33.84411 52.94466 15.31089 1.000 28.42031 145 GLY B O 1
ATOM 2436 N N . ALA B 1 101 ? 35.64994 52.31794 14.10940 1.000 25.48026 146 ALA B N 1
ATOM 2437 C CA . ALA B 1 101 ? 34.88748 51.36559 13.30268 1.000 24.54667 146 ALA B CA 1
ATOM 2438 C C . ALA B 1 101 ? 34.34782 50.21734 14.17209 1.000 24.67140 146 ALA B C 1
ATOM 2439 O O . ALA B 1 101 ? 34.95827 49.82190 15.16547 1.000 24.94275 146 ALA B O 1
ATOM 2441 N N . GLU B 1 102 ? 33.20210 49.64888 13.77098 1.000 24.45879 147 GLU B N 1
ATOM 2442 C CA . GLU B 1 102 ? 32.58729 48.59943 14.58980 1.000 22.44944 147 GLU B CA 1
ATOM 2443 C C . GLU B 1 102 ? 33.51987 47.40850 14.79383 1.000 22.00406 147 GLU B C 1
ATOM 2444 O O . GLU B 1 102 ? 33.56953 46.84786 15.89623 1.000 23.51363 147 GLU B O 1
ATOM 2450 N N . THR B 1 103 ? 34.21887 46.97527 13.73499 1.000 21.67262 148 THR B N 1
ATOM 2451 C CA . THR B 1 103 ? 35.26402 45.97076 13.81460 1.000 21.63828 148 THR B CA 1
ATOM 2452 C C . THR B 1 103 ? 36.49627 46.55381 13.15469 1.000 20.93906 148 THR B C 1
ATOM 2453 O O . THR B 1 103 ? 36.42620 47.59045 12.47472 1.000 22.50324 148 THR B O 1
ATOM 2457 N N . CYS B 1 104 ? 37.62056 45.85385 13.33473 1.000 21.62943 149 CYS B N 1
ATOM 2458 C CA . CYS B 1 104 ? 38.85623 46.26222 12.67243 1.000 22.90560 149 CYS B CA 1
ATOM 2459 C C . CYS B 1 104 ? 38.88789 45.95770 11.17815 1.000 20.37372 149 CYS B C 1
ATOM 2460 O O . CYS B 1 104 ? 39.86241 46.37484 10.52591 1.000 20.62013 149 CYS B O 1
ATOM 2463 N N . TYR B 1 105 ? 37.86490 45.31469 10.58530 1.000 21.00400 150 TYR B N 1
ATOM 2464 C CA . TYR B 1 105 ? 37.97199 44.79522 9.21101 1.000 20.26836 150 TYR B CA 1
ATOM 2465 C C . TYR B 1 105 ? 36.99831 45.53934 8.30853 1.000 20.88215 150 TYR B C 1
ATOM 2466 O O . TYR B 1 105 ? 35.81521 45.18825 8.21929 1.000 22.70947 150 TYR B O 1
ATOM 2475 N N . TYR B 1 106 ? 37.51232 46.55487 7.60795 1.000 23.47939 151 TYR B N 1
ATOM 2476 C CA . TYR B 1 106 ? 36.68039 47.40415 6.76673 1.000 20.35496 151 TYR B CA 1
ATOM 2477 C C . TYR B 1 106 ? 37.44963 47.83890 5.51884 1.000 22.03256 151 TYR B C 1
ATOM 2478 O O . TYR B 1 106 ? 37.06172 48.80787 4.85990 1.000 23.81258 151 TYR B O 1
ATOM 2487 N N . THR B 1 107 ? 38.55628 47.16687 5.20753 1.000 23.19202 152 THR B N 1
ATOM 2488 C CA . THR B 1 107 ? 39.38461 47.50072 4.05170 1.000 23.31889 152 THR B CA 1
ATOM 2489 C C . THR B 1 107 ? 39.24209 46.40943 2.98616 1.000 23.78161 152 THR B C 1
ATOM 2490 O O . THR B 1 107 ? 39.90000 45.36317 3.06729 1.000 25.41780 152 THR B O 1
ATOM 2494 N N . PRO B 1 108 ? 38.32105 46.55593 2.02593 1.000 25.58814 153 PRO B N 1
ATOM 2495 C CA . PRO B 1 108 ? 38.02888 45.47424 1.06560 1.000 26.33485 153 PRO B CA 1
ATOM 2496 C C . PRO B 1 108 ? 39.00550 45.49375 -0.09598 1.000 27.92524 153 PRO B C 1
ATOM 2497 O O . PRO B 1 108 ? 39.04814 46.44904 -0.87787 1.000 32.92605 153 PRO B O 1
ATOM 2501 N N . VAL B 1 109 ? 39.73844 44.39642 -0.25389 1.000 29.54706 154 VAL B N 1
ATOM 2502 C CA . VAL B 1 109 ? 40.77444 44.33455 -1.27263 1.000 35.23395 154 VAL B CA 1
ATOM 2503 C C . VAL B 1 109 ? 40.16630 44.18288 -2.66826 1.000 41.71860 154 VAL B C 1
ATOM 2504 O O . VAL B 1 109 ? 40.64427 44.79524 -3.62998 1.000 46.42320 154 VAL B O 1
ATOM 2508 N N . PHE B 1 110 ? 39.12408 43.34985 -2.81942 1.000 44.12352 155 PHE B N 1
ATOM 2509 C CA . PHE B 1 110 ? 38.53972 43.16821 -4.15420 1.000 49.79230 155 PHE B CA 1
ATOM 2510 C C . PHE B 1 110 ? 37.99596 44.48767 -4.70110 1.000 56.14199 155 PHE B C 1
ATOM 2511 O O . PHE B 1 110 ? 38.12917 44.77610 -5.89961 1.000 54.01625 155 PHE B O 1
ATOM 2519 N N . ASP B 1 111 ? 37.38247 45.30378 -3.83471 1.000 60.40270 156 ASP B N 1
ATOM 2520 C CA . ASP B 1 111 ? 36.90261 46.61745 -4.26368 1.000 67.82550 156 ASP B CA 1
ATOM 2521 C C . ASP B 1 111 ? 38.05325 47.50229 -4.72114 1.000 65.24959 156 ASP B C 1
ATOM 2522 O O . ASP B 1 111 ? 37.92956 48.23858 -5.70701 1.000 61.44030 156 ASP B O 1
ATOM 2527 N N . LEU B 1 112 ? 39.17974 47.44617 -4.00777 1.000 64.86136 157 LEU B N 1
ATOM 2528 C CA . LEU B 1 112 ? 40.36389 48.20651 -4.39448 1.000 62.62404 157 LEU B CA 1
ATOM 2529 C C . LEU B 1 112 ? 40.84126 47.85295 -5.80488 1.000 63.83571 157 LEU B C 1
ATOM 2530 O O . LEU B 1 112 ? 41.40980 48.70571 -6.49870 1.000 64.39077 157 LEU B O 1
ATOM 2535 N N . LEU B 1 113 ? 40.60478 46.61539 -6.25468 1.000 62.90114 158 LEU B N 1
ATOM 2536 C CA . LEU B 1 113 ? 41.11030 46.14236 -7.53846 1.000 59.77310 158 LEU B CA 1
ATOM 2537 C C . LEU B 1 113 ? 40.16498 46.40190 -8.70499 1.000 66.94456 158 LEU B C 1
ATOM 2538 O O . LEU B 1 113 ? 40.57377 46.22481 -9.85718 1.000 70.84509 158 LEU B O 1
ATOM 2543 N N . LYS B 1 114 ? 38.92332 46.80110 -8.44450 1.000 69.61941 159 LYS B N 1
ATOM 2544 C CA . LYS B 1 114 ? 38.00635 47.13242 -9.52690 1.000 73.75282 159 LYS B CA 1
ATOM 2545 C C . LYS B 1 114 ? 38.44003 48.43089 -10.19801 1.000 75.58620 159 LYS B C 1
ATOM 2546 O O . LYS B 1 114 ? 39.08364 49.28592 -9.58308 1.000 74.61930 159 LYS B O 1
ATOM 2552 N N . GLU B 1 115 ? 38.08764 48.57037 -11.47540 1.000 79.84411 160 GLU B N 1
ATOM 2553 C CA . GLU B 1 115 ? 38.50437 49.72382 -12.27752 1.000 85.50065 160 GLU B CA 1
ATOM 2554 C C . GLU B 1 115 ? 37.61706 50.91453 -11.94447 1.000 84.34971 160 GLU B C 1
ATOM 2555 O O . GLU B 1 115 ? 36.59289 51.15218 -12.58209 1.000 82.42811 160 GLU B O 1
ATOM 2561 N N . GLU B 1 116 ? 38.02770 51.68759 -10.94047 1.000 86.40226 161 GLU B N 1
ATOM 2562 C CA . GLU B 1 116 ? 37.27753 52.87179 -10.54113 1.000 86.93530 161 GLU B CA 1
ATOM 2563 C C . GLU B 1 116 ? 38.11319 53.73845 -9.61085 1.000 78.60839 161 GLU B C 1
ATOM 2564 O O . GLU B 1 116 ? 38.49041 53.28222 -8.52764 1.000 76.79374 161 GLU B O 1
ATOM 2570 N N . GLU B 1 117 ? 38.39594 54.98463 -10.00990 1.000 72.37292 162 GLU B N 1
ATOM 2571 C CA . GLU B 1 117 ? 39.32563 55.85252 -9.26791 1.000 65.78101 162 GLU B CA 1
ATOM 2572 C C . GLU B 1 117 ? 38.60083 56.54138 -8.10928 1.000 57.14441 162 GLU B C 1
ATOM 2573 O O . GLU B 1 117 ? 38.31855 57.74461 -8.12210 1.000 55.60486 162 GLU B O 1
ATOM 2579 N N . VAL B 1 118 ? 38.35454 55.74374 -7.07005 1.000 49.15157 163 VAL B N 1
ATOM 2580 C CA . VAL B 1 118 ? 37.59165 56.11549 -5.88163 1.000 49.62771 163 VAL B CA 1
ATOM 2581 C C . VAL B 1 118 ? 37.68694 54.98411 -4.85361 1.000 51.07741 163 VAL B C 1
ATOM 2582 O O . VAL B 1 118 ? 37.53302 53.80256 -5.19008 1.000 54.91064 163 VAL B O 1
ATOM 2586 N N . GLU B 1 119 ? 37.93459 55.32827 -3.59259 1.000 44.88969 164 GLU B N 1
ATOM 2587 C CA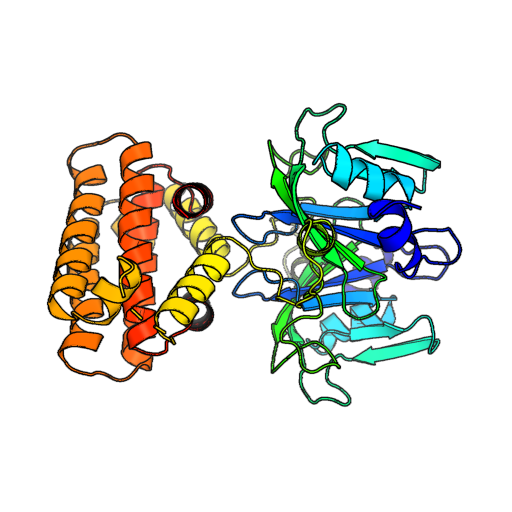 . GLU B 1 119 ? 38.08186 54.34379 -2.53311 1.000 43.11582 164 GLU B CA 1
ATOM 2588 C C . GLU B 1 119 ? 36.95398 54.52133 -1.53733 1.000 44.29045 164 GLU B C 1
ATOM 2589 O O . GLU B 1 119 ? 36.42284 55.62903 -1.37724 1.000 47.28661 164 GLU B O 1
ATOM 2595 N N . GLY B 1 120 ? 36.59890 53.42940 -0.86878 1.000 40.98749 165 GLY B N 1
ATOM 2596 C CA . GLY B 1 120 ? 35.62353 53.50268 0.18512 1.000 40.04116 165 GLY B CA 1
ATOM 2597 C C . GLY B 1 120 ? 35.72132 52.32804 1.12923 1.000 40.57352 165 GLY B C 1
ATOM 2598 O O . GLY B 1 120 ? 35.70189 51.17442 0.69748 1.000 43.65409 165 GLY B O 1
ATOM 2599 N N . ASN B 1 121 ? 35.82725 52.59854 2.41818 1.000 40.90863 166 ASN B N 1
ATOM 2600 C CA . ASN B 1 121 ? 35.84641 51.50973 3.38529 1.000 38.54162 166 ASN B CA 1
ATOM 2601 C C . ASN B 1 121 ? 34.45017 50.95125 3.58013 1.000 32.12500 166 ASN B C 1
ATOM 2602 O O . ASN B 1 121 ? 33.44671 51.66191 3.40712 1.000 35.26085 166 ASN B O 1
ATOM 2607 N N . LYS B 1 122 ? 34.38370 49.65058 3.89077 1.000 27.39712 167 LYS B N 1
ATOM 2608 C CA . LYS B 1 122 ? 33.11317 49.03619 4.25188 1.000 31.93259 167 LYS B CA 1
ATOM 2609 C C . LYS B 1 122 ? 33.38130 47.83360 5.13033 1.000 26.67717 167 LYS B C 1
ATOM 2610 O O . LYS B 1 122 ? 34.29277 47.05990 4.84899 1.000 24.22668 167 LYS B O 1
ATOM 2616 N N . LEU B 1 123 ? 32.63150 47.71553 6.22205 1.000 25.86986 168 LEU B N 1
ATOM 2617 C CA . LEU B 1 123 ? 32.82672 46.59689 7.12405 1.000 23.70439 168 LEU B CA 1
ATOM 2618 C C . LEU B 1 123 ? 32.65802 45.27500 6.38873 1.000 21.96896 168 LEU B C 1
ATOM 2619 O O . LEU B 1 123 ? 31.78125 45.12012 5.53350 1.000 24.38414 168 LEU B O 1
ATOM 2624 N N . ALA B 1 124 ? 33.47892 44.29871 6.76481 1.000 21.61112 169 ALA B N 1
ATOM 2625 C CA . ALA B 1 124 ? 33.24682 42.92517 6.31551 1.000 22.50729 169 ALA B CA 1
ATOM 2626 C C . ALA B 1 124 ? 31.93679 42.39522 6.90672 1.000 22.24820 169 ALA B C 1
ATOM 2627 O O . ALA B 1 124 ? 31.67663 42.55549 8.10666 1.000 21.94239 169 ALA B O 1
ATOM 2629 N N . LEU B 1 125 ? 31.07529 41.82746 6.05721 1.000 20.67494 170 LEU B N 1
ATOM 2630 C CA . LEU B 1 125 ? 29.77250 41.31249 6.49288 1.000 21.13654 170 LEU B CA 1
ATOM 2631 C C . LEU B 1 125 ? 29.49186 39.94280 5.86521 1.000 22.03367 170 LEU B C 1
ATOM 2632 O O . LEU B 1 125 ? 29.77723 39.71149 4.67717 1.000 22.46556 170 LEU B O 1
ATOM 2637 N N . THR B 1 126 ? 28.93615 39.03399 6.65604 1.000 20.34961 171 THR B N 1
ATOM 2638 C CA . THR B 1 126 ? 28.46287 37.77001 6.09623 1.000 19.30217 171 THR B CA 1
ATOM 2639 C C . THR B 1 126 ? 27.01436 37.93124 5.61122 1.000 22.26756 171 THR B C 1
ATOM 2640 O O . THR B 1 126 ? 26.37848 38.95820 5.81411 1.000 24.80361 171 THR B O 1
ATOM 2644 N N . SER B 1 127 ? 26.49487 36.88751 4.96670 1.000 22.61083 172 SER B N 1
ATOM 2645 C CA . SER B 1 127 ? 25.27766 37.02046 4.13382 1.000 21.53024 172 SER B CA 1
ATOM 2646 C C . SER B 1 127 ? 24.09624 37.61893 4.88895 1.000 24.99547 172 SER B C 1
ATOM 2647 O O . SER B 1 127 ? 23.37070 38.45489 4.33764 1.000 23.52372 172 SER B O 1
ATOM 2650 N N . LEU B 1 128 ? 23.82641 37.16026 6.11554 1.000 24.94218 173 LEU B N 1
ATOM 2651 C CA . LEU B 1 128 ? 22.66568 37.67759 6.83528 1.000 22.69360 173 LEU B CA 1
ATOM 2652 C C . LEU B 1 128 ? 22.81348 39.16871 7.12702 1.000 21.82115 173 LEU B C 1
ATOM 2653 O O . LEU B 1 128 ? 21.87775 39.94809 6.93530 1.000 24.33573 173 LEU B O 1
ATOM 2658 N N . TYR B 1 129 ? 24.01639 39.58673 7.53642 1.000 21.80729 174 TYR B N 1
ATOM 2659 C CA . TYR B 1 129 ? 24.31083 40.97978 7.88674 1.000 23.06980 174 TYR B CA 1
ATOM 2660 C C . TYR B 1 129 ? 24.46248 41.86485 6.64850 1.000 22.93358 174 TYR B C 1
ATOM 2661 O O . TYR B 1 129 ? 24.17168 43.07167 6.70965 1.000 23.85128 174 TYR B O 1
ATOM 2670 N N . ALA B 1 130 ? 24.92015 41.29142 5.53353 1.000 23.62097 175 ALA B N 1
ATOM 2671 C CA . ALA B 1 130 ? 24.94702 42.01681 4.26808 1.000 22.99661 175 ALA B CA 1
ATOM 2672 C C . ALA B 1 130 ? 23.53146 42.36945 3.81026 1.000 24.46531 175 ALA B C 1
ATOM 2673 O O . ALA B 1 130 ? 23.28956 43.48637 3.32783 1.000 27.16675 175 ALA B O 1
ATOM 2675 N N . LEU B 1 131 ? 22.60038 41.43060 3.94120 1.000 24.68446 176 LEU B N 1
ATOM 2676 C CA . LEU B 1 131 ? 21.20217 41.72047 3.61597 1.000 25.39692 176 LEU B CA 1
ATOM 2677 C C . LEU B 1 131 ? 20.66322 42.82458 4.51798 1.000 25.63359 176 LEU B C 1
ATOM 2678 O O . LEU B 1 131 ? 20.02757 43.78963 4.05325 1.000 27.29538 176 LEU B O 1
ATOM 2683 N N . GLU B 1 132 ? 20.91816 42.70828 5.82322 1.000 24.81070 177 GLU B N 1
ATOM 2684 C CA . GLU B 1 132 ? 20.50795 43.76380 6.74119 1.000 25.57504 177 GLU B CA 1
ATOM 2685 C C . GLU B 1 132 ? 21.07125 45.11465 6.30294 1.000 26.91464 177 GLU B C 1
ATOM 2686 O O . GLU B 1 132 ? 20.34589 46.11612 6.26248 1.000 28.99366 177 GLU B O 1
ATOM 2692 N N . SER B 1 133 ? 22.35714 45.15390 5.92048 1.000 27.29883 178 SER B N 1
ATOM 2693 C CA . SER B 1 133 ? 22.95416 46.40035 5.45753 1.000 27.03322 178 SER B CA 1
ATOM 2694 C C . SER B 1 133 ? 22.29946 46.92224 4.17930 1.000 28.86302 178 SER B C 1
ATOM 2695 O O . SER B 1 133 ? 21.99210 48.12073 4.07328 1.000 31.00410 178 SER B O 1
ATOM 2698 N N . THR B 1 134 ? 22.01395 46.03472 3.22064 1.000 28.00151 179 THR B N 1
ATOM 2699 C CA . THR B 1 134 ? 21.36286 46.47392 1.99098 1.000 27.90154 179 THR B CA 1
ATOM 2700 C C . THR B 1 134 ? 19.97213 47.03278 2.25993 1.000 30.37297 179 THR B C 1
ATOM 2701 O O . THR B 1 134 ? 19.59264 48.06646 1.68129 1.000 31.66276 179 THR B O 1
ATOM 2705 N N . ILE B 1 135 ? 19.21868 46.40188 3.17233 1.000 27.60720 180 ILE B N 1
ATOM 2706 C CA . ILE B 1 135 ? 17.87080 46.90120 3.47509 1.000 29.97055 180 ILE B CA 1
ATOM 2707 C C . ILE B 1 135 ? 17.96477 48.26348 4.13473 1.000 30.71033 180 ILE B C 1
ATOM 2708 O O . ILE B 1 135 ? 17.20533 49.18500 3.80866 1.000 33.82566 180 ILE B O 1
ATOM 2713 N N . SER B 1 136 ? 18.90921 48.41340 5.06465 1.000 31.49447 181 SER B N 1
ATOM 2714 C CA . SER B 1 136 ? 19.10993 49.68916 5.73340 1.000 31.63171 181 SER B CA 1
ATOM 2715 C C . SER B 1 136 ? 19.48108 50.77377 4.73549 1.000 32.65334 181 SER B C 1
ATOM 2716 O O . SER B 1 136 ? 19.03619 51.93270 4.85670 1.000 36.02229 181 SER B O 1
ATOM 2719 N N . GLN B 1 137 ? 20.29471 50.42540 3.73483 1.000 32.31991 182 GLN B N 1
ATOM 2720 C CA . GLN B 1 137 ? 20.63874 51.40422 2.70902 1.000 37.23369 182 GLN B CA 1
ATOM 2721 C C . GLN B 1 137 ? 19.41809 51.78767 1.89149 1.000 38.37650 182 GLN B C 1
ATOM 2722 O O . GLN B 1 137 ? 19.23481 52.96436 1.55899 1.000 40.75345 182 GLN B O 1
ATOM 2728 N N . ARG B 1 138 ? 18.58322 50.81146 1.52760 1.000 37.06723 183 ARG B N 1
ATOM 2729 C CA . ARG B 1 138 ? 17.37607 51.16214 0.77953 1.000 37.05218 183 ARG B CA 1
ATOM 2730 C C . ARG B 1 138 ? 16.48944 52.09854 1.59378 1.000 39.29296 183 ARG B C 1
ATOM 2731 O O . ARG B 1 138 ? 15.86417 53.02550 1.04715 1.000 41.33298 183 ARG B O 1
ATOM 2739 N N . LYS B 1 139 ? 16.42409 51.87489 2.90630 1.000 38.49821 184 LYS B N 1
ATOM 2740 C CA . LYS B 1 139 ? 15.56410 52.68233 3.75743 1.000 40.03046 184 LYS B CA 1
ATOM 2741 C C . LYS B 1 139 ? 16.01013 54.14049 3.76336 1.000 43.26175 184 LYS B C 1
ATOM 2742 O O . LYS B 1 139 ? 15.17181 55.05358 3.74630 1.000 46.90243 184 LYS B O 1
ATOM 2748 N N . ALA B 1 140 ? 17.32205 54.37837 3.76600 1.000 44.11636 185 ALA B N 1
ATOM 2749 C CA . ALA B 1 140 ? 17.86534 55.73297 3.84108 1.000 44.82300 185 ALA B CA 1
ATOM 2750 C C . ALA B 1 140 ? 17.76762 56.52630 2.52764 1.000 48.91777 185 ALA B C 1
ATOM 2751 O O . ALA B 1 140 ? 17.63518 55.96205 1.43710 1.000 49.73631 185 ALA B O 1
ATOM 2753 N N . PRO B 1 149 ? 11.95823 53.00206 -7.78208 1.000 73.18474 194 PRO B N 1
ATOM 2754 C CA . PRO B 1 149 ? 11.86161 52.39164 -6.44933 1.000 70.65643 194 PRO B CA 1
ATOM 2755 C C . PRO B 1 149 ? 12.06347 50.87949 -6.46884 1.000 65.74890 194 PRO B C 1
ATOM 2756 O O . PRO B 1 149 ? 11.22561 50.15333 -7.02006 1.000 65.56548 194 PRO B O 1
ATOM 2760 N N . SER B 1 150 ? 13.15709 50.41911 -5.86153 1.000 60.91894 195 SER B N 1
ATOM 2761 C CA . SER B 1 150 ? 13.42699 48.99118 -5.76801 1.000 55.72206 195 SER B CA 1
ATOM 2762 C C . SER B 1 150 ? 12.29946 48.28385 -5.02205 1.000 52.43152 195 SER B C 1
ATOM 2763 O O . SER B 1 150 ? 11.48299 48.90603 -4.33906 1.000 52.02513 195 SER B O 1
ATOM 2766 N N . TRP B 1 151 ? 12.26771 46.95359 -5.14159 1.000 50.33403 196 TRP B N 1
ATOM 2767 C CA . TRP B 1 151 ? 11.18360 46.22031 -4.49839 1.000 51.73889 196 TRP B CA 1
ATOM 2768 C C . TRP B 1 151 ? 11.31325 46.26314 -2.98729 1.000 47.99487 196 TRP B C 1
ATOM 2769 O O . TRP B 1 151 ? 10.30575 46.32866 -2.27755 1.000 46.41067 196 TRP B O 1
ATOM 2780 N N . THR B 1 152 ? 12.54351 46.22195 -2.47295 1.000 45.55442 197 THR B N 1
ATOM 2781 C CA . THR B 1 152 ? 12.73099 46.43851 -1.04353 1.000 42.76876 197 THR B CA 1
ATOM 2782 C C . THR B 1 152 ? 12.19926 47.80469 -0.62093 1.000 42.31710 197 THR B C 1
ATOM 2783 O O . THR B 1 152 ? 11.51914 47.92263 0.40358 1.000 41.04259 197 THR B O 1
ATOM 2787 N N . LYS B 1 153 ? 12.51205 48.85442 -1.38802 1.000 42.92702 198 LYS B N 1
ATOM 2788 C CA . LYS B 1 153 ? 11.99505 50.17202 -1.04340 1.000 44.57593 198 LYS B CA 1
ATOM 2789 C C . LYS B 1 153 ? 10.47120 50.18634 -1.10536 1.000 46.07295 198 LYS B C 1
ATOM 2790 O O . LYS B 1 153 ? 9.81382 50.78507 -0.24639 1.000 46.05548 198 LYS B O 1
ATOM 2796 N N . ARG B 1 154 ? 9.89294 49.50380 -2.10014 1.000 44.46277 199 ARG B N 1
ATOM 2797 C CA . ARG B 1 154 ? 8.43738 49.40282 -2.17909 1.000 47.10739 199 ARG B CA 1
ATOM 2798 C C . ARG B 1 154 ? 7.85397 48.79680 -0.90505 1.000 43.71782 199 ARG B C 1
ATOM 2799 O O . ARG B 1 154 ? 6.83221 49.27621 -0.38739 1.000 44.44772 199 ARG B O 1
ATOM 2807 N N . LEU B 1 155 ? 8.49244 47.74176 -0.38838 1.000 39.43911 200 LEU B N 1
ATOM 2808 C CA . LEU B 1 155 ? 8.04424 47.09665 0.84175 1.000 37.74753 200 LEU B CA 1
ATOM 2809 C C . LEU B 1 155 ? 8.28715 47.97256 2.05843 1.000 39.87231 200 LEU B C 1
ATOM 2810 O O . LEU B 1 155 ? 7.58998 47.82771 3.06663 1.000 45.31613 200 LEU B O 1
ATOM 2815 N N . LEU B 1 156 ? 9.28335 48.85530 2.00692 1.000 38.09820 201 LEU B N 1
ATOM 2816 C CA . LEU B 1 156 ? 9.50327 49.75462 3.13060 1.000 39.93693 201 LEU B CA 1
ATOM 2817 C C . LEU B 1 156 ? 8.47475 50.87808 3.19243 1.000 39.73926 201 LEU B C 1
ATOM 2818 O O . LEU B 1 156 ? 8.33504 51.51150 4.24573 1.000 42.24376 201 LEU B O 1
ATOM 2823 N N . LEU B 1 157 ? 7.74267 51.12766 2.10383 1.000 41.48447 202 LEU B N 1
ATOM 2824 C CA . LEU B 1 157 ? 6.79228 52.23344 2.02796 1.000 41.96335 202 LEU B CA 1
ATOM 2825 C C . LEU B 1 157 ? 5.33732 51.76838 2.01028 1.000 43.50644 202 LEU B C 1
ATOM 2826 O O . LEU B 1 157 ? 4.44133 52.57524 1.75744 1.000 46.77195 202 LEU B O 1
ATOM 2831 N N . ASN B 1 158 ? 5.07636 50.48974 2.26847 1.000 43.19681 203 ASN B N 1
ATOM 2832 C CA . ASN B 1 158 ? 3.72606 49.93252 2.15714 1.000 41.47237 203 ASN B CA 1
ATOM 2833 C C . ASN B 1 158 ? 3.64305 48.84530 3.23780 1.000 43.39661 203 ASN B C 1
ATOM 2834 O O . ASN B 1 158 ? 3.82360 47.65027 2.96999 1.000 41.12829 203 ASN B O 1
ATOM 2839 N N . ASP B 1 159 ? 3.41194 49.30624 4.47087 1.000 45.64379 204 ASP B N 1
ATOM 2840 C CA . ASP B 1 159 ? 3.24506 48.43978 5.63473 1.000 47.61810 204 ASP B CA 1
ATOM 2841 C C . ASP B 1 159 ? 2.28227 47.29416 5.35837 1.000 44.87204 204 ASP B C 1
ATOM 2842 O O . ASP B 1 159 ? 2.56078 46.14236 5.69774 1.000 44.81349 204 ASP B O 1
ATOM 2847 N N . LYS B 1 160 ? 1.11399 47.59706 4.78186 1.000 42.21816 205 LYS B N 1
ATOM 2848 C CA . LYS B 1 160 ? 0.11908 46.54691 4.59767 1.000 40.16770 205 LYS B CA 1
ATOM 2849 C C . LYS B 1 160 ? 0.58812 45.49473 3.61189 1.000 39.92296 205 LYS B C 1
ATOM 2850 O O . LYS B 1 160 ? 0.36792 44.29777 3.82690 1.000 41.56483 205 LYS B O 1
ATOM 2856 N N . LEU B 1 161 ? 1.17457 45.91514 2.49600 1.000 36.84724 206 LEU B N 1
ATOM 2857 C CA . LEU B 1 161 ? 1.75866 44.94026 1.58964 1.000 36.91200 206 LEU B CA 1
ATOM 2858 C C . LEU B 1 161 ? 2.77447 44.05735 2.33281 1.000 37.35814 206 LEU B C 1
ATOM 2859 O O . LEU B 1 161 ? 2.74067 42.82845 2.22017 1.000 37.55001 206 LEU B O 1
ATOM 2864 N N . LEU B 1 162 ? 3.65947 44.67416 3.12994 1.000 36.64492 207 LEU B N 1
ATOM 2865 C CA . LEU B 1 162 ? 4.69925 43.90831 3.82661 1.000 33.61625 207 LEU B CA 1
ATOM 2866 C C . LEU B 1 162 ? 4.11454 42.85631 4.76665 1.000 35.33280 207 LEU B C 1
ATOM 2867 O O . LEU B 1 162 ? 4.56742 41.70256 4.79154 1.000 38.02456 207 LEU B O 1
ATOM 2872 N N . CYS B 1 163 ? 3.15078 43.25293 5.59983 1.000 36.06320 208 CYS B N 1
ATOM 2873 C CA . CYS B 1 163 ? 2.59167 42.30701 6.55864 1.000 36.38269 208 CYS B CA 1
ATOM 2874 C C . CYS B 1 163 ? 1.83732 41.19044 5.84771 1.000 37.76218 208 CYS B C 1
ATOM 2875 O O . CYS B 1 163 ? 1.86477 40.03369 6.29391 1.000 40.91940 208 CYS B O 1
ATOM 2878 N N . SER B 1 164 ? 1.12693 41.52142 4.75620 1.000 35.53745 209 SER B N 1
ATOM 2879 C CA . SER B 1 164 ? 0.49772 40.47033 3.95350 1.000 33.97091 209 SER B CA 1
ATOM 2880 C C . SER B 1 164 ? 1.53841 39.47418 3.43193 1.000 34.93642 209 SER B C 1
ATOM 2881 O O . SER B 1 164 ? 1.31622 38.25473 3.46092 1.000 36.15678 209 SER B O 1
ATOM 2884 N N . LYS B 1 165 ? 2.69638 39.97161 2.98505 1.000 34.91458 210 LYS B N 1
ATOM 2885 C CA . LYS B 1 165 ? 3.76653 39.07395 2.53874 1.000 34.35941 210 LYS B CA 1
ATOM 2886 C C . LYS B 1 165 ? 4.30572 38.21308 3.67685 1.000 33.86544 210 LYS B C 1
ATOM 2887 O O . LYS B 1 165 ? 4.56342 37.01755 3.47656 1.000 34.06479 210 LYS B O 1
ATOM 2893 N N . ILE B 1 166 ? 4.49025 38.79644 4.87020 1.000 32.16385 211 ILE B N 1
ATOM 2894 C CA . ILE B 1 166 ? 5.04178 38.02339 5.99230 1.000 31.25464 211 ILE B CA 1
ATOM 2895 C C . ILE B 1 166 ? 4.09121 36.88392 6.36333 1.000 34.34865 211 ILE B C 1
ATOM 2896 O O . ILE B 1 166 ? 4.50430 35.72411 6.50961 1.000 35.52222 211 ILE B O 1
ATOM 2901 N N . ARG B 1 167 ? 2.77780 37.17347 6.40623 1.000 35.40897 212 ARG B N 1
ATOM 2902 C CA . ARG B 1 167 ? 1.82480 36.11212 6.71061 1.000 34.59979 212 ARG B CA 1
ATOM 2903 C C . ARG B 1 167 ? 1.76139 35.09160 5.58108 1.000 34.04152 212 ARG B C 1
ATOM 2904 O O . ARG B 1 167 ? 1.67703 33.87290 5.82783 1.000 36.13467 212 ARG B O 1
ATOM 2912 N N . GLU B 1 168 ? 1.80655 35.56850 4.33654 1.000 32.70651 213 GLU B N 1
ATOM 2913 C CA . GLU B 1 168 ? 1.72627 34.66503 3.19242 1.000 33.92312 213 GLU B CA 1
ATOM 2914 C C . GLU B 1 168 ? 2.91183 33.71639 3.17763 1.000 34.90838 213 GLU B C 1
ATOM 2915 O O . GLU B 1 168 ? 2.75430 32.51408 2.94528 1.000 35.31916 213 GLU B O 1
ATOM 2921 N N . GLU B 1 169 ? 4.12153 34.24556 3.42904 1.000 36.02633 214 GLU B N 1
ATOM 2922 C CA . GLU B 1 169 ? 5.30879 33.40399 3.32358 1.000 34.53583 214 GLU B CA 1
ATOM 2923 C C . GLU B 1 169 ? 5.42458 32.44996 4.50033 1.000 33.44336 214 GLU B C 1
ATOM 2924 O O . GLU B 1 169 ? 5.87166 31.30731 4.33448 1.000 33.35518 214 GLU B O 1
ATOM 2930 N N . ALA B 1 170 ? 5.03912 32.89304 5.69719 1.000 33.17121 215 ALA B N 1
ATOM 2931 C CA . ALA B 1 170 ? 4.96547 31.96099 6.81824 1.000 34.54296 215 ALA B CA 1
ATOM 2932 C C . ALA B 1 170 ? 4.06354 30.77778 6.48065 1.000 35.36820 215 ALA B C 1
ATOM 2933 O O . ALA B 1 170 ? 4.38993 29.62631 6.78027 1.000 36.09663 215 ALA B O 1
ATOM 2935 N N . ASN B 1 171 ? 2.91554 31.04912 5.84260 1.000 34.79991 216 ASN B N 1
ATOM 2936 C CA . ASN B 1 171 ? 2.02280 29.95770 5.49234 1.000 33.95498 216 ASN B CA 1
ATOM 2937 C C . ASN B 1 171 ? 2.66542 29.01981 4.46987 1.000 35.11939 216 ASN B C 1
ATOM 2938 O O . ASN B 1 171 ? 2.57627 27.79243 4.59567 1.000 37.09450 216 ASN B O 1
ATOM 2943 N N . GLU B 1 172 ? 3.32585 29.58441 3.45283 1.000 34.95288 217 GLU B N 1
ATOM 2944 C CA . GLU B 1 172 ? 4.01106 28.77447 2.45904 1.000 32.31689 217 GLU B CA 1
ATOM 2945 C C . GLU B 1 172 ? 5.08604 27.90900 3.11149 1.000 33.89880 217 GLU B C 1
ATOM 2946 O O . GLU B 1 172 ? 5.26915 26.75467 2.72633 1.000 35.94007 217 GLU B O 1
ATOM 2952 N N . LEU B 1 173 ? 5.81784 28.46396 4.08775 1.000 33.65004 218 LEU B N 1
ATOM 2953 C CA . LEU B 1 173 ? 6.84115 27.67634 4.77634 1.000 32.53170 218 LEU B CA 1
ATOM 2954 C C . LEU B 1 173 ? 6.22206 26.48394 5.49955 1.000 34.70960 218 LEU B C 1
ATOM 2955 O O . LEU B 1 173 ? 6.73039 25.35406 5.42035 1.000 35.21151 218 LEU B O 1
ATOM 2960 N N . CYS B 1 174 ? 5.12957 26.72225 6.23146 1.000 35.46091 219 CYS B N 1
ATOM 2961 C CA . CYS B 1 174 ? 4.41830 25.63329 6.89715 1.000 36.57929 219 CYS B CA 1
ATOM 2962 C C . CYS B 1 174 ? 3.96936 24.57134 5.90471 1.000 36.20149 219 CYS B C 1
ATOM 2963 O O . CYS B 1 174 ? 4.08401 23.36726 6.18244 1.000 38.99486 219 CYS B O 1
ATOM 2966 N N . GLU B 1 175 ? 3.46834 24.99132 4.73811 1.000 34.15851 220 GLU B N 1
ATOM 2967 C CA . GLU B 1 175 ? 2.98769 24.02285 3.75225 1.000 37.11120 220 GLU B CA 1
ATOM 2968 C C . GLU B 1 175 ? 4.08988 23.10835 3.23367 1.000 37.40254 220 GLU B C 1
ATOM 2969 O O . GLU B 1 175 ? 3.79482 22.01510 2.75247 1.000 41.15188 220 GLU B O 1
ATOM 2975 N N . THR B 1 176 ? 5.37129 23.50115 3.34434 1.000 37.93800 221 THR B N 1
ATOM 2976 C CA . THR B 1 176 ? 6.40082 22.55217 2.92791 1.000 38.04026 221 THR B CA 1
ATOM 2977 C C . THR B 1 176 ? 6.49017 21.37178 3.89188 1.000 38.74510 221 THR B C 1
ATOM 2978 O O . THR B 1 176 ? 6.87725 20.27117 3.48679 1.000 41.24484 221 THR B O 1
ATOM 2982 N N . LEU B 1 177 ? 6.11932 21.56158 5.15513 1.000 37.77180 222 LEU B N 1
ATOM 2983 C CA . LEU B 1 177 ? 6.08336 20.43498 6.08032 1.000 38.13497 222 LEU B CA 1
ATOM 2984 C C . LEU B 1 177 ? 4.75544 19.69193 6.00721 1.000 39.84144 222 LEU B C 1
ATOM 2985 O O . LEU B 1 177 ? 4.72758 18.45652 6.05028 1.000 42.27623 222 LEU B O 1
ATOM 2990 N N . GLU B 1 178 ? 3.65488 20.42975 5.87627 1.000 38.46297 223 GLU B N 1
ATOM 2991 C CA . GLU B 1 178 ? 2.34287 19.79164 5.80653 1.000 38.01686 223 GLU B CA 1
ATOM 2992 C C . GLU B 1 178 ? 2.18082 18.93840 4.55800 1.000 41.93340 223 GLU B C 1
ATOM 2993 O O . GLU B 1 178 ? 1.46790 17.92047 4.58620 1.000 44.54070 223 GLU B O 1
ATOM 2999 N N . ASN B 1 179 ? 2.77404 19.34165 3.44106 1.000 42.29546 224 ASN B N 1
ATOM 3000 C CA . ASN B 1 179 ? 2.57464 18.60296 2.20407 1.000 45.17178 224 ASN B CA 1
ATOM 3001 C C . ASN B 1 179 ? 3.82549 17.87087 1.74711 1.000 47.46805 224 ASN B C 1
ATOM 3002 O O . ASN B 1 179 ? 3.91696 17.48607 0.57529 1.000 48.28314 224 ASN B O 1
ATOM 3007 N N . ASN B 1 180 ? 4.79094 17.68573 2.65374 1.000 47.59317 225 ASN B N 1
ATOM 3008 C CA . ASN B 1 180 ? 5.97863 16.87188 2.40679 1.000 48.50446 225 ASN B CA 1
ATOM 3009 C C . ASN B 1 180 ? 6.67417 17.28219 1.11961 1.000 47.47495 225 ASN B C 1
ATOM 3010 O O . ASN B 1 180 ? 6.95869 16.46581 0.24494 1.000 49.56759 225 ASN B O 1
ATOM 3015 N N . GLU B 1 181 ? 6.94192 18.57527 1.01083 1.000 45.07901 226 GLU B N 1
ATOM 3016 C CA . GLU B 1 181 ? 7.59055 19.12918 -0.15702 1.000 45.19978 226 GLU B CA 1
ATOM 3017 C C . GLU B 1 181 ? 9.09561 18.95922 -0.02215 1.000 44.10677 226 GLU B C 1
ATOM 3018 O O . GLU B 1 181 ? 9.60923 18.66348 1.05740 1.000 43.58466 226 GLU B O 1
ATOM 3024 N N . ASP B 1 182 ? 9.79343 19.11205 -1.14471 1.000 46.04834 227 ASP B N 1
ATOM 3025 C CA . ASP B 1 182 ? 11.23775 18.91924 -1.15750 1.000 47.02039 227 ASP B CA 1
ATOM 3026 C C . ASP B 1 182 ? 11.92499 19.91277 -0.22624 1.000 45.07337 227 ASP B C 1
ATOM 3027 O O . ASP B 1 182 ? 11.47246 21.04628 -0.04265 1.000 45.79740 227 ASP B O 1
ATOM 3032 N N . LYS B 1 183 ? 13.04649 19.48377 0.35884 1.000 43.08593 228 LYS B N 1
ATOM 3033 C CA . LYS B 1 183 ? 13.71405 20.36019 1.30432 1.000 40.77677 228 LYS B CA 1
ATOM 3034 C C . LYS B 1 183 ? 14.18502 21.64901 0.63574 1.000 38.85058 228 LYS B C 1
ATOM 3035 O O . LYS B 1 183 ? 14.29629 22.67440 1.30620 1.000 39.12223 228 LYS B O 1
ATOM 3041 N N . SER B 1 184 ? 14.44731 21.61932 -0.67672 1.000 37.63606 229 SER B N 1
ATOM 3042 C CA . SER B 1 184 ? 14.82026 22.84413 -1.37817 1.000 37.79372 229 SER B CA 1
ATOM 3043 C C . SER B 1 184 ? 13.69504 23.86635 -1.33898 1.000 38.13585 229 SER B C 1
ATOM 3044 O O . SER B 1 184 ? 13.95266 25.07102 -1.29385 1.000 37.51192 229 SER B O 1
ATOM 3047 N N . ARG B 1 185 ? 12.44254 23.41202 -1.36555 1.000 37.31274 230 ARG B N 1
ATOM 3048 C CA . ARG B 1 185 ? 11.33715 24.34978 -1.24366 1.000 35.45815 230 ARG B CA 1
ATOM 3049 C C . ARG B 1 185 ? 11.27317 24.94209 0.15678 1.000 34.53978 230 ARG B C 1
ATOM 3050 O O . ARG B 1 185 ? 10.98255 26.13961 0.32205 1.000 36.03515 230 ARG B O 1
ATOM 3058 N N . THR B 1 186 ? 11.58724 24.12876 1.17309 1.000 33.53571 231 THR B N 1
ATOM 3059 C CA . THR B 1 186 ? 11.64741 24.62557 2.54479 1.000 31.50580 231 THR B CA 1
ATOM 3060 C C . THR B 1 186 ? 12.69144 25.72756 2.67822 1.000 30.98983 231 THR B C 1
ATOM 3061 O O . THR B 1 186 ? 12.43327 26.77719 3.28160 1.000 31.67382 231 THR B O 1
ATOM 3065 N N . ALA B 1 187 ? 13.88901 25.49720 2.13085 1.000 32.41326 232 ALA B N 1
ATOM 3066 C CA . ALA B 1 187 ? 14.94250 26.50908 2.23666 1.000 31.06617 232 ALA B CA 1
ATOM 3067 C C . ALA B 1 187 ? 14.54542 27.77890 1.49430 1.000 31.40296 232 ALA B C 1
ATOM 3068 O O . ALA B 1 187 ? 14.79817 28.89854 1.96855 1.000 30.53695 232 ALA B O 1
ATOM 3070 N N . SER B 1 188 ? 13.91681 27.62240 0.32790 1.000 32.33734 233 SER B N 1
ATOM 3071 C CA . SER B 1 188 ? 13.49408 28.78809 -0.43271 1.000 33.86283 233 SER B CA 1
ATOM 3072 C C . SER B 1 188 ? 12.39297 29.57172 0.29475 1.000 34.15856 233 SER B C 1
ATOM 3073 O O . SER B 1 188 ? 12.42213 30.80779 0.33111 1.000 32.60346 233 SER B O 1
ATOM 3076 N N . GLU B 1 189 ? 11.40283 28.88532 0.86647 1.000 32.91014 234 GLU B N 1
ATOM 3077 C CA . GLU B 1 189 ? 10.36649 29.62849 1.58302 1.000 32.94422 234 GLU B CA 1
ATOM 3078 C C . GLU B 1 189 ? 10.91303 30.26044 2.85837 1.000 32.85295 234 GLU B C 1
ATOM 3079 O O . GLU B 1 189 ? 10.49567 31.36254 3.22779 1.000 33.89253 234 GLU B O 1
ATOM 3085 N N . MET B 1 190 ? 11.85260 29.59898 3.53582 1.000 29.65002 235 MET B N 1
ATOM 3086 C CA . MET B 1 190 ? 12.44632 30.21857 4.71470 1.000 27.79738 235 MET B CA 1
ATOM 3087 C C . MET B 1 190 ? 13.21134 31.48846 4.32708 1.000 28.57251 235 MET B C 1
ATOM 3088 O O . MET B 1 190 ? 13.16814 32.49638 5.03998 1.000 31.21552 235 MET B O 1
ATOM 3093 N N . ALA B 1 191 ? 13.89421 31.46760 3.18163 1.000 28.39017 236 ALA B N 1
ATOM 3094 C CA . ALA B 1 191 ? 14.54080 32.68514 2.70235 1.000 28.88310 236 ALA B CA 1
ATOM 3095 C C . ALA B 1 191 ? 13.51908 33.78635 2.49205 1.000 29.18946 236 ALA B C 1
ATOM 3096 O O . ALA B 1 191 ? 13.74690 34.93854 2.87519 1.000 29.97766 236 ALA B O 1
ATOM 3098 N N . ASP B 1 192 ? 12.36116 33.43907 1.91532 1.000 29.90593 237 ASP B N 1
ATOM 3099 C CA . ASP B 1 192 ? 11.31250 34.43442 1.72154 1.000 29.72791 237 ASP B CA 1
ATOM 3100 C C . ASP B 1 192 ? 10.81992 35.00181 3.05467 1.000 30.48450 237 ASP B C 1
ATOM 3101 O O . ASP B 1 192 ? 10.55558 36.20235 3.16849 1.000 32.19051 237 ASP B O 1
ATOM 3106 N N . VAL B 1 193 ? 10.57937 34.13114 4.03807 1.000 29.12012 238 VAL B N 1
ATOM 3107 C CA . VAL B 1 193 ? 10.17020 34.59318 5.36700 1.000 30.48516 238 VAL B CA 1
ATOM 3108 C C . VAL B 1 193 ? 11.20494 35.55188 5.95217 1.000 31.26885 238 VAL B C 1
ATOM 3109 O O . VAL B 1 193 ? 10.87373 36.63243 6.45687 1.000 32.03396 238 VAL B O 1
ATOM 3113 N N . LEU B 1 194 ? 12.46770 35.13352 5.94852 1.000 31.63925 239 LEU B N 1
ATOM 3114 C CA . LEU B 1 194 ? 13.52559 35.93100 6.56020 1.000 31.09179 239 LEU B CA 1
ATOM 3115 C C . LEU B 1 194 ? 13.62950 37.30816 5.92373 1.000 29.66431 239 LEU B C 1
ATOM 3116 O O . LEU B 1 194 ? 13.74087 38.32930 6.62365 1.000 29.90614 239 LEU B O 1
ATOM 3121 N N . TYR B 1 195 ? 13.64169 37.35000 4.59009 1.000 29.20069 240 TYR B N 1
ATOM 3122 C CA . TYR B 1 195 ? 13.74722 38.62254 3.89357 1.000 28.70862 240 TYR B CA 1
ATOM 3123 C C . TYR B 1 195 ? 12.63713 39.57019 4.31191 1.000 30.98821 240 TYR B C 1
ATOM 3124 O O . TYR B 1 195 ? 12.88846 40.73524 4.64082 1.000 30.84956 240 TYR B O 1
ATOM 3133 N N . HIS B 1 196 ? 11.37655 39.10705 4.24427 1.000 30.82144 241 HIS B N 1
ATOM 3134 C CA . HIS B 1 196 ? 10.30023 40.03254 4.56050 1.000 30.24436 241 HIS B CA 1
ATOM 3135 C C . HIS B 1 196 ? 10.29963 40.39458 6.03710 1.000 29.68609 241 HIS B C 1
ATOM 3136 O O . HIS B 1 196 ? 10.03695 41.55365 6.39292 1.000 30.98243 241 HIS B O 1
ATOM 3143 N N . ALA B 1 197 ? 10.66303 39.43828 6.91208 1.000 29.28779 242 ALA B N 1
ATOM 3144 C CA . ALA B 1 197 ? 10.72598 39.75127 8.33107 1.000 28.06200 242 ALA B CA 1
ATOM 3145 C C . ALA B 1 197 ? 11.81049 40.80234 8.59047 1.000 29.56567 242 ALA B C 1
ATOM 3146 O O . ALA B 1 197 ? 11.61446 41.71730 9.39059 1.000 31.37914 242 ALA B O 1
ATOM 3148 N N . MET B 1 198 ? 12.95844 40.69511 7.90090 1.000 28.62761 243 MET B N 1
ATOM 3149 C CA . MET B 1 198 ? 13.99705 41.71085 8.09670 1.000 28.95753 243 MET B CA 1
ATOM 3150 C C . MET B 1 198 ? 13.61308 43.09282 7.56945 1.000 29.70537 243 MET B C 1
ATOM 3151 O O . MET B 1 198 ? 14.11474 44.10779 8.08014 1.000 31.38969 243 MET B O 1
ATOM 3156 N N . VAL B 1 199 ? 12.77305 43.17919 6.53621 1.000 30.19704 244 VAL B N 1
ATOM 3157 C CA . VAL B 1 199 ? 12.28285 44.50478 6.15866 1.000 29.61594 244 VAL B CA 1
ATOM 3158 C C . VAL B 1 199 ? 11.47777 45.11024 7.30200 1.000 30.83101 244 VAL B C 1
ATOM 3159 O O . VAL B 1 199 ? 11.62433 46.30257 7.61501 1.000 29.93082 244 VAL B O 1
ATOM 3163 N N . LEU B 1 200 ? 10.62252 44.30352 7.95134 1.000 32.71201 245 LEU B N 1
ATOM 3164 C CA . LEU B 1 200 ? 9.90115 44.78174 9.12887 1.000 31.29617 245 LEU B CA 1
ATOM 3165 C C . LEU B 1 200 ? 10.86323 45.21838 10.22876 1.000 31.80061 245 LEU B C 1
ATOM 3166 O O . LEU B 1 200 ? 10.68541 46.28628 10.82555 1.000 33.24548 245 LEU B O 1
ATOM 3171 N N . LEU B 1 201 ? 11.89522 44.40839 10.51006 1.000 31.93164 246 LEU B N 1
ATOM 3172 C CA . LEU B 1 201 ? 12.86248 44.79307 11.54582 1.000 30.86260 246 LEU B CA 1
ATOM 3173 C C . LEU B 1 201 ? 13.46294 46.15314 11.24700 1.000 31.95268 246 LEU B C 1
ATOM 3174 O O . LEU B 1 201 ? 13.64028 46.97557 12.15571 1.000 34.18719 246 LEU B O 1
ATOM 3179 N N . ALA B 1 202 ? 13.78994 46.40824 9.97610 1.000 29.93751 247 ALA B N 1
ATOM 3180 C CA . ALA B 1 202 ? 14.34511 47.70957 9.61465 1.000 31.90824 247 ALA B CA 1
ATOM 3181 C C . ALA B 1 202 ? 13.36100 48.82901 9.91331 1.000 33.48368 247 ALA B C 1
ATOM 3182 O O . ALA B 1 202 ? 13.74031 49.87714 10.43879 1.000 35.69516 247 ALA B O 1
ATOM 3184 N N . LEU B 1 203 ? 12.09204 48.62838 9.57738 1.000 33.49081 248 LEU B N 1
ATOM 3185 C CA . LEU B 1 203 ? 11.09793 49.63932 9.87825 1.000 34.63444 248 LEU B CA 1
ATOM 3186 C C . LEU B 1 203 ? 10.98767 49.89304 11.37786 1.000 36.62138 248 LEU B C 1
ATOM 3187 O O . LEU B 1 203 ? 10.69263 51.02210 11.78533 1.000 41.07466 248 LEU B O 1
ATOM 3192 N N . LYS B 1 204 ? 11.18113 48.86568 12.20824 1.000 36.30192 249 LYS B N 1
ATOM 3193 C CA . LYS B 1 204 ? 11.08682 48.98880 13.65946 1.000 34.80439 249 LYS B CA 1
ATOM 3194 C C . LYS B 1 204 ? 12.42772 49.31326 14.30822 1.000 37.68736 249 LYS B C 1
ATOM 3195 O O . LYS B 1 204 ? 12.49521 49.41475 15.54081 1.000 38.00312 249 LYS B O 1
ATOM 3201 N N . ASP B 1 205 ? 13.48415 49.47123 13.50687 1.000 38.07394 250 ASP B N 1
ATOM 3202 C CA . ASP B 1 205 ? 14.82132 49.84537 13.99510 1.000 38.29003 250 ASP B CA 1
ATOM 3203 C C . ASP B 1 205 ? 15.39176 48.78139 14.93520 1.000 37.14344 250 ASP B C 1
ATOM 3204 O O . ASP B 1 205 ? 16.02085 49.09247 15.95725 1.000 38.48240 250 ASP B O 1
ATOM 3209 N N . VAL B 1 206 ? 15.17928 47.51428 14.57459 1.000 33.12901 251 VAL B N 1
ATOM 3210 C CA . VAL B 1 206 ? 15.69259 46.35778 15.31206 1.000 32.63707 251 VAL B CA 1
ATOM 3211 C C . VAL B 1 206 ? 16.80545 45.70114 14.49450 1.000 31.20998 251 VAL B C 1
ATOM 3212 O O . VAL B 1 206 ? 16.61916 45.38812 13.31220 1.000 32.30623 251 VAL B O 1
ATOM 3216 N N . LYS B 1 207 ? 17.95796 45.46450 15.13580 1.000 32.50388 252 LYS B N 1
ATOM 3217 C C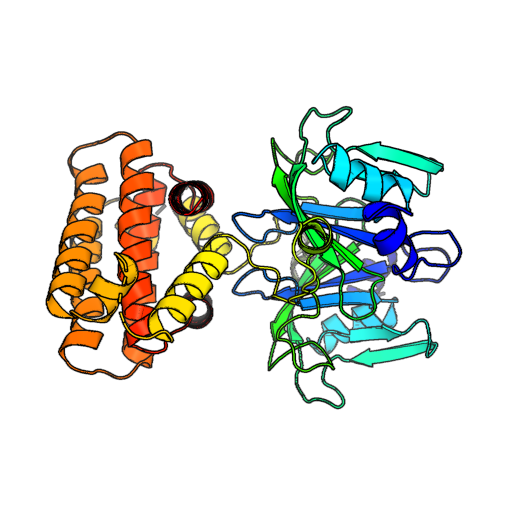A . LYS B 1 207 ? 19.07443 44.74869 14.53478 1.000 28.70776 252 LYS B CA 1
ATOM 3218 C C . LYS B 1 207 ? 18.93925 43.24515 14.72618 1.000 28.53059 252 LYS B C 1
ATOM 3219 O O . LYS B 1 207 ? 18.47915 42.77413 15.77544 1.000 30.33936 252 LYS B O 1
ATOM 3225 N N . VAL B 1 208 ? 19.38858 42.48657 13.71978 1.000 26.04434 253 VAL B N 1
ATOM 3226 C CA . VAL B 1 208 ? 19.42558 41.03149 13.85424 1.000 27.16334 253 VAL B CA 1
ATOM 3227 C C . VAL B 1 208 ? 20.19748 40.64183 15.11444 1.000 28.36218 253 VAL B C 1
ATOM 3228 O O . VAL B 1 208 ? 19.80136 39.73075 15.86033 1.000 29.37222 253 VAL B O 1
ATOM 3232 N N . GLU B 1 209 ? 21.29719 41.34094 15.38967 1.000 27.33581 254 GLU B N 1
ATOM 3233 C CA . GLU B 1 209 ? 22.09762 40.99134 16.56324 1.000 27.42360 254 GLU B CA 1
ATOM 3234 C C . GLU B 1 209 ? 21.25934 41.05110 17.84609 1.000 28.41655 254 GLU B C 1
ATOM 3235 O O . GLU B 1 209 ? 21.41420 40.22000 18.75188 1.000 28.84369 254 GLU B O 1
ATOM 3241 N N . GLU B 1 210 ? 20.35127 42.01368 17.92694 1.000 27.32685 255 GLU B N 1
ATOM 3242 C CA . GLU B 1 210 ? 19.51326 42.15756 19.10851 1.000 29.66549 255 GLU B CA 1
ATOM 3243 C C . GLU B 1 210 ? 18.54621 40.99071 19.23198 1.000 27.65755 255 GLU B C 1
ATOM 3244 O O . GLU B 1 210 ? 18.27107 40.52797 20.34581 1.000 30.09405 255 GLU B O 1
ATOM 3250 N N . VAL B 1 211 ? 18.02303 40.50204 18.10281 1.000 28.67896 256 VAL B N 1
ATOM 3251 C CA . VAL B 1 211 ? 17.16930 39.31755 18.12775 1.000 28.67263 256 VAL B CA 1
ATOM 3252 C C . VAL B 1 211 ? 17.95197 38.09980 18.60261 1.000 31.46262 256 VAL B C 1
ATOM 3253 O O . VAL B 1 211 ? 17.43802 37.27286 19.37039 1.000 32.80818 256 VAL B O 1
ATOM 3257 N N . LEU B 1 212 ? 19.18912 37.93680 18.11324 1.000 29.47398 257 LEU B N 1
ATOM 3258 C CA . LEU B 1 212 ? 19.98161 36.76625 18.48423 1.000 28.38019 257 LEU B CA 1
ATOM 3259 C C . LEU B 1 212 ? 20.41245 36.81507 19.94578 1.000 31.20279 257 LEU B C 1
ATOM 3260 O O . LEU B 1 212 ? 20.49795 35.76928 20.59954 1.000 31.15126 257 LEU B O 1
ATOM 3265 N N . GLN B 1 213 ? 20.67109 38.01061 20.48488 1.000 29.33375 258 GLN B N 1
ATOM 3266 C CA . GLN B 1 213 ? 20.88258 38.12363 21.91978 1.000 30.14812 258 GLN B CA 1
ATOM 3267 C C . GLN B 1 213 ? 19.66387 37.63725 22.70320 1.000 31.50879 258 GLN B C 1
ATOM 3268 O O . GLN B 1 213 ? 19.80926 36.97682 23.73755 1.000 32.53663 258 GLN B O 1
ATOM 3274 N N . VAL B 1 214 ? 18.45035 37.94569 22.22745 1.000 32.81003 259 VAL B N 1
ATOM 3275 C CA . VAL B 1 214 ? 17.25391 37.48882 22.93410 1.000 33.44964 259 VAL B CA 1
ATOM 3276 C C . VAL B 1 214 ? 17.20967 35.97175 22.95542 1.000 36.87874 259 VAL B C 1
ATOM 3277 O O . VAL B 1 214 ? 16.91975 35.36283 23.99233 1.000 37.20881 259 VAL B O 1
ATOM 3281 N N . LEU B 1 215 ? 17.52583 35.33453 21.81978 1.000 36.94617 260 LEU B N 1
ATOM 3282 C CA . LEU B 1 215 ? 17.50410 33.87080 21.76592 1.000 36.86905 260 LEU B CA 1
ATOM 3283 C C . LEU B 1 215 ? 18.56454 33.26431 22.67887 1.000 38.10426 260 LEU B C 1
ATOM 3284 O O . LEU B 1 215 ? 18.29183 32.30651 23.41503 1.000 38.36767 260 LEU B O 1
ATOM 3289 N N . ARG B 1 216 ? 19.77456 33.81825 22.65763 1.000 33.76773 261 ARG B N 1
ATOM 3290 C CA . ARG B 1 216 ? 20.79731 33.37322 23.59730 1.000 33.73988 261 ARG B CA 1
ATOM 3291 C C . ARG B 1 216 ? 20.30063 33.46433 25.03080 1.000 36.65420 261 ARG B C 1
ATOM 3292 O O . ARG B 1 216 ? 20.47276 32.53048 25.82218 1.000 37.78340 261 ARG B O 1
ATOM 3300 N N . GLN B 1 217 ? 19.68683 34.59033 25.38884 1.000 37.03729 262 GLN B N 1
ATOM 3301 C CA . GLN B 1 217 ? 19.29914 34.77533 26.78486 1.000 39.15476 262 GLN B CA 1
ATOM 3302 C C . GLN B 1 217 ? 18.19610 33.81187 27.19207 1.000 43.47426 262 GLN B C 1
ATOM 3303 O O . GLN B 1 217 ? 18.15007 33.39149 28.35335 1.000 46.10702 262 GLN B O 1
ATOM 3309 N N . ARG B 1 218 ? 17.32281 33.42194 26.25892 1.000 44.05925 263 ARG B N 1
ATOM 3310 C CA . ARG B 1 218 ? 16.27965 32.45669 26.60578 1.000 50.45858 263 ARG B CA 1
ATOM 3311 C C . ARG B 1 218 ? 16.83449 31.05854 26.86186 1.000 58.07504 263 ARG B C 1
ATOM 3312 O O . ARG B 1 218 ? 16.30037 30.32554 27.70783 1.000 59.65961 263 ARG B O 1
ATOM 3320 N N . PHE B 1 219 ? 17.88324 30.66290 26.14109 1.000 59.40940 264 PHE B N 1
ATOM 3321 C CA . PHE B 1 219 ? 18.47862 29.34332 26.29086 1.000 62.14072 264 PHE B CA 1
ATOM 3322 C C . PHE B 1 219 ? 19.69137 29.36442 27.21170 1.000 64.93140 264 PHE B C 1
ATOM 3323 O O . PHE B 1 219 ? 20.51184 28.44212 27.17792 1.000 67.00277 264 PHE B O 1
ATOM 3331 N N . SER B 1 220 ? 19.79959 30.39949 28.03898 1.000 65.79206 265 SER B N 1
ATOM 3332 C CA . SER B 1 220 ? 20.85326 30.55583 29.02871 1.000 67.28950 265 SER B CA 1
ATOM 3333 C C . SER B 1 220 ? 20.58909 29.67279 30.24080 1.000 69.17080 265 SER B C 1
ATOM 3334 O O . SER B 1 220 ? 19.43280 29.45074 30.60334 1.000 70.60174 265 SER B O 1
#

Sequence (425 aa):
SNAVDSLLDSVKWDNKGLAVAIAQNVDTGAILMQGFANREAVATTISSRKATFYSRSRSSLWTKGETSNNFINVHDVFLDCDRDSIIYLGKPDGPTCHTGAETCYYTPVFDLLKEEEVEGNKLALTSLYALESTISQRKAEVVSWTKRLLLNDKLLCSKIREEANELCETLENNEDKSRTASEMADVLYHAMVLLALKDVKVEEVLQVLRQRFSNAVDSLLDSVKWDNKGLAVAIAQNVDTGAILMQGFANREAVATTISSRKATFYSRSRSSLWTKGETSNNFINVHDVFLDCDRDSIIYLGKPDGPTCHTGAETCYYTPVFDLLKEEEVEGNKLALTSLYALESTISQRKAPSWTKRLLLNDKLLCSKIREEANELCETLENNEDKSRTASEMADVLYHAMVLLALKDVKVEEVLQVLRQRFS

Secondary structure (DSSP, 8-state):
--HHHHHHHTS---TTS-EEEEEEETTT--EEEEEEE-HHHHHHHHHH-B-EEEETTTTEEEETTTTT---EEEEEEEEETTSSEEEEEEEESS--STTS-SSSEEEESGGGGSSSS---------HHHHHHHHHHHHHHS---HHHHHHT-HHHHHHHHHHHHHHHHHHHHTT--HHHHHHHHHHHHHHHHHHHHHHT--HHHHHHHHHHH-/--HHHHHHTTS---TTS-EEEEEEETTT--EEEEEEE-HHHHHHHHHH-B-EEEETTTTEEEETTTTTS--EEEEEEEEETTSSEEEEEEEESS--STTS-SSSEEEEHHHHHSS-S---------HHHHHHHHHHHHH---HHHHHHT-HHHHHHHHHHHHHHHHHHHHTT--HHHHHHHHHHHHHHHHHHHHHTT--HHHHHHHHHHHT-

Foldseek 3Di:
DDDLVVVLVLAPADPVQKAKEWEAEQQAGATAAIAIAHSVQVVCCVVVQWRKHADPVVRGIDTQCPPVVFTWRFDDKDADPSRRYIYRHGHTPAQRDPVRHNGPAFADDVVVPDDDPDGDTGHDDDDLVVLLVVLLVLLPDDDDDSVVCLPDVVVLVVQLVVLVVQLVCCVVVVNDVVSNVVSVVSNSNSVSSVCSNVVHDPSNVSVVVVVVD/DDDLVVVLVQAPADPVQKAKEWEAEQQAGATADIAIAHSVQVVCCVVVQWRKHADPVVRDIDTQCPPVVFTWRFDDKDADPNRRYIYRHGHTPAQRDPVRHNGPAFADPVVVPDPDPDDDTGHDDDDLVVLLVVLLVCCVPPVSVVLLVCVVVLVVQLVVLVVQLVVCVVVVNDVVSNVVSVVSNSNSVSSVCSSVVHDPSNVSVVVVVVVD